Protein AF-A0A150UKP6-F1 (afdb_monomer_lite)

pLDDT: mean 89.82, std 9.48, range [30.77, 98.5]

Radius of gyration: 26.89 Å; chains: 1; bounding box: 64×60×76 Å

Secondary structure (DSSP, 8-state):
-HHHHHHHHHHHHHT--SEETTEESSHHHHHHHHHHHTTT-HHHHHHHHHHH---HHHHHHHT-HHHHHHS-TTHHHHHHHHHHHHHHHHHHHTT-TT-TT--HHHHHHHHHHHHHHHHTTS-HHHHHHHHHHHHHHHH-HHHHHTHHHHHHHHHHHHHHHHHHS-HHHHHHHHHHHHTSPPSSTTT----TTTS--TTTTS-TTPPPPP--SSPPHHHHHHHHHHHHHHTSS-HHHHHHHHHHHHHHHHTT-S-HHHHHHHHHHHS-GGGB-TTSPBPS----GGGGGGS--SSTTHHHHHHHHHHHHHHHSSS-HHHHHHHHHHHHHHHHHTT-PPPPPHHHHHHHHHHHHHHHH----HHHHHHHTTTHHHHHHHHHHHHHHHHHTTS---HHHHHHHHHHHHHHHTSSSS---GGGHHHHHHH-GGGHHHHHHHHHHHHT-S-HHHHHHHHHHHHHHHTTS-TTSPP-HHHHHHHHHHHHHHHTT-HHHHHHHHHHHHHHHHTS-HHHHHHHHHHHHHHHHHHHHHT-TT-----S-HHHHHHHHHHHHHHHHHTT-TT-HHHHHHHHHTTT-SSHHHHTTTTS---

Sequence (591 aa):
MVAAYQMVMLAEATGIPAVASHMKLFDDGLRLSTRTLVATEPWLASQLAVRIGYDDKLTDEVFSRVNIARFPRDLVPMLKDSLMRRISFGLALIGTHENKGRDGTSIVNSSLEILSRVAVRLAQSELIVLFDQASAYYLSSKFRQQSLLLGRSLAHLFERVFESLSRGSLAELLPRLFALPLPHERGSEVDARNWPDPVGLLPEWCEPPALQDPRSPLWEAIISRLLAAAKGPDSVDRGAAVLRLLKLLRWNFLNEQECRQFGEALWAPELCNTMGLPEHTNLRTWVLLVLPEPSEGKAREAVTRVVGTLAKEGAKLHSRLEQIGELLHQANRLNMPIELSAAIKSDLVDLVGRWAEHRPSAKDRFARMMNRDDVLETNALAGVVEILSRVEVEDDIVQRIWDKSVDMDTQDEGPYAFAIYPFLARRWPTKKPDLLDRLRQALVSDKEERVNSAVHGLYSWLAREPIDQPGDEDLEALVREIGIAIAARRHVLLVSGLGLAEWIFREGPSRLRNLIVRDCDHGLVALLDEASYARSDQSFDVPAVRAGCIKLASSMIAAGHADSRGAQSWLEESKTDPLPEVRNARDRRGV

Structure (mmCIF, N/CA/C/O backbone):
data_AF-A0A150UKP6-F1
#
_entry.id   AF-A0A150UKP6-F1
#
loop_
_atom_site.group_PDB
_atom_site.id
_atom_site.type_symbol
_atom_site.label_atom_id
_atom_site.label_alt_id
_atom_site.label_comp_id
_atom_site.label_asym_id
_atom_site.label_entity_id
_atom_site.label_seq_id
_atom_site.pdbx_PDB_ins_code
_atom_site.Cartn_x
_atom_site.Cartn_y
_atom_site.Cartn_z
_atom_site.occupancy
_atom_site.B_iso_or_equiv
_atom_site.auth_seq_id
_atom_site.auth_comp_id
_atom_site.auth_asym_id
_atom_site.auth_atom_id
_atom_site.pdbx_PDB_model_num
ATOM 1 N N . MET A 1 1 ? -5.723 -13.031 -36.322 1.00 81.69 1 MET A N 1
ATOM 2 C CA . MET A 1 1 ? -4.260 -13.238 -36.414 1.00 81.69 1 MET A CA 1
ATOM 3 C C . MET A 1 1 ? -3.697 -12.813 -37.772 1.00 81.69 1 MET A C 1
ATOM 5 O O . MET A 1 1 ? -2.927 -11.868 -37.790 1.00 81.69 1 MET A O 1
ATOM 9 N N . VAL A 1 2 ? -4.116 -13.398 -38.906 1.00 89.00 2 VAL A N 1
ATOM 10 C CA . VAL A 1 2 ? -3.613 -13.022 -40.255 1.00 89.00 2 VAL A CA 1
ATOM 11 C C . VAL A 1 2 ? -3.731 -11.519 -40.552 1.00 89.00 2 VAL A C 1
ATOM 13 O O . VAL A 1 2 ? -2.747 -10.893 -40.931 1.00 89.00 2 VAL A O 1
ATOM 16 N N . ALA A 1 3 ? -4.894 -10.917 -40.284 1.00 90.00 3 ALA A N 1
ATOM 17 C CA . ALA A 1 3 ? -5.109 -9.479 -40.475 1.00 90.00 3 ALA A CA 1
ATOM 18 C C . ALA A 1 3 ? -4.155 -8.597 -39.642 1.00 90.00 3 ALA A C 1
ATOM 20 O O . ALA A 1 3 ? -3.760 -7.526 -40.094 1.00 90.00 3 ALA A O 1
ATOM 21 N N . ALA A 1 4 ? -3.741 -9.058 -38.454 1.00 90.31 4 ALA A N 1
ATOM 22 C CA . ALA A 1 4 ? -2.807 -8.322 -37.604 1.00 90.31 4 ALA A CA 1
ATOM 23 C C . ALA A 1 4 ? -1.406 -8.277 -38.232 1.00 90.31 4 ALA A C 1
ATOM 25 O O . ALA A 1 4 ? -0.813 -7.208 -38.339 1.00 90.31 4 ALA A O 1
ATOM 26 N N . TYR A 1 5 ? -0.903 -9.412 -38.730 1.00 91.38 5 TYR A N 1
ATOM 27 C CA . TYR A 1 5 ? 0.370 -9.437 -39.456 1.00 91.38 5 TYR A CA 1
ATOM 28 C C . TYR A 1 5 ? 0.312 -8.623 -40.748 1.00 91.38 5 TYR A C 1
ATOM 30 O O . TYR A 1 5 ? 1.254 -7.895 -41.039 1.00 91.38 5 TYR A O 1
ATOM 38 N N . GLN A 1 6 ? -0.789 -8.693 -41.501 1.00 92.38 6 GLN A N 1
ATOM 39 C CA . GLN A 1 6 ? -0.958 -7.902 -42.725 1.00 92.38 6 GLN A CA 1
ATOM 40 C C . GLN A 1 6 ? -0.925 -6.397 -42.445 1.00 92.38 6 GLN A C 1
ATOM 42 O O . GLN A 1 6 ? -0.281 -5.658 -43.184 1.00 92.38 6 GLN A O 1
ATOM 47 N N . MET A 1 7 ? -1.565 -5.949 -41.363 1.00 92.19 7 MET A N 1
ATOM 48 C CA . MET A 1 7 ? -1.535 -4.548 -40.948 1.00 92.19 7 MET A CA 1
ATOM 49 C C . MET A 1 7 ? -0.119 -4.097 -40.567 1.00 92.19 7 MET A C 1
ATOM 51 O O . MET A 1 7 ? 0.325 -3.031 -40.989 1.00 92.19 7 MET A O 1
ATOM 55 N N . VAL A 1 8 ? 0.608 -4.918 -39.803 1.00 90.81 8 VAL A N 1
ATOM 56 C CA . VAL A 1 8 ? 2.003 -4.633 -39.437 1.00 90.81 8 VAL A CA 1
ATOM 57 C C . VAL A 1 8 ? 2.885 -4.592 -40.680 1.00 90.81 8 VAL A C 1
ATOM 59 O O . VAL A 1 8 ? 3.619 -3.631 -40.875 1.00 90.81 8 VAL A O 1
ATOM 62 N N . MET A 1 9 ? 2.770 -5.583 -41.566 1.00 91.12 9 MET A N 1
ATOM 63 C CA . MET A 1 9 ? 3.499 -5.606 -42.833 1.00 91.12 9 MET A CA 1
ATOM 64 C C . MET A 1 9 ? 3.200 -4.375 -43.686 1.00 91.12 9 MET A C 1
ATOM 66 O O . MET A 1 9 ? 4.125 -3.802 -44.248 1.00 91.12 9 MET A O 1
ATOM 70 N N . LEU A 1 10 ? 1.938 -3.948 -43.772 1.00 90.44 10 LEU A N 1
ATOM 71 C CA . LEU A 1 10 ? 1.553 -2.746 -44.507 1.00 90.44 10 LEU A CA 1
ATOM 72 C C . LEU A 1 10 ? 2.219 -1.495 -43.919 1.00 90.44 10 LEU A C 1
ATOM 74 O O . LEU A 1 10 ? 2.747 -0.672 -44.668 1.00 90.44 10 LEU A O 1
ATOM 78 N N . ALA A 1 11 ? 2.234 -1.361 -42.592 1.00 88.38 11 ALA A N 1
ATOM 79 C CA . ALA A 1 11 ? 2.881 -0.239 -41.923 1.00 88.38 11 ALA A CA 1
ATOM 80 C C . ALA A 1 11 ? 4.400 -0.234 -42.160 1.00 88.38 11 ALA A C 1
ATOM 82 O O . ALA A 1 11 ? 4.954 0.796 -42.543 1.00 88.38 11 ALA A O 1
ATOM 83 N N . GLU A 1 12 ? 5.068 -1.383 -42.017 1.00 88.75 12 GLU A N 1
ATOM 84 C CA . GLU A 1 12 ? 6.518 -1.479 -42.234 1.00 88.75 12 GLU A CA 1
ATOM 85 C C . GLU A 1 12 ? 6.886 -1.276 -43.714 1.00 88.75 12 GLU A C 1
ATOM 87 O O . GLU A 1 12 ? 7.848 -0.574 -44.014 1.00 88.75 12 GLU A O 1
ATOM 92 N N . ALA A 1 13 ? 6.107 -1.830 -44.652 1.00 91.38 13 ALA A N 1
ATOM 93 C CA . ALA A 1 13 ? 6.367 -1.715 -46.090 1.00 91.38 13 ALA A CA 1
ATOM 94 C C . ALA A 1 13 ? 6.163 -0.292 -46.627 1.00 91.38 13 ALA A C 1
ATOM 96 O O . ALA A 1 13 ? 6.863 0.128 -47.546 1.00 91.38 13 ALA A O 1
ATOM 97 N N . THR A 1 14 ? 5.204 0.450 -46.071 1.00 87.56 14 THR A N 1
ATOM 98 C CA . THR A 1 14 ? 4.933 1.836 -46.481 1.00 87.56 14 THR A CA 1
ATOM 99 C C . THR A 1 14 ? 5.794 2.854 -45.730 1.00 87.56 14 THR A C 1
ATOM 101 O O . THR A 1 14 ? 5.913 3.991 -46.181 1.00 87.56 14 THR A O 1
ATOM 104 N N . GLY A 1 15 ? 6.389 2.479 -44.589 1.00 82.38 15 GLY A N 1
ATOM 105 C CA . GLY A 1 15 ? 7.155 3.384 -43.724 1.00 82.38 15 GLY A CA 1
ATOM 106 C C . GLY A 1 15 ? 6.306 4.476 -43.060 1.00 82.38 15 GLY A C 1
ATOM 107 O O . GLY A 1 15 ? 6.851 5.426 -42.494 1.00 82.38 15 GLY A O 1
ATOM 108 N N . ILE A 1 16 ? 4.976 4.369 -43.132 1.00 79.75 16 ILE A N 1
ATOM 109 C CA . ILE A 1 16 ? 4.050 5.356 -42.577 1.00 79.75 16 ILE A CA 1
ATOM 110 C C . ILE A 1 16 ? 3.931 5.127 -41.060 1.00 79.75 16 ILE A C 1
ATOM 112 O O . ILE A 1 16 ? 3.590 4.022 -40.630 1.00 79.75 16 ILE A O 1
ATOM 116 N N . PRO A 1 17 ? 4.182 6.148 -40.218 1.00 73.62 17 PRO A N 1
ATOM 117 C CA . PRO A 1 17 ? 4.075 6.002 -38.771 1.00 73.62 17 PRO A CA 1
ATOM 118 C C . PRO A 1 17 ? 2.613 5.869 -38.317 1.00 73.62 17 PRO A C 1
ATOM 120 O O . PRO A 1 17 ? 1.695 6.371 -38.965 1.00 73.62 17 PRO A O 1
ATOM 123 N N . ALA A 1 18 ? 2.402 5.262 -37.143 1.00 75.75 18 ALA A N 1
ATOM 124 C CA . ALA A 1 18 ? 1.079 5.168 -36.513 1.00 75.75 18 ALA A CA 1
ATOM 125 C C . ALA A 1 18 ? 0.417 6.551 -36.351 1.00 75.75 18 ALA A C 1
ATOM 127 O O . ALA A 1 18 ? -0.769 6.723 -36.649 1.00 75.75 18 ALA A O 1
ATOM 128 N N . VAL A 1 19 ? 1.223 7.536 -35.936 1.00 69.19 19 VAL A N 1
ATOM 129 C CA . VAL A 1 19 ? 0.830 8.932 -35.731 1.00 69.19 19 VAL A CA 1
ATOM 130 C C . VAL A 1 19 ? 1.865 9.863 -36.369 1.00 69.19 19 VAL A C 1
ATOM 132 O O . VAL A 1 19 ? 3.072 9.694 -36.175 1.00 69.19 19 VAL A O 1
ATOM 135 N N . ALA A 1 20 ? 1.394 10.869 -37.105 1.00 70.75 20 ALA A N 1
ATOM 136 C CA . ALA A 1 20 ? 2.198 11.956 -37.656 1.00 70.75 20 ALA A CA 1
ATOM 137 C C . ALA A 1 20 ? 1.592 13.305 -37.238 1.00 70.75 20 ALA A C 1
ATOM 139 O O . ALA A 1 20 ? 0.579 13.738 -37.785 1.00 70.75 20 ALA A O 1
ATOM 140 N N . SER A 1 21 ? 2.210 13.980 -36.261 1.00 66.94 21 SER A N 1
ATOM 141 C CA . SER A 1 21 ? 1.650 15.186 -35.628 1.00 66.94 21 SER A CA 1
ATOM 142 C C . SER A 1 21 ? 0.241 14.914 -35.071 1.00 66.94 21 SER A C 1
ATOM 144 O O . SER A 1 21 ? 0.108 14.144 -34.127 1.00 66.94 21 SER A O 1
ATOM 146 N N . HIS A 1 22 ? -0.802 15.506 -35.652 1.00 67.06 22 HIS A N 1
ATOM 147 C CA . HIS A 1 22 ? -2.199 15.342 -35.247 1.00 67.06 22 HIS A CA 1
ATOM 148 C C . HIS A 1 22 ? -2.946 14.267 -36.059 1.00 67.06 22 HIS A C 1
ATOM 150 O O . HIS A 1 22 ? -4.105 13.980 -35.769 1.00 67.06 22 HIS A O 1
ATOM 156 N N . MET A 1 23 ? -2.310 13.666 -37.073 1.00 72.62 23 MET A N 1
ATOM 157 C CA . MET A 1 23 ? -2.934 12.654 -37.926 1.00 72.62 23 MET A CA 1
ATOM 158 C C . MET A 1 23 ? -2.669 11.242 -37.401 1.00 72.62 23 MET A C 1
ATOM 160 O O . MET A 1 23 ? -1.518 10.833 -37.238 1.00 72.62 23 MET A O 1
ATOM 164 N N . LYS A 1 24 ? -3.746 10.478 -37.202 1.00 78.19 24 LYS A N 1
ATOM 165 C CA . LYS A 1 24 ? -3.716 9.036 -36.938 1.00 78.19 24 LYS A CA 1
ATOM 166 C C . LYS A 1 24 ? -3.892 8.295 -38.259 1.00 78.19 24 LYS A C 1
ATOM 168 O O . LYS A 1 24 ? -4.985 8.297 -38.812 1.00 78.19 24 LYS A O 1
ATOM 173 N N . LEU A 1 25 ? -2.818 7.712 -38.788 1.00 78.81 25 LEU A N 1
ATOM 174 C CA . LEU A 1 25 ? -2.854 7.034 -40.092 1.00 78.81 25 LEU A CA 1
ATOM 175 C C . LEU A 1 25 ? -3.110 5.537 -39.919 1.00 78.81 25 LEU A C 1
ATOM 177 O O . LEU A 1 25 ? -4.045 4.992 -40.495 1.00 78.81 25 LEU A O 1
ATOM 181 N N . PHE A 1 26 ? -2.311 4.892 -39.068 1.00 85.31 26 PHE A N 1
ATOM 182 C CA . PHE A 1 26 ? -2.393 3.456 -38.784 1.00 85.31 26 PHE A CA 1
ATOM 183 C C . PHE A 1 26 ? -2.609 3.138 -37.299 1.00 85.31 26 PHE A C 1
ATOM 185 O O . PHE A 1 26 ? -2.532 1.973 -36.916 1.00 85.31 26 PHE A O 1
ATOM 192 N N . ASP A 1 27 ? -2.894 4.151 -36.473 1.00 83.56 27 ASP A N 1
ATOM 193 C CA . ASP A 1 27 ? -3.042 4.038 -35.014 1.00 83.56 27 ASP A CA 1
ATOM 194 C C . ASP A 1 27 ? -3.989 2.894 -34.610 1.00 83.56 27 ASP A C 1
ATOM 196 O O . ASP A 1 27 ? -3.555 1.941 -33.966 1.00 83.56 27 ASP A O 1
ATOM 200 N N . ASP A 1 28 ? -5.246 2.913 -35.060 1.00 86.81 28 ASP A N 1
ATOM 201 C CA . ASP A 1 28 ? -6.253 1.923 -34.647 1.00 86.81 28 ASP A CA 1
ATOM 202 C C . ASP A 1 28 ? -5.905 0.498 -35.103 1.00 86.81 28 ASP A C 1
ATOM 204 O O . ASP A 1 28 ? -5.992 -0.459 -34.326 1.00 86.81 28 ASP A O 1
ATOM 208 N N . GLY A 1 29 ? -5.454 0.354 -36.353 1.00 88.75 29 GLY A N 1
ATOM 209 C CA . GLY A 1 29 ? -5.061 -0.937 -36.915 1.00 88.75 29 GLY A CA 1
ATOM 210 C C . GLY A 1 29 ? -3.843 -1.529 -36.205 1.00 88.75 29 GLY A C 1
ATOM 211 O O . GLY A 1 29 ? -3.836 -2.718 -35.879 1.00 88.75 29 GLY A O 1
ATOM 212 N N . LEU A 1 30 ? -2.829 -0.713 -35.905 1.00 90.00 30 LEU A N 1
ATOM 213 C CA . LEU A 1 30 ? -1.638 -1.156 -35.179 1.00 90.00 30 LEU A CA 1
ATOM 214 C C . LEU A 1 30 ? -1.936 -1.434 -33.704 1.00 90.00 30 LEU A C 1
ATOM 216 O O . LEU A 1 30 ? -1.406 -2.408 -33.172 1.00 90.00 30 LEU A O 1
ATOM 220 N N . ARG A 1 31 ? -2.825 -0.673 -33.053 1.00 90.38 31 ARG A N 1
ATOM 221 C CA . ARG A 1 31 ? -3.304 -0.968 -31.689 1.00 90.38 31 ARG A CA 1
ATOM 222 C C . ARG A 1 31 ? -4.002 -2.322 -31.626 1.00 90.38 31 ARG A C 1
ATOM 224 O O . ARG A 1 31 ? -3.644 -3.162 -30.801 1.00 90.38 31 ARG A O 1
ATOM 231 N N . LEU A 1 32 ? -4.955 -2.572 -32.524 1.00 89.94 32 LEU A N 1
ATOM 232 C CA . LEU A 1 32 ? -5.665 -3.852 -32.587 1.00 89.94 32 LEU A CA 1
ATOM 233 C C . LEU A 1 32 ? -4.716 -5.016 -32.907 1.00 89.94 32 LEU A C 1
ATOM 235 O O . LEU A 1 32 ? -4.818 -6.090 -32.308 1.00 89.94 32 LEU A O 1
ATOM 239 N N . SER A 1 33 ? -3.761 -4.793 -33.812 1.00 92.31 33 SER A N 1
ATOM 240 C CA . SER A 1 33 ? -2.743 -5.789 -34.157 1.00 92.31 33 SER A CA 1
ATOM 241 C C . SER A 1 33 ? -1.851 -6.107 -32.962 1.00 92.31 33 SER A C 1
ATOM 243 O O . SER A 1 33 ? -1.648 -7.274 -32.647 1.00 92.31 33 SER A O 1
ATOM 245 N N . THR A 1 34 ? -1.401 -5.080 -32.240 1.00 92.25 34 THR A N 1
ATOM 246 C CA . THR A 1 34 ? -0.585 -5.215 -31.028 1.00 92.25 34 THR A CA 1
ATOM 247 C C . THR A 1 34 ? -1.306 -6.041 -29.960 1.00 92.25 34 THR A C 1
ATOM 249 O O . THR A 1 34 ? -0.737 -7.004 -29.449 1.00 92.25 34 THR A O 1
ATOM 252 N N . ARG A 1 35 ? -2.586 -5.740 -29.689 1.00 90.50 35 ARG A N 1
ATOM 253 C CA . ARG A 1 35 ? -3.434 -6.518 -28.763 1.00 90.50 35 ARG A CA 1
ATOM 254 C C . ARG A 1 35 ? -3.565 -7.978 -29.173 1.00 90.50 35 ARG A C 1
ATOM 256 O O . ARG A 1 35 ? -3.497 -8.868 -28.337 1.00 90.50 35 ARG A O 1
ATOM 263 N N . THR A 1 36 ? -3.751 -8.222 -30.467 1.00 90.62 36 THR A N 1
ATOM 264 C CA . THR A 1 36 ? -3.920 -9.578 -31.004 1.00 90.62 36 THR A CA 1
ATOM 265 C C . THR A 1 36 ? -2.630 -10.390 -30.901 1.00 90.62 36 THR A C 1
ATOM 267 O O . THR A 1 36 ? -2.676 -11.600 -30.699 1.00 90.62 36 THR A O 1
ATOM 270 N N . LEU A 1 37 ? -1.482 -9.732 -31.069 1.00 91.94 37 LEU A N 1
ATOM 271 C CA . LEU A 1 37 ? -0.181 -10.380 -31.174 1.00 91.94 37 LEU A CA 1
ATOM 272 C C . LEU A 1 37 ? 0.508 -10.586 -29.823 1.00 91.94 37 LEU A C 1
ATOM 274 O O . LEU A 1 37 ? 1.388 -11.430 -29.753 1.00 91.94 37 LEU A O 1
ATOM 278 N N . VAL A 1 38 ? 0.134 -9.884 -28.748 1.00 90.06 38 VAL A N 1
ATOM 279 C CA . VAL A 1 38 ? 0.872 -9.949 -27.466 1.00 90.06 38 VAL A CA 1
ATOM 280 C C . VAL A 1 38 ? 1.025 -11.370 -26.909 1.00 90.06 38 VAL A C 1
ATOM 282 O O . VAL A 1 38 ? 2.074 -11.705 -26.364 1.00 90.06 38 VAL A O 1
ATOM 285 N N . ALA A 1 39 ? 0.013 -12.223 -27.088 1.00 84.38 39 ALA A N 1
ATOM 286 C CA . ALA A 1 39 ? 0.019 -13.589 -26.569 1.00 84.38 39 ALA A CA 1
ATOM 287 C C . ALA A 1 39 ? 0.889 -14.558 -27.389 1.00 84.38 39 ALA A C 1
ATOM 289 O O . ALA A 1 39 ? 1.345 -15.561 -26.842 1.00 84.38 39 ALA A O 1
ATOM 290 N N . THR A 1 40 ? 1.099 -14.286 -28.682 1.00 87.81 40 THR A N 1
ATOM 291 C CA . THR A 1 40 ? 1.791 -15.194 -29.616 1.00 87.81 40 THR A CA 1
ATOM 292 C C . THR A 1 40 ? 3.143 -14.662 -30.086 1.00 87.81 40 THR A C 1
ATOM 294 O O . THR A 1 40 ? 4.068 -15.438 -30.276 1.00 87.81 40 THR A O 1
ATOM 297 N N . GLU A 1 41 ? 3.270 -13.344 -30.238 1.00 90.94 41 GLU A N 1
ATOM 298 C CA . GLU A 1 41 ? 4.449 -12.612 -30.717 1.00 90.94 41 GLU A CA 1
ATOM 299 C C . GLU A 1 41 ? 4.787 -11.438 -29.778 1.00 90.94 41 GLU A C 1
ATOM 301 O O . GLU A 1 41 ? 4.711 -10.262 -30.166 1.00 90.94 41 GLU A O 1
ATOM 306 N N . PRO A 1 42 ? 5.165 -11.719 -28.518 1.00 90.19 42 PRO A N 1
ATOM 307 C CA . PRO A 1 42 ? 5.365 -10.689 -27.500 1.00 90.19 42 PRO A CA 1
ATOM 308 C C . PRO A 1 42 ? 6.441 -9.666 -27.885 1.00 90.19 42 PRO A C 1
ATOM 310 O O . PRO A 1 42 ? 6.325 -8.494 -27.529 1.00 90.19 42 PRO A O 1
ATOM 313 N N . TRP A 1 43 ? 7.461 -10.066 -28.654 1.00 89.44 43 TRP A N 1
ATOM 314 C CA . TRP A 1 43 ? 8.480 -9.143 -29.167 1.00 89.44 43 TRP A CA 1
ATOM 315 C C . TRP A 1 43 ? 7.893 -8.107 -30.108 1.00 89.44 43 TRP A C 1
ATOM 317 O O . TRP A 1 43 ? 8.044 -6.906 -29.878 1.00 89.44 43 TRP A O 1
ATOM 327 N N . LEU A 1 44 ? 7.202 -8.569 -31.150 1.00 90.81 44 LEU A N 1
ATOM 328 C CA . LEU A 1 44 ? 6.624 -7.691 -32.153 1.00 90.81 44 LEU A CA 1
ATOM 329 C C . LEU A 1 44 ? 5.595 -6.757 -31.513 1.00 90.81 44 LEU A C 1
ATOM 331 O O . LEU A 1 44 ? 5.659 -5.548 -31.719 1.00 90.81 44 LEU A O 1
ATOM 335 N N . ALA A 1 45 ? 4.713 -7.297 -30.669 1.00 91.88 45 ALA A N 1
ATOM 336 C CA . ALA A 1 45 ? 3.729 -6.506 -29.937 1.00 91.88 45 ALA A CA 1
ATOM 337 C C . ALA A 1 45 ? 4.390 -5.445 -29.038 1.00 91.88 45 ALA A C 1
ATOM 339 O O . ALA A 1 45 ? 3.997 -4.280 -29.077 1.00 91.88 45 ALA A O 1
ATOM 340 N N . SER A 1 46 ? 5.439 -5.802 -28.291 1.00 91.12 46 SER A N 1
ATOM 341 C CA . SER A 1 46 ? 6.159 -4.851 -27.434 1.00 91.12 46 SER A CA 1
ATOM 342 C C . SER A 1 46 ? 6.802 -3.723 -28.243 1.00 91.12 46 SER A C 1
ATOM 344 O O . SER A 1 46 ? 6.707 -2.555 -27.868 1.00 91.12 46 SER A O 1
ATOM 346 N N . GLN A 1 47 ? 7.430 -4.045 -29.378 1.00 88.44 47 GLN A N 1
ATOM 347 C CA . GLN A 1 47 ? 8.041 -3.044 -30.255 1.00 88.44 47 GLN A CA 1
ATOM 348 C C . GLN A 1 47 ? 6.996 -2.106 -30.867 1.00 88.44 47 GLN A C 1
ATOM 350 O O . GLN A 1 47 ? 7.216 -0.895 -30.923 1.00 88.44 47 GLN A O 1
ATOM 355 N N . LEU A 1 48 ? 5.845 -2.640 -31.284 1.00 88.62 48 LEU A N 1
ATOM 356 C CA . LEU A 1 48 ? 4.733 -1.838 -31.792 1.00 88.62 48 LEU A CA 1
ATOM 357 C C . LEU A 1 48 ? 4.173 -0.910 -30.713 1.00 88.62 48 LEU A C 1
ATOM 359 O O . LEU A 1 48 ? 4.035 0.283 -30.970 1.00 88.62 48 LEU A O 1
ATOM 363 N N . ALA A 1 49 ? 3.942 -1.412 -29.498 1.00 89.00 49 ALA A N 1
ATOM 364 C CA . ALA A 1 49 ? 3.471 -0.601 -28.376 1.00 89.00 49 ALA A CA 1
ATOM 365 C C . ALA A 1 49 ? 4.428 0.566 -28.075 1.00 89.00 49 ALA A C 1
ATOM 367 O O . ALA A 1 49 ? 4.005 1.718 -27.983 1.00 89.00 49 ALA A O 1
ATOM 368 N N . VAL A 1 50 ? 5.738 0.297 -28.032 1.00 85.88 50 VAL A N 1
ATOM 369 C CA . VAL A 1 50 ? 6.767 1.333 -27.839 1.00 85.88 50 VAL A CA 1
ATOM 370 C C . VAL A 1 50 ? 6.772 2.361 -28.982 1.00 85.88 50 VAL A C 1
ATOM 372 O O . VAL A 1 50 ? 6.996 3.550 -28.741 1.00 85.88 50 VAL A O 1
ATOM 375 N N . ARG A 1 51 ? 6.534 1.938 -30.233 1.00 80.12 51 ARG A N 1
ATOM 376 C CA . ARG A 1 51 ? 6.496 2.824 -31.414 1.00 80.12 51 ARG A CA 1
ATOM 377 C C . ARG A 1 51 ? 5.245 3.698 -31.464 1.00 80.12 51 ARG A C 1
ATOM 379 O O . ARG A 1 51 ? 5.375 4.875 -31.792 1.00 80.12 51 ARG A O 1
ATOM 386 N N . ILE A 1 52 ? 4.079 3.139 -31.138 1.00 80.69 52 ILE A N 1
ATOM 387 C CA . ILE A 1 52 ? 2.793 3.853 -31.092 1.00 80.69 52 ILE A CA 1
ATOM 388 C C . ILE A 1 52 ? 2.851 5.000 -30.068 1.00 80.69 52 ILE A C 1
ATOM 390 O O . ILE A 1 52 ? 2.278 6.062 -30.304 1.00 80.69 52 ILE A O 1
ATOM 394 N N . GLY A 1 53 ? 3.620 4.829 -28.988 1.00 67.75 53 GLY A N 1
ATOM 395 C CA . GLY A 1 53 ? 3.780 5.827 -27.934 1.00 67.75 53 GLY A CA 1
ATOM 396 C C . GLY A 1 53 ? 2.787 5.625 -26.793 1.00 67.75 53 GLY A C 1
ATOM 397 O O . GLY A 1 53 ? 1.983 4.694 -26.815 1.00 67.75 53 GLY A O 1
ATOM 398 N N . TYR A 1 54 ? 2.884 6.478 -25.770 1.00 65.56 54 TYR A N 1
ATOM 399 C CA . TYR A 1 54 ? 2.103 6.313 -24.547 1.00 65.56 54 TYR A CA 1
ATOM 400 C C . TYR A 1 54 ? 0.602 6.426 -24.807 1.00 65.56 54 TYR A C 1
ATOM 402 O O . TYR A 1 54 ? 0.091 7.486 -25.163 1.00 65.56 54 TYR A O 1
ATOM 410 N N . ASP A 1 55 ? -0.079 5.315 -24.585 1.00 69.75 55 ASP A N 1
ATOM 411 C CA . ASP A 1 55 ? -1.508 5.218 -24.330 1.00 69.75 55 ASP A CA 1
ATOM 412 C C . ASP A 1 55 ? -1.627 4.334 -23.095 1.00 69.75 55 ASP A C 1
ATOM 414 O O . ASP A 1 55 ? -1.171 3.185 -23.144 1.00 69.75 55 ASP A O 1
ATOM 418 N N . ASP A 1 56 ? -2.184 4.876 -22.009 1.00 69.19 56 ASP A N 1
ATOM 419 C CA . ASP A 1 56 ? -2.391 4.163 -20.744 1.00 69.19 56 ASP A CA 1
ATOM 420 C C . ASP A 1 56 ? -2.986 2.776 -21.007 1.00 69.19 56 ASP A C 1
ATOM 422 O O . ASP A 1 56 ? -2.443 1.761 -20.576 1.00 69.19 56 ASP A O 1
ATOM 426 N N . LYS A 1 57 ? -4.025 2.709 -21.849 1.00 83.62 57 LYS A N 1
ATOM 427 C CA . LYS A 1 57 ? -4.769 1.476 -22.089 1.00 83.62 57 LYS A CA 1
ATOM 428 C C . LYS A 1 57 ? -3.941 0.424 -22.822 1.00 83.62 57 LYS A C 1
ATOM 430 O O . LYS A 1 57 ? -3.900 -0.728 -22.403 1.00 83.62 57 LYS A O 1
ATOM 435 N N . LEU A 1 58 ? -3.271 0.802 -23.914 1.00 85.88 58 LEU A N 1
ATOM 436 C CA . LEU A 1 58 ? -2.439 -0.145 -24.666 1.00 85.88 58 LEU A CA 1
ATOM 437 C C . LEU A 1 58 ? -1.220 -0.585 -23.845 1.00 85.88 58 LEU A C 1
ATOM 439 O O . LEU A 1 58 ? -0.827 -1.749 -23.890 1.00 85.88 58 LEU A O 1
ATOM 443 N N . THR A 1 59 ? -0.620 0.345 -23.102 1.00 86.44 59 THR A N 1
ATOM 444 C CA . THR A 1 59 ? 0.542 0.072 -22.250 1.00 86.44 59 THR A CA 1
ATOM 445 C C . THR A 1 59 ? 0.169 -0.920 -21.148 1.00 86.44 59 THR A C 1
ATOM 447 O O . THR A 1 59 ? 0.916 -1.870 -20.908 1.00 86.44 59 THR A O 1
ATOM 450 N N . ASP A 1 60 ? -1.006 -0.758 -20.537 1.00 86.75 60 ASP A N 1
ATOM 451 C CA . ASP A 1 60 ? -1.574 -1.680 -19.548 1.00 86.75 60 ASP A CA 1
ATOM 452 C C . ASP A 1 60 ? -1.893 -3.049 -20.127 1.00 86.75 60 ASP A C 1
ATOM 454 O O . ASP A 1 60 ? -1.541 -4.057 -19.522 1.00 86.75 60 ASP A O 1
ATOM 458 N N . GLU A 1 61 ? -2.478 -3.114 -21.318 1.00 88.62 61 GLU A N 1
ATOM 459 C CA . GLU A 1 61 ? -2.787 -4.387 -21.968 1.00 88.62 61 GLU A CA 1
ATOM 460 C C . GLU A 1 61 ? -1.512 -5.154 -22.355 1.00 88.62 61 GLU A C 1
ATOM 462 O O . GLU A 1 61 ? -1.414 -6.353 -22.101 1.00 88.62 61 GLU A O 1
ATOM 467 N N . VAL A 1 62 ? -0.511 -4.489 -22.941 1.00 91.31 62 VAL A N 1
ATOM 468 C CA . VAL A 1 62 ? 0.703 -5.153 -23.455 1.00 91.31 62 VAL A CA 1
ATOM 469 C C . VAL A 1 62 ? 1.688 -5.489 -22.343 1.00 91.31 62 VAL A C 1
ATOM 471 O O . VAL A 1 62 ? 2.231 -6.591 -22.313 1.00 91.31 62 VAL A O 1
ATOM 474 N N . PHE A 1 63 ? 1.902 -4.556 -21.418 1.00 92.56 63 PHE A N 1
ATOM 475 C CA . PHE A 1 63 ? 2.879 -4.676 -20.337 1.00 92.56 63 PHE A CA 1
ATOM 476 C C . PHE A 1 63 ? 2.202 -4.910 -18.980 1.00 92.56 63 PHE A C 1
ATOM 478 O O . PHE A 1 63 ? 2.714 -4.477 -17.947 1.00 92.56 63 PHE A O 1
ATOM 485 N N . SER A 1 64 ? 1.050 -5.591 -18.971 1.00 91.00 64 SER A N 1
ATOM 486 C CA . SER A 1 64 ? 0.412 -6.070 -17.740 1.00 91.00 64 SER A CA 1
ATOM 487 C C . SER A 1 64 ? 1.346 -7.005 -16.968 1.00 91.00 64 SER A C 1
ATOM 489 O O . SER A 1 64 ? 2.209 -7.665 -17.552 1.00 91.00 64 SER A O 1
ATOM 491 N N . ARG A 1 65 ? 1.139 -7.131 -15.650 1.00 90.94 65 ARG A N 1
ATOM 492 C CA . ARG A 1 65 ? 1.900 -8.069 -14.803 1.00 90.94 65 ARG A CA 1
ATOM 493 C 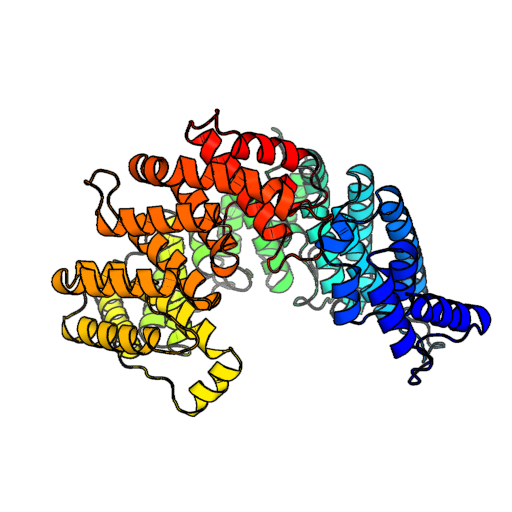C . ARG A 1 65 ? 1.868 -9.499 -15.353 1.00 90.94 65 ARG A C 1
ATOM 495 O O . ARG A 1 65 ? 2.910 -10.144 -15.438 1.00 90.94 65 ARG A O 1
ATOM 502 N N . VAL A 1 66 ? 0.703 -9.953 -15.820 1.00 91.12 66 VAL A N 1
ATOM 503 C CA . VAL A 1 66 ? 0.530 -11.279 -16.436 1.00 91.12 66 VAL A CA 1
ATOM 504 C C . VAL A 1 66 ? 1.339 -11.411 -17.729 1.00 91.12 66 VAL A C 1
ATOM 506 O O . VAL A 1 66 ? 2.038 -12.404 -17.912 1.00 91.12 66 VAL A O 1
ATOM 509 N N . ASN A 1 67 ? 1.310 -10.419 -18.622 1.00 91.44 67 ASN A N 1
ATOM 510 C CA . ASN A 1 67 ? 2.064 -10.509 -19.875 1.00 91.44 67 ASN A CA 1
ATOM 511 C C . ASN A 1 67 ? 3.575 -10.431 -19.647 1.00 91.44 67 ASN A C 1
ATOM 513 O O . ASN A 1 67 ? 4.315 -11.238 -20.208 1.00 91.44 67 ASN A O 1
ATOM 517 N N . ILE A 1 68 ? 4.035 -9.555 -18.750 1.00 93.25 68 ILE A N 1
ATOM 518 C CA . ILE A 1 68 ? 5.440 -9.509 -18.333 1.00 93.25 68 ILE A CA 1
ATOM 519 C C . ILE A 1 68 ? 5.884 -10.868 -17.769 1.00 93.25 68 ILE A C 1
ATOM 521 O O . ILE A 1 68 ? 6.934 -11.385 -18.164 1.00 93.25 68 ILE A O 1
ATOM 525 N N . ALA A 1 69 ? 5.072 -11.497 -16.913 1.00 92.19 69 ALA A N 1
ATOM 526 C CA . ALA A 1 69 ? 5.339 -12.834 -16.382 1.00 92.19 69 ALA A CA 1
ATOM 527 C C . ALA A 1 69 ? 5.507 -13.897 -17.485 1.00 92.19 69 ALA A C 1
ATOM 529 O O . ALA A 1 69 ? 6.351 -14.785 -17.361 1.00 92.19 69 ALA A O 1
ATOM 530 N N . ARG A 1 70 ? 4.764 -13.767 -18.591 1.00 91.00 70 ARG A N 1
ATOM 531 C CA . ARG A 1 70 ? 4.791 -14.683 -19.744 1.00 91.00 70 ARG A CA 1
ATOM 532 C C . ARG A 1 70 ? 5.912 -14.422 -20.743 1.00 91.00 70 ARG A C 1
ATOM 534 O O . ARG A 1 70 ? 6.192 -15.295 -21.562 1.00 91.00 70 ARG A O 1
ATOM 541 N N . PHE A 1 71 ? 6.537 -13.246 -20.726 1.00 91.75 71 PHE A N 1
ATOM 542 C CA . PHE A 1 71 ? 7.571 -12.919 -21.706 1.00 91.75 71 PHE A CA 1
ATOM 543 C C . PHE A 1 71 ? 8.719 -13.949 -21.694 1.00 91.75 71 PHE A C 1
ATOM 545 O O . PHE A 1 71 ? 9.125 -14.416 -20.623 1.00 91.75 71 PHE A O 1
ATOM 552 N N . PRO A 1 72 ? 9.280 -14.314 -22.862 1.00 90.38 72 PRO A N 1
ATOM 553 C CA . PRO A 1 72 ? 10.474 -15.151 -22.910 1.00 90.38 72 PRO A CA 1
ATOM 554 C C . PRO A 1 72 ? 11.620 -14.513 -22.117 1.00 90.38 72 PRO A C 1
ATOM 556 O O . PRO A 1 72 ? 11.768 -13.292 -22.120 1.00 90.38 72 PRO A O 1
ATOM 559 N N . ARG A 1 73 ? 12.452 -15.324 -21.449 1.00 88.00 73 ARG A N 1
ATOM 560 C CA . ARG A 1 73 ? 13.543 -14.808 -20.596 1.00 88.00 73 ARG A CA 1
ATOM 561 C C . ARG A 1 73 ? 14.492 -13.887 -21.366 1.00 88.00 73 ARG A C 1
ATOM 563 O O . ARG A 1 73 ? 14.815 -12.813 -20.873 1.00 88.00 73 ARG A O 1
ATOM 570 N N . ASP A 1 74 ? 14.835 -14.257 -22.595 1.00 90.69 74 ASP A N 1
ATOM 571 C CA . ASP A 1 74 ? 15.774 -13.501 -23.434 1.00 90.69 74 ASP A CA 1
ATOM 572 C C . ASP A 1 74 ? 15.172 -12.192 -23.969 1.00 90.69 74 ASP A C 1
ATOM 574 O O . ASP A 1 74 ? 15.892 -11.263 -24.331 1.00 90.69 74 ASP A O 1
ATOM 578 N N . LEU A 1 75 ? 13.840 -12.081 -23.989 1.00 91.62 75 LEU A N 1
ATOM 579 C CA . LEU A 1 75 ? 13.132 -10.892 -24.455 1.00 91.62 75 LEU A CA 1
ATOM 580 C C . LEU A 1 75 ? 13.289 -9.706 -23.502 1.00 91.62 75 LEU A C 1
ATOM 582 O O . LEU A 1 75 ? 13.382 -8.561 -23.947 1.00 91.62 75 LEU A O 1
ATOM 586 N N . VAL A 1 76 ? 13.304 -9.975 -22.197 1.00 92.81 76 VAL A N 1
ATOM 587 C CA . VAL A 1 76 ? 13.284 -8.942 -21.154 1.00 92.81 76 VAL A CA 1
ATOM 588 C C . VAL A 1 76 ? 14.541 -8.049 -21.231 1.00 92.81 76 VAL A C 1
ATOM 590 O O . VAL A 1 76 ? 14.368 -6.828 -21.333 1.00 92.81 76 VAL A O 1
ATOM 593 N N . PRO A 1 77 ? 15.781 -8.583 -21.305 1.00 92.38 77 PRO A N 1
ATOM 594 C CA . PRO A 1 77 ? 16.979 -7.755 -21.477 1.00 92.38 77 PRO A CA 1
ATOM 595 C C . PRO A 1 77 ? 17.001 -6.982 -22.804 1.00 92.38 77 PRO A C 1
ATOM 597 O O . PRO A 1 77 ? 17.340 -5.798 -22.824 1.00 92.38 77 PRO A O 1
ATOM 600 N N . MET A 1 78 ? 16.569 -7.603 -23.911 1.00 92.62 78 MET A N 1
ATOM 601 C CA . MET A 1 78 ? 16.503 -6.928 -25.217 1.00 92.62 78 MET A CA 1
ATOM 602 C C . MET A 1 78 ? 15.553 -5.726 -25.192 1.00 92.62 78 MET A C 1
ATOM 604 O O . MET A 1 78 ? 15.845 -4.671 -25.766 1.00 92.62 78 MET A O 1
ATOM 608 N N . LEU A 1 79 ? 14.407 -5.876 -24.524 1.00 93.75 79 LEU A N 1
ATOM 609 C CA . LEU A 1 79 ? 13.426 -4.811 -24.378 1.00 93.75 79 LEU A CA 1
ATOM 610 C C . LEU A 1 79 ? 13.971 -3.685 -23.489 1.00 93.75 79 LEU A C 1
ATOM 612 O O . LEU A 1 79 ? 13.860 -2.518 -23.871 1.00 93.75 79 LEU A O 1
ATOM 616 N N . LYS A 1 80 ? 14.637 -4.023 -22.375 1.00 95.25 80 LYS A N 1
ATOM 617 C CA . LYS A 1 80 ? 15.352 -3.064 -21.516 1.00 95.25 80 LYS A CA 1
ATOM 618 C C . LYS A 1 80 ? 16.353 -2.235 -22.327 1.00 95.25 80 LYS A C 1
ATOM 620 O O . LYS A 1 80 ? 16.282 -1.009 -22.303 1.00 95.25 80 LYS A O 1
ATOM 625 N N . ASP A 1 81 ? 17.230 -2.871 -23.105 1.00 94.50 81 ASP A N 1
ATOM 626 C CA . ASP A 1 81 ? 18.232 -2.168 -23.922 1.00 94.50 81 ASP A CA 1
ATOM 627 C C . ASP A 1 81 ? 17.588 -1.269 -24.992 1.00 94.50 81 ASP A C 1
ATOM 629 O O . ASP A 1 81 ? 18.044 -0.152 -25.258 1.00 94.50 81 ASP A O 1
ATOM 633 N N . SER A 1 82 ? 16.496 -1.731 -25.606 1.00 93.69 82 SER A N 1
ATOM 634 C CA . SER A 1 82 ? 15.726 -0.944 -26.573 1.00 93.69 82 SER A CA 1
ATOM 635 C C . SER A 1 82 ? 15.122 0.316 -25.943 1.00 93.69 82 SER A C 1
ATOM 637 O O . SER A 1 82 ? 15.239 1.408 -26.506 1.00 93.69 82 SER A O 1
ATOM 639 N N . LEU A 1 83 ? 14.513 0.183 -24.763 1.00 95.31 83 LEU A N 1
ATOM 640 C CA . LEU A 1 83 ? 13.919 1.293 -24.015 1.00 95.31 83 LEU A CA 1
ATOM 641 C C . LEU A 1 83 ? 14.984 2.281 -23.544 1.00 95.31 83 LEU A C 1
ATOM 643 O O . LEU A 1 83 ? 14.805 3.485 -23.703 1.00 95.31 83 LEU A O 1
ATOM 647 N N . MET A 1 84 ? 16.123 1.786 -23.062 1.00 96.12 84 MET A N 1
ATOM 648 C CA . MET A 1 84 ? 17.260 2.616 -22.663 1.00 96.12 84 MET A CA 1
ATOM 649 C C . MET A 1 84 ? 17.769 3.491 -23.813 1.00 96.12 84 MET A C 1
ATOM 651 O O . MET A 1 84 ? 17.912 4.704 -23.650 1.00 96.12 84 MET A O 1
ATOM 655 N N . ARG A 1 85 ? 17.945 2.922 -25.013 1.00 95.25 85 ARG A N 1
ATOM 656 C CA . ARG A 1 85 ? 18.310 3.702 -26.212 1.00 95.25 85 ARG A CA 1
ATOM 657 C C . ARG A 1 85 ? 17.257 4.750 -26.564 1.00 95.25 85 ARG A C 1
ATOM 659 O O . ARG A 1 85 ? 17.602 5.871 -26.938 1.00 95.25 85 ARG A O 1
ATOM 666 N N . ARG A 1 86 ? 15.974 4.407 -26.427 1.00 92.44 86 ARG A N 1
ATOM 667 C CA . ARG A 1 86 ? 14.863 5.333 -26.678 1.00 92.44 86 ARG A CA 1
ATOM 668 C C . ARG A 1 86 ? 14.818 6.477 -25.660 1.00 92.44 86 ARG A C 1
ATOM 670 O O . ARG A 1 86 ? 14.560 7.609 -26.059 1.00 92.44 86 ARG A O 1
ATOM 677 N N . ILE A 1 87 ? 15.123 6.214 -24.389 1.00 94.56 87 ILE A N 1
ATOM 678 C CA . ILE A 1 87 ? 15.261 7.246 -23.351 1.00 94.56 87 ILE A CA 1
ATOM 679 C C . ILE A 1 87 ? 16.409 8.189 -23.705 1.00 94.56 87 ILE A C 1
ATOM 681 O O . ILE A 1 87 ? 16.203 9.400 -23.734 1.00 94.56 87 ILE A O 1
ATOM 685 N N . SER A 1 88 ? 17.591 7.664 -24.045 1.00 94.69 88 SER A N 1
ATOM 686 C CA . SER A 1 88 ? 18.729 8.490 -24.472 1.00 94.69 88 SER A CA 1
ATOM 687 C C . SER A 1 88 ? 18.378 9.375 -25.671 1.00 94.69 88 SER A C 1
ATOM 689 O O . SER A 1 88 ? 18.697 10.563 -25.672 1.00 94.69 88 SER A O 1
ATOM 691 N N . PHE A 1 89 ? 17.666 8.824 -26.658 1.00 91.88 89 PHE A N 1
ATOM 692 C CA . PHE A 1 89 ? 17.161 9.582 -27.801 1.00 91.88 89 PHE A CA 1
ATOM 693 C C . PHE A 1 89 ? 16.181 10.689 -27.379 1.00 91.88 89 PHE A C 1
ATOM 695 O O . PHE A 1 89 ? 16.351 11.839 -27.775 1.00 91.88 89 PHE A O 1
ATOM 702 N N . GLY A 1 90 ? 15.187 10.376 -26.541 1.00 90.94 90 GLY A N 1
ATOM 703 C CA . GLY A 1 90 ? 14.220 11.359 -26.047 1.00 90.94 90 GLY A CA 1
ATOM 704 C C . GLY A 1 90 ? 14.885 12.487 -25.253 1.00 90.94 90 GLY A C 1
ATOM 705 O O . GLY A 1 90 ? 14.602 13.658 -25.495 1.00 90.94 90 GLY A O 1
ATOM 706 N N . LEU A 1 91 ? 15.850 12.158 -24.388 1.00 91.81 91 LEU A N 1
ATOM 707 C CA . LEU A 1 91 ? 16.630 13.139 -23.629 1.00 91.81 91 LEU A CA 1
ATOM 708 C C . LEU A 1 91 ? 17.430 14.081 -24.534 1.00 91.81 91 LEU A C 1
ATOM 710 O O . LEU A 1 91 ? 17.601 15.250 -24.180 1.00 91.81 91 LEU A O 1
ATOM 714 N N . ALA A 1 92 ? 17.921 13.606 -25.681 1.00 91.31 92 ALA A N 1
ATOM 715 C CA . ALA A 1 92 ? 18.625 14.437 -26.656 1.00 91.31 92 ALA A CA 1
ATOM 716 C C . ALA A 1 92 ? 17.699 15.454 -27.351 1.00 91.31 92 ALA A C 1
ATOM 718 O O . ALA A 1 92 ? 18.170 16.510 -27.762 1.00 91.31 92 ALA A O 1
ATOM 719 N N . LEU A 1 93 ? 16.394 15.173 -27.434 1.00 87.50 93 LEU A N 1
ATOM 720 C CA . LEU A 1 93 ? 15.403 16.071 -28.038 1.00 87.50 93 LEU A CA 1
ATOM 721 C C . LEU A 1 93 ? 14.896 17.162 -27.082 1.00 87.50 93 LEU A C 1
ATOM 723 O O . LEU A 1 93 ? 14.454 18.215 -27.547 1.00 87.50 93 LEU A O 1
ATOM 727 N N . ILE A 1 94 ? 14.962 16.945 -25.762 1.00 86.56 94 ILE A N 1
ATOM 728 C CA . ILE A 1 94 ? 14.524 17.936 -24.764 1.00 86.56 94 ILE A CA 1
ATOM 729 C C . ILE A 1 94 ? 15.364 19.215 -24.899 1.00 86.56 94 ILE A C 1
ATOM 731 O O . ILE A 1 94 ? 16.585 19.180 -24.735 1.00 86.56 94 ILE A O 1
ATOM 735 N N . GLY A 1 95 ? 14.693 20.340 -25.166 1.00 73.62 95 GLY A N 1
ATOM 736 C CA . GLY A 1 95 ? 15.314 21.659 -25.346 1.00 73.62 95 GLY A CA 1
ATOM 737 C C . GLY A 1 95 ? 15.681 22.011 -26.793 1.00 73.62 95 GLY A C 1
ATOM 738 O O . GLY A 1 95 ? 16.216 23.090 -27.030 1.00 73.62 95 GLY A O 1
ATOM 739 N N . THR A 1 96 ? 15.388 21.146 -27.771 1.00 68.94 96 THR A N 1
ATOM 740 C CA . THR A 1 96 ? 15.592 21.460 -29.196 1.00 68.94 96 THR A CA 1
ATOM 741 C C . THR A 1 96 ? 14.359 22.169 -29.775 1.00 68.94 96 THR A C 1
ATOM 743 O O . THR A 1 96 ? 13.257 21.626 -29.783 1.00 68.94 96 THR A O 1
ATOM 746 N N . HIS A 1 97 ? 14.523 23.409 -30.253 1.00 54.28 97 HIS A N 1
ATOM 747 C CA . HIS A 1 97 ? 13.422 24.250 -30.757 1.00 54.28 97 HIS A CA 1
ATOM 748 C C . HIS A 1 97 ? 12.860 23.816 -32.128 1.00 54.28 97 HIS A C 1
ATOM 750 O O . HIS A 1 97 ? 11.815 24.314 -32.548 1.00 54.28 97 HIS A O 1
ATOM 756 N N . GLU A 1 98 ? 13.525 22.896 -32.834 1.00 51.12 98 GLU A N 1
ATOM 757 C CA . GLU A 1 98 ? 13.210 22.565 -34.233 1.00 51.12 98 GLU A CA 1
ATOM 758 C C . GLU A 1 98 ? 12.113 21.502 -34.409 1.00 51.12 98 GLU A C 1
ATOM 760 O O . GLU A 1 98 ? 11.490 21.433 -35.466 1.00 51.12 98 GLU A O 1
ATOM 765 N N . ASN A 1 99 ? 11.790 20.709 -33.381 1.00 49.56 99 ASN A N 1
ATOM 766 C CA . ASN A 1 99 ? 10.867 19.577 -33.517 1.00 49.56 99 ASN A CA 1
ATOM 767 C C . ASN A 1 99 ? 9.498 19.835 -32.876 1.00 49.56 99 ASN A C 1
ATOM 769 O O . ASN A 1 99 ? 9.128 19.213 -31.883 1.00 49.56 99 ASN A O 1
ATOM 773 N N . LYS A 1 100 ? 8.675 20.676 -33.517 1.00 46.44 100 LYS A N 1
ATOM 774 C CA . LYS A 1 100 ? 7.261 20.913 -33.135 1.00 46.44 100 LYS A CA 1
ATOM 775 C C . LYS A 1 100 ? 6.362 19.655 -33.155 1.00 46.44 100 LYS A C 1
ATOM 777 O O . LYS A 1 100 ? 5.196 19.747 -32.790 1.00 46.44 100 LYS A O 1
ATOM 782 N N . GLY A 1 101 ? 6.865 18.495 -33.597 1.00 47.56 101 GLY A N 1
ATOM 783 C CA . GLY A 1 101 ? 6.084 17.264 -33.784 1.00 47.56 101 GLY A CA 1
ATOM 784 C C . GLY A 1 101 ? 6.445 16.064 -32.896 1.00 47.56 101 GLY A C 1
ATOM 785 O O . GLY A 1 101 ? 5.705 15.084 -32.924 1.00 47.56 101 GLY A O 1
ATOM 786 N N . ARG A 1 102 ? 7.550 16.086 -32.132 1.00 57.06 102 ARG A N 1
ATOM 787 C CA . ARG A 1 102 ? 7.928 14.986 -31.219 1.00 57.06 102 ARG A CA 1
ATOM 788 C C . ARG A 1 102 ? 8.450 15.548 -29.905 1.00 57.06 102 ARG A C 1
ATOM 790 O O . ARG A 1 102 ? 9.594 15.981 -29.828 1.00 57.06 102 ARG A O 1
ATOM 797 N N . ASP A 1 103 ? 7.607 15.506 -28.882 1.00 78.94 103 ASP A N 1
ATOM 798 C CA . ASP A 1 103 ? 7.994 15.886 -27.529 1.00 78.94 103 ASP A CA 1
ATOM 799 C C . ASP A 1 103 ? 8.950 14.834 -26.935 1.00 78.94 103 ASP A C 1
ATOM 801 O O . ASP A 1 103 ? 8.563 13.696 -26.648 1.00 78.94 103 ASP A O 1
ATOM 805 N N . GLY A 1 104 ? 10.223 15.213 -26.778 1.00 86.06 104 GLY A N 1
ATOM 806 C CA . GLY A 1 104 ? 11.249 14.376 -26.155 1.00 86.06 104 GLY A CA 1
ATOM 807 C C . GLY A 1 104 ? 10.876 13.953 -24.734 1.00 86.06 104 GLY A C 1
ATOM 808 O O . GLY A 1 104 ? 11.164 12.819 -24.348 1.00 86.06 104 GLY A O 1
ATOM 809 N N . THR A 1 105 ? 10.167 14.809 -23.990 1.00 88.62 105 THR A N 1
ATOM 810 C CA . THR A 1 105 ? 9.708 14.505 -22.631 1.00 88.62 105 THR A CA 1
ATOM 811 C C . THR A 1 105 ? 8.695 13.362 -22.643 1.00 88.62 105 THR A C 1
ATOM 813 O O . THR A 1 105 ? 8.871 12.396 -21.904 1.00 88.62 105 THR A O 1
ATOM 816 N N . SER A 1 106 ? 7.704 13.383 -23.540 1.00 86.19 106 SER A N 1
ATOM 817 C CA . SER A 1 106 ? 6.756 12.272 -23.729 1.00 86.19 106 SER A CA 1
ATOM 818 C C . SER A 1 106 ? 7.440 10.945 -24.105 1.00 86.19 106 SER A C 1
ATOM 820 O O . SER A 1 106 ? 7.110 9.888 -23.554 1.00 86.19 106 SER A O 1
ATOM 822 N N . ILE A 1 107 ? 8.458 10.977 -24.978 1.00 89.00 107 ILE A N 1
ATOM 823 C CA . ILE A 1 107 ? 9.244 9.779 -25.325 1.00 89.00 107 ILE A CA 1
ATOM 824 C C . ILE A 1 107 ? 9.929 9.205 -24.082 1.00 89.00 107 ILE A C 1
ATOM 826 O O . ILE A 1 107 ? 9.827 8.000 -23.841 1.00 89.00 107 ILE A O 1
ATOM 830 N N . VAL A 1 108 ? 10.601 10.046 -23.292 1.00 93.25 108 VAL A N 1
ATOM 831 C CA . VAL A 1 108 ? 11.276 9.619 -22.057 1.00 93.25 108 VAL A CA 1
ATOM 832 C C . VAL A 1 108 ? 10.265 9.072 -21.056 1.00 93.25 108 VAL A C 1
ATOM 834 O O . VAL A 1 108 ? 10.458 7.966 -20.559 1.00 93.25 108 VAL A O 1
ATOM 837 N N . ASN A 1 109 ? 9.169 9.794 -20.823 1.00 91.44 109 ASN A N 1
ATOM 838 C CA . ASN A 1 109 ? 8.129 9.416 -19.872 1.00 91.44 109 ASN A CA 1
ATOM 839 C C . ASN A 1 109 ? 7.552 8.026 -20.181 1.00 91.44 109 ASN A C 1
ATOM 841 O O . ASN A 1 109 ? 7.578 7.130 -19.343 1.00 91.44 109 ASN A O 1
ATOM 845 N N . SER A 1 110 ? 7.121 7.826 -21.430 1.00 89.88 110 SER A N 1
ATOM 846 C CA . SER A 1 110 ? 6.562 6.555 -21.905 1.00 89.88 110 SER A CA 1
ATOM 847 C C . SER A 1 110 ? 7.547 5.393 -21.784 1.00 89.88 110 SER A C 1
ATOM 849 O O . SER A 1 110 ? 7.188 4.293 -21.370 1.00 89.88 110 SER A O 1
ATOM 851 N N . SER A 1 111 ? 8.812 5.646 -22.117 1.00 93.69 111 SER A N 1
ATOM 852 C CA . SER A 1 111 ? 9.847 4.618 -22.102 1.00 93.69 111 SER A CA 1
ATOM 853 C C . SER A 1 111 ? 10.243 4.245 -20.675 1.00 93.69 111 SER A C 1
ATOM 855 O O . SER A 1 111 ? 10.505 3.073 -20.427 1.00 93.69 111 SER A O 1
ATOM 857 N N . LEU A 1 112 ? 10.252 5.203 -19.741 1.00 95.00 112 LEU A N 1
ATOM 858 C CA . LEU A 1 112 ? 10.475 4.948 -18.315 1.00 95.00 112 LEU A CA 1
ATOM 859 C C . LEU A 1 112 ? 9.344 4.131 -17.698 1.00 95.00 112 LEU A C 1
ATOM 861 O O . LEU A 1 112 ? 9.627 3.182 -16.971 1.00 95.00 112 LEU A O 1
ATOM 865 N N . GLU A 1 113 ? 8.086 4.447 -18.017 1.00 93.38 113 GLU A N 1
ATOM 866 C CA . GLU A 1 113 ? 6.950 3.674 -17.511 1.00 93.38 113 GLU A CA 1
ATOM 867 C C . GLU A 1 113 ? 7.042 2.213 -17.965 1.00 93.38 113 GLU A C 1
ATOM 869 O O . GLU A 1 113 ? 6.995 1.303 -17.137 1.00 93.38 113 GLU A O 1
ATOM 874 N N . ILE A 1 114 ? 7.277 1.969 -19.259 1.00 94.50 114 ILE A N 1
ATOM 875 C CA . ILE A 1 114 ? 7.442 0.603 -19.779 1.00 94.50 114 ILE A CA 1
ATOM 876 C C . ILE A 1 114 ? 8.679 -0.065 -19.159 1.00 94.50 114 ILE A C 1
ATOM 878 O O . ILE A 1 114 ? 8.602 -1.215 -18.726 1.00 94.50 114 ILE A O 1
ATOM 882 N N . LEU A 1 115 ? 9.808 0.644 -19.060 1.00 96.38 115 LEU A N 1
ATOM 883 C CA . LEU A 1 115 ? 11.041 0.113 -18.472 1.00 96.38 115 LEU A CA 1
ATOM 884 C C . LEU A 1 115 ? 10.841 -0.305 -17.016 1.00 96.38 115 LEU A C 1
ATOM 886 O O . LEU A 1 115 ? 11.324 -1.363 -16.621 1.00 96.38 115 LEU A O 1
ATOM 890 N N . SER A 1 116 ? 10.087 0.473 -16.240 1.00 95.94 116 SER A N 1
ATOM 891 C CA . SER A 1 116 ? 9.776 0.127 -14.857 1.00 95.94 116 SER A CA 1
ATOM 892 C C . SER A 1 116 ? 9.003 -1.196 -14.767 1.00 95.94 116 SER A C 1
ATOM 894 O O . SER A 1 116 ? 9.326 -2.031 -13.929 1.00 95.94 116 SER A O 1
ATOM 896 N N . ARG A 1 117 ? 8.046 -1.455 -15.670 1.00 94.25 117 ARG A N 1
ATOM 897 C CA . ARG A 1 117 ? 7.288 -2.722 -15.721 1.00 94.25 117 ARG A CA 1
ATOM 898 C C . ARG A 1 117 ? 8.161 -3.902 -16.122 1.00 94.25 117 ARG A C 1
ATOM 900 O O . ARG A 1 117 ? 8.003 -4.987 -15.580 1.00 94.25 117 ARG A O 1
ATOM 907 N N . VAL A 1 118 ? 9.100 -3.689 -17.041 1.00 94.75 118 VAL A N 1
ATOM 908 C CA . VAL A 1 118 ? 10.080 -4.703 -17.462 1.00 94.75 118 VAL A CA 1
ATOM 909 C C . VAL A 1 118 ? 11.072 -5.020 -16.338 1.00 94.75 118 VAL A C 1
ATOM 911 O O . VAL A 1 118 ? 11.495 -6.171 -16.211 1.00 94.75 118 VAL A O 1
ATOM 914 N N . ALA A 1 119 ? 11.401 -4.035 -15.492 1.00 95.69 119 ALA A N 1
ATOM 915 C CA . ALA A 1 119 ? 12.371 -4.180 -14.408 1.00 95.69 119 ALA A CA 1
ATOM 916 C C . ALA A 1 119 ? 12.054 -5.354 -13.474 1.00 95.69 119 ALA A C 1
ATOM 918 O O . ALA A 1 119 ? 12.974 -6.028 -13.019 1.00 95.69 119 ALA A O 1
ATOM 919 N N . VAL A 1 120 ? 10.771 -5.676 -13.276 1.00 93.94 120 VAL A N 1
ATOM 920 C CA . VAL A 1 120 ? 10.327 -6.730 -12.348 1.00 93.94 120 VAL A CA 1
ATOM 921 C C . VAL A 1 120 ? 10.876 -8.129 -12.652 1.00 93.94 120 VAL A C 1
ATOM 923 O O . VAL A 1 120 ? 10.906 -8.995 -11.778 1.00 93.94 120 VAL A O 1
ATOM 926 N N . ARG A 1 121 ? 11.349 -8.345 -13.886 1.00 92.81 121 ARG A N 1
ATOM 927 C CA . ARG A 1 121 ? 11.903 -9.620 -14.364 1.00 92.81 121 ARG A CA 1
ATOM 928 C C . ARG A 1 121 ? 13.399 -9.617 -14.633 1.00 92.81 121 ARG A C 1
ATOM 930 O O . ARG A 1 121 ? 13.930 -10.647 -15.047 1.00 92.81 121 ARG A O 1
ATOM 937 N N . LEU A 1 122 ? 14.070 -8.488 -14.437 1.00 93.81 122 LEU A N 1
ATOM 938 C CA . LEU A 1 122 ? 15.503 -8.385 -14.680 1.00 93.81 122 LEU A CA 1
ATOM 939 C C . LEU A 1 122 ? 16.307 -9.176 -13.641 1.00 93.81 122 LEU A C 1
ATOM 941 O O . LEU A 1 122 ? 15.878 -9.391 -12.503 1.00 93.81 122 LEU A O 1
ATOM 945 N N . ALA A 1 123 ? 17.502 -9.610 -14.042 1.00 92.75 123 ALA A N 1
ATOM 946 C CA . ALA A 1 123 ? 18.462 -10.207 -13.122 1.00 92.75 123 ALA A CA 1
ATOM 947 C C . ALA A 1 123 ? 18.984 -9.164 -12.114 1.00 92.75 123 ALA A C 1
ATOM 949 O O . ALA A 1 123 ? 18.992 -7.965 -12.387 1.00 92.75 123 ALA A O 1
ATOM 950 N N . GLN A 1 124 ? 19.486 -9.622 -10.960 1.00 92.81 124 GLN A N 1
ATOM 951 C CA . GLN A 1 124 ? 19.992 -8.741 -9.892 1.00 92.81 124 GLN A CA 1
ATOM 952 C C . GLN A 1 124 ? 21.080 -7.773 -10.380 1.00 92.81 124 GLN A C 1
ATOM 954 O O . GLN A 1 124 ? 21.044 -6.590 -10.057 1.00 92.81 124 GLN A O 1
ATOM 959 N N . SER A 1 125 ? 22.010 -8.247 -11.213 1.00 95.12 125 SER A N 1
ATOM 960 C CA . SER A 1 125 ? 23.060 -7.406 -11.799 1.00 95.12 125 SER A CA 1
ATOM 961 C C . SER A 1 125 ? 22.497 -6.294 -12.689 1.00 95.12 125 SER A C 1
ATOM 963 O O . SER A 1 125 ? 22.971 -5.164 -12.636 1.00 95.12 125 SER A O 1
ATOM 965 N N . GLU A 1 126 ? 21.458 -6.580 -13.476 1.00 96.25 126 GLU A N 1
ATOM 966 C CA . GLU A 1 126 ? 20.804 -5.585 -14.329 1.00 96.25 126 GLU A CA 1
ATOM 967 C C . GLU A 1 126 ? 19.972 -4.582 -13.524 1.00 96.25 126 GLU A C 1
ATOM 969 O O . GLU A 1 126 ? 19.929 -3.403 -13.874 1.00 96.25 126 GLU A O 1
ATOM 974 N N . LEU A 1 127 ? 19.349 -5.022 -12.427 1.00 96.62 127 LEU A N 1
ATOM 975 C CA . LEU A 1 127 ? 18.627 -4.146 -11.502 1.00 96.62 127 LEU A CA 1
ATOM 976 C C . LEU A 1 127 ? 19.558 -3.140 -10.818 1.00 96.62 127 LEU A C 1
ATOM 978 O O . LEU A 1 127 ? 19.188 -1.978 -10.680 1.00 96.62 127 LEU A O 1
ATOM 982 N N . ILE A 1 128 ? 20.772 -3.553 -10.444 1.00 97.50 128 ILE A N 1
ATOM 983 C CA . ILE A 1 128 ? 21.788 -2.652 -9.876 1.00 97.50 128 ILE A CA 1
ATOM 984 C C . ILE A 1 128 ? 22.202 -1.588 -10.904 1.00 97.50 128 ILE A C 1
ATOM 986 O O . ILE A 1 128 ? 22.249 -0.402 -10.582 1.00 97.50 128 ILE A O 1
ATOM 990 N N . VAL A 1 129 ? 22.415 -1.978 -12.166 1.00 97.00 129 VAL A N 1
ATOM 991 C CA . VAL A 1 129 ? 22.691 -1.018 -13.252 1.00 97.00 129 VAL A CA 1
ATOM 992 C C . VAL A 1 129 ? 21.524 -0.042 -13.432 1.00 97.00 129 VAL A C 1
ATOM 994 O O . VAL A 1 129 ? 21.726 1.158 -13.622 1.00 97.00 129 VAL A O 1
ATOM 997 N N . LEU A 1 130 ? 20.289 -0.537 -13.351 1.00 97.56 130 LEU A N 1
ATOM 998 C CA . LEU A 1 130 ? 19.099 0.294 -13.493 1.00 97.56 130 LEU A CA 1
ATOM 999 C C . LEU A 1 130 ? 18.899 1.243 -12.300 1.00 97.56 130 LEU A C 1
ATOM 1001 O O . LEU A 1 130 ? 18.477 2.381 -12.498 1.00 97.56 130 LEU A O 1
ATOM 1005 N N . PHE A 1 131 ? 19.271 0.825 -11.088 1.00 98.19 131 PHE A N 1
ATOM 1006 C CA . PHE A 1 131 ? 19.335 1.687 -9.906 1.00 98.19 131 PHE A CA 1
ATOM 1007 C C . PHE A 1 131 ? 20.331 2.840 -10.090 1.00 98.19 131 PHE A C 1
ATOM 1009 O O . PHE A 1 131 ? 20.001 3.998 -9.814 1.00 98.19 131 PHE A O 1
ATOM 1016 N N . ASP A 1 132 ? 21.534 2.544 -10.588 1.00 97.69 132 ASP A N 1
ATOM 1017 C CA . ASP A 1 132 ? 22.558 3.557 -10.864 1.00 97.69 132 ASP A CA 1
ATOM 1018 C C . ASP A 1 132 ? 22.053 4.574 -11.886 1.00 97.69 132 ASP A C 1
ATOM 1020 O O . ASP A 1 132 ? 22.218 5.787 -11.730 1.00 97.69 132 ASP A O 1
ATOM 1024 N N . GLN A 1 133 ? 21.365 4.075 -12.908 1.00 97.62 133 GLN A N 1
ATOM 1025 C CA . GLN A 1 133 ? 20.789 4.897 -13.952 1.00 97.62 133 GLN A CA 1
ATOM 1026 C C . GLN A 1 133 ? 19.630 5.771 -13.450 1.00 97.62 133 GLN A C 1
ATOM 1028 O O . GLN A 1 133 ? 19.580 6.956 -13.786 1.00 97.62 133 GLN A O 1
ATOM 1033 N N . ALA A 1 134 ? 18.726 5.223 -12.633 1.00 98.00 134 ALA A N 1
ATOM 1034 C CA . ALA A 1 134 ? 17.646 5.977 -11.996 1.00 98.00 134 ALA A CA 1
ATOM 1035 C C . ALA A 1 134 ? 18.203 7.063 -11.062 1.00 98.00 134 ALA A C 1
ATOM 1037 O O . ALA A 1 134 ? 17.741 8.205 -11.082 1.00 98.00 134 ALA A O 1
ATOM 1038 N N . SER A 1 135 ? 19.268 6.751 -10.318 1.00 97.81 135 SER A N 1
ATOM 1039 C CA . SER A 1 135 ? 20.000 7.718 -9.493 1.00 97.81 135 SER A CA 1
ATOM 1040 C C . SER A 1 135 ? 20.621 8.833 -10.341 1.00 97.81 135 SER A C 1
ATOM 1042 O O . SER A 1 135 ? 20.522 10.009 -9.994 1.00 97.81 135 SER A O 1
ATOM 1044 N N . ALA A 1 136 ? 21.202 8.502 -11.498 1.00 96.94 136 ALA A N 1
ATOM 1045 C CA . ALA A 1 136 ? 21.718 9.499 -12.433 1.00 96.94 136 ALA A CA 1
ATOM 1046 C C . ALA A 1 136 ? 20.604 10.390 -13.016 1.00 96.94 136 ALA A C 1
ATOM 1048 O O . ALA A 1 136 ? 20.799 11.597 -13.169 1.00 96.94 136 ALA A O 1
ATOM 1049 N N . TYR A 1 137 ? 19.421 9.833 -13.298 1.00 96.31 137 TYR A N 1
ATOM 1050 C CA . TYR A 1 137 ? 18.249 10.610 -13.716 1.00 96.31 137 TYR A CA 1
ATOM 1051 C C . TYR A 1 137 ? 17.763 11.549 -12.614 1.00 96.31 137 TYR A C 1
ATOM 1053 O O . TYR A 1 137 ? 17.549 12.727 -12.878 1.00 96.31 137 TYR A O 1
ATOM 1061 N N . TYR A 1 138 ? 17.695 11.080 -11.369 1.00 95.62 138 TYR A N 1
ATOM 1062 C CA . TYR A 1 138 ? 17.354 11.903 -10.206 1.00 95.62 138 TYR A CA 1
ATOM 1063 C C . TYR A 1 138 ? 18.310 13.099 -10.012 1.00 95.62 138 TYR A C 1
ATOM 1065 O O . TYR A 1 138 ? 17.923 14.191 -9.586 1.00 95.62 138 TYR A O 1
ATOM 1073 N N . LEU A 1 139 ? 19.588 12.926 -10.342 1.00 93.69 139 LEU A N 1
ATOM 1074 C CA . LEU A 1 139 ? 20.588 13.994 -10.260 1.00 93.69 139 LEU A CA 1
ATOM 1075 C C . LEU A 1 139 ? 20.599 14.915 -11.492 1.00 93.69 139 LEU A C 1
ATOM 1077 O O . LEU A 1 139 ? 21.215 15.979 -11.456 1.00 93.69 139 LEU A O 1
ATOM 1081 N N . SER A 1 140 ? 19.935 14.532 -12.583 1.00 92.06 140 SER A N 1
ATOM 1082 C CA . SER A 1 140 ? 19.991 15.253 -13.852 1.00 92.06 140 SER A CA 1
ATOM 1083 C C . SER A 1 140 ? 19.194 16.557 -13.815 1.00 92.06 140 SER A C 1
ATOM 1085 O O . SER A 1 140 ? 18.013 16.576 -13.461 1.00 92.06 140 SER A O 1
ATOM 1087 N N . SER A 1 141 ? 19.802 17.642 -14.302 1.00 89.50 141 SER A N 1
ATOM 1088 C CA . SER A 1 141 ? 19.118 18.927 -14.485 1.00 89.50 141 SER A CA 1
ATOM 1089 C C . SER A 1 141 ? 17.905 18.818 -15.412 1.00 89.50 141 SER A C 1
ATOM 1091 O O . SER A 1 141 ? 16.875 19.421 -15.128 1.00 89.50 141 SER A O 1
ATOM 1093 N N . LYS A 1 142 ? 17.979 18.000 -16.474 1.00 89.88 142 LYS A N 1
ATOM 1094 C CA . LYS A 1 142 ? 16.864 17.795 -17.415 1.00 89.88 142 LYS A CA 1
ATOM 1095 C C . LYS A 1 142 ? 15.645 17.180 -16.732 1.00 89.88 142 LYS A C 1
ATOM 1097 O O . LYS A 1 142 ? 14.532 17.643 -16.948 1.00 89.88 142 LYS A O 1
ATOM 1102 N N . PHE A 1 143 ? 15.850 16.164 -15.895 1.00 92.38 143 PHE A N 1
ATOM 1103 C CA . PHE A 1 143 ? 14.752 15.548 -15.149 1.00 92.38 143 PHE A CA 1
ATOM 1104 C C . PHE A 1 143 ? 14.172 16.503 -14.111 1.00 92.38 143 PHE A C 1
ATOM 1106 O O . PHE A 1 143 ? 12.956 16.616 -14.015 1.00 92.38 143 PHE A O 1
ATOM 1113 N N . ARG A 1 144 ? 15.028 17.227 -13.382 1.00 90.75 144 ARG A N 1
ATOM 1114 C CA . ARG A 1 144 ? 14.600 18.207 -12.374 1.00 90.75 144 ARG A CA 1
ATOM 1115 C C . ARG A 1 144 ? 13.765 19.338 -12.988 1.00 90.75 144 ARG A C 1
ATOM 1117 O O . ARG A 1 144 ? 12.685 19.638 -12.485 1.00 90.75 144 ARG A O 1
ATOM 1124 N N . GLN A 1 145 ? 14.194 19.881 -14.131 1.00 88.25 145 GLN A N 1
ATOM 1125 C CA . GLN A 1 145 ? 13.443 20.888 -14.901 1.00 88.25 145 GLN A CA 1
ATOM 1126 C C . GLN A 1 145 ? 12.108 20.360 -15.448 1.00 88.25 145 GLN A C 1
ATOM 1128 O O . GLN A 1 145 ? 11.170 21.129 -15.627 1.00 88.25 145 GLN A O 1
ATOM 1133 N N . GLN A 1 146 ? 12.014 19.057 -15.717 1.00 89.81 146 GLN A N 1
ATOM 1134 C CA . GLN A 1 146 ? 10.806 18.383 -16.207 1.00 89.81 146 GLN A CA 1
ATOM 1135 C C . GLN A 1 146 ? 10.105 17.581 -15.094 1.00 89.81 146 GLN A C 1
ATOM 1137 O O . GLN A 1 146 ? 9.397 16.613 -15.376 1.00 89.81 146 GLN A O 1
ATOM 1142 N N . SER A 1 147 ? 10.305 17.963 -13.828 1.00 90.50 147 SER A N 1
ATOM 1143 C CA . SER A 1 147 ? 9.868 17.199 -12.647 1.00 90.50 147 SER A CA 1
ATOM 1144 C C . SER A 1 147 ? 8.366 16.904 -12.626 1.00 90.50 147 SER A C 1
ATOM 1146 O O . SER A 1 147 ? 7.979 15.799 -12.255 1.00 90.50 147 SER A O 1
ATOM 1148 N N . LEU A 1 148 ? 7.533 17.829 -13.113 1.00 89.50 148 LEU A N 1
ATOM 1149 C CA . LEU A 1 148 ? 6.084 17.639 -13.253 1.00 89.50 148 LEU A CA 1
ATOM 1150 C C . LEU A 1 148 ? 5.713 16.461 -14.175 1.00 89.50 148 LEU A C 1
ATOM 1152 O O . LEU A 1 148 ? 4.728 15.774 -13.927 1.00 89.50 148 LEU A O 1
ATOM 1156 N N . LEU A 1 149 ? 6.484 16.236 -15.243 1.00 89.44 149 LEU A N 1
ATOM 1157 C CA . LEU A 1 149 ? 6.171 15.253 -16.287 1.00 89.44 149 LEU A CA 1
ATOM 1158 C C . LEU A 1 149 ? 6.935 13.938 -16.119 1.00 89.44 149 LEU A C 1
ATOM 1160 O O . LEU A 1 149 ? 6.430 12.892 -16.510 1.00 89.44 149 LEU A O 1
ATOM 1164 N N . LEU A 1 150 ? 8.150 13.982 -15.564 1.00 92.88 150 LEU A N 1
ATOM 1165 C CA . LEU A 1 150 ? 9.035 12.817 -15.453 1.00 92.88 150 LEU A CA 1
ATOM 1166 C C . LEU A 1 150 ? 9.138 12.250 -14.035 1.00 92.88 150 LEU A C 1
ATOM 1168 O O . LEU A 1 150 ? 9.585 11.113 -13.876 1.00 92.88 150 LEU A O 1
ATOM 1172 N N . GLY A 1 151 ? 8.739 13.010 -13.010 1.00 93.56 151 GLY A N 1
ATOM 1173 C CA . GLY A 1 151 ? 8.909 12.618 -11.611 1.00 93.56 151 GLY A CA 1
ATOM 1174 C C . GLY A 1 151 ? 8.174 11.322 -11.257 1.00 93.56 151 GLY A C 1
ATOM 1175 O O . GLY A 1 151 ? 8.779 10.408 -10.699 1.00 93.56 151 GLY A O 1
ATOM 1176 N N . ARG A 1 152 ? 6.913 11.179 -11.686 1.00 93.25 152 ARG A N 1
ATOM 1177 C CA . ARG A 1 152 ? 6.105 9.976 -11.420 1.00 93.25 152 ARG A CA 1
ATOM 1178 C C . ARG A 1 152 ? 6.687 8.709 -12.053 1.00 93.25 152 ARG A C 1
ATOM 1180 O O . ARG A 1 152 ? 6.820 7.696 -11.377 1.00 93.25 152 ARG A O 1
ATOM 1187 N N . SER A 1 153 ? 7.084 8.760 -13.322 1.00 94.00 153 SER A N 1
ATOM 1188 C CA . SER A 1 153 ? 7.666 7.590 -14.001 1.00 94.00 153 SER A CA 1
ATOM 1189 C C . SER A 1 153 ? 9.042 7.223 -13.446 1.00 94.00 153 SER A C 1
ATOM 1191 O O . SER A 1 153 ? 9.408 6.049 -13.420 1.00 94.00 153 SER A O 1
ATOM 1193 N N . LEU A 1 154 ? 9.800 8.209 -12.951 1.00 97.25 154 LEU A N 1
ATOM 1194 C CA . LEU A 1 154 ? 11.024 7.951 -12.197 1.00 97.25 154 LEU A CA 1
ATOM 1195 C C . LEU A 1 154 ? 10.725 7.272 -10.849 1.00 97.25 154 LEU A C 1
ATOM 1197 O O . LEU A 1 154 ? 11.449 6.352 -10.471 1.00 97.25 154 LEU A O 1
ATOM 1201 N N . ALA A 1 155 ? 9.654 7.674 -10.156 1.00 96.75 155 ALA A N 1
ATOM 1202 C CA . ALA A 1 155 ? 9.194 7.018 -8.930 1.00 96.75 155 ALA A CA 1
ATOM 1203 C C . ALA A 1 155 ? 8.854 5.541 -9.183 1.00 96.75 155 ALA A C 1
ATOM 1205 O O . ALA A 1 155 ? 9.414 4.667 -8.527 1.00 96.75 155 ALA A O 1
ATOM 1206 N N . HIS A 1 156 ? 8.041 5.253 -10.205 1.00 96.31 156 HIS A N 1
ATOM 1207 C CA . HIS A 1 156 ? 7.686 3.878 -10.571 1.00 96.31 156 HIS A CA 1
ATOM 1208 C C . HIS A 1 156 ? 8.917 3.026 -10.925 1.00 96.31 156 HIS A C 1
ATOM 1210 O O . HIS A 1 156 ? 8.958 1.833 -10.619 1.00 96.31 156 HIS A O 1
ATOM 1216 N N . LEU A 1 157 ? 9.933 3.618 -11.570 1.00 97.88 157 LEU A N 1
ATOM 1217 C CA . LEU A 1 157 ? 11.193 2.929 -11.850 1.00 97.88 157 LEU A CA 1
ATOM 1218 C C . LEU A 1 157 ? 11.924 2.549 -10.559 1.00 97.88 157 LEU A C 1
ATOM 1220 O O . LEU A 1 157 ? 12.329 1.397 -10.424 1.00 97.88 157 LEU A O 1
ATOM 1224 N N . PHE A 1 158 ? 12.068 3.482 -9.614 1.00 98.12 158 PHE A N 1
ATOM 1225 C CA . PHE A 1 158 ? 12.666 3.192 -8.310 1.00 98.12 158 PHE A CA 1
ATOM 1226 C C . PHE A 1 158 ? 11.886 2.114 -7.554 1.00 98.12 158 PHE A C 1
ATOM 1228 O O . PHE A 1 158 ? 12.486 1.118 -7.160 1.00 98.12 158 PHE A O 1
ATOM 1235 N N . GLU A 1 159 ? 10.566 2.268 -7.413 1.00 96.06 159 GLU A N 1
ATOM 1236 C CA . GLU A 1 159 ? 9.693 1.304 -6.731 1.00 96.06 159 GLU A CA 1
ATOM 1237 C C . GLU A 1 159 ? 9.891 -0.111 -7.278 1.00 96.06 159 GLU A C 1
ATOM 1239 O O . GLU A 1 159 ? 10.246 -1.022 -6.533 1.00 96.06 159 GLU A O 1
ATOM 1244 N N . ARG A 1 160 ? 9.746 -0.298 -8.595 1.00 95.56 160 ARG A N 1
ATOM 1245 C CA . ARG A 1 160 ? 9.831 -1.627 -9.218 1.00 95.56 160 ARG A CA 1
ATOM 1246 C C . ARG A 1 160 ? 11.246 -2.202 -9.184 1.00 95.56 160 ARG A C 1
ATOM 1248 O O . ARG A 1 160 ? 11.397 -3.419 -9.075 1.00 95.56 160 ARG A O 1
ATOM 1255 N N . VAL A 1 161 ? 12.284 -1.362 -9.222 1.00 96.94 161 VAL A N 1
ATOM 1256 C CA . VAL A 1 161 ? 13.664 -1.807 -8.978 1.00 96.94 161 VAL A CA 1
ATOM 1257 C C . VAL A 1 161 ? 13.816 -2.307 -7.541 1.00 96.94 161 VAL A C 1
ATOM 1259 O O . VAL A 1 161 ? 14.310 -3.416 -7.342 1.00 96.94 161 VAL A O 1
ATOM 1262 N N . PHE A 1 162 ? 13.346 -1.555 -6.543 1.00 95.19 162 PHE A N 1
ATOM 1263 C CA . PHE A 1 162 ? 13.440 -1.954 -5.137 1.00 95.19 162 PHE A CA 1
ATOM 1264 C C . PHE A 1 162 ? 12.622 -3.201 -4.818 1.00 95.19 162 PHE A C 1
ATOM 1266 O O . PHE A 1 162 ? 13.107 -4.071 -4.103 1.00 95.19 162 PHE A O 1
ATOM 1273 N N . GLU A 1 163 ? 11.419 -3.328 -5.381 1.00 91.81 163 GLU A N 1
ATOM 1274 C CA . GLU A 1 163 ? 10.589 -4.525 -5.228 1.00 91.81 163 GLU A CA 1
ATOM 1275 C C . GLU A 1 163 ? 11.290 -5.793 -5.734 1.00 91.81 163 GLU A C 1
ATOM 1277 O O . GLU A 1 163 ? 11.023 -6.879 -5.217 1.00 91.81 163 GLU A O 1
ATOM 1282 N N . SER A 1 164 ? 12.172 -5.653 -6.727 1.00 92.38 164 SER A N 1
ATOM 1283 C CA . SER A 1 164 ? 12.789 -6.764 -7.465 1.00 92.38 164 SER A CA 1
ATOM 1284 C C . SER A 1 164 ? 14.190 -7.131 -6.996 1.00 92.38 164 SER A C 1
ATOM 1286 O O . SER A 1 164 ? 14.665 -8.240 -7.269 1.00 92.38 164 SER A O 1
ATOM 1288 N N . LEU A 1 165 ? 14.870 -6.213 -6.315 1.00 92.25 165 LEU A N 1
ATOM 1289 C CA . LEU A 1 165 ? 16.168 -6.475 -5.712 1.00 92.25 165 LEU A CA 1
ATOM 1290 C C . LEU A 1 165 ? 16.035 -7.478 -4.561 1.00 92.25 165 LEU A C 1
ATOM 1292 O O . LEU A 1 165 ? 15.052 -7.500 -3.823 1.00 92.25 165 LEU A O 1
ATOM 1296 N N . SER A 1 166 ? 17.059 -8.310 -4.396 1.00 88.19 166 SER A N 1
ATOM 1297 C CA . SER A 1 166 ? 17.215 -9.133 -3.203 1.00 88.19 166 SER A CA 1
ATOM 1298 C C . SER A 1 166 ? 17.488 -8.247 -1.985 1.00 88.19 166 SER A C 1
ATOM 1300 O O . SER A 1 166 ? 18.023 -7.144 -2.120 1.00 88.19 166 SER A O 1
ATOM 1302 N N . ARG A 1 167 ? 17.188 -8.751 -0.782 1.00 86.94 167 ARG A N 1
ATOM 1303 C CA . ARG A 1 167 ? 17.476 -8.048 0.482 1.00 86.94 167 ARG A CA 1
ATOM 1304 C C . ARG A 1 167 ? 18.936 -7.605 0.575 1.00 86.94 167 ARG A C 1
ATOM 1306 O O . ARG A 1 167 ? 19.197 -6.443 0.866 1.00 86.94 167 ARG A O 1
ATOM 1313 N N . GLY A 1 168 ? 19.866 -8.515 0.275 1.00 87.50 168 GLY A N 1
ATOM 1314 C CA . GLY A 1 168 ? 21.303 -8.236 0.315 1.00 87.50 168 GLY A CA 1
ATOM 1315 C C . GLY A 1 168 ? 21.700 -7.128 -0.658 1.00 87.50 168 GLY A C 1
ATOM 1316 O O . GLY A 1 168 ? 22.309 -6.143 -0.254 1.00 87.50 168 GLY A O 1
ATOM 1317 N N . SER A 1 169 ? 21.266 -7.232 -1.918 1.00 91.50 169 SER A N 1
ATOM 1318 C CA . SER A 1 169 ? 21.568 -6.214 -2.931 1.00 91.50 169 SER A CA 1
ATOM 1319 C C . SER A 1 169 ? 20.961 -4.852 -2.590 1.00 91.50 169 SER A C 1
ATOM 1321 O O . SER A 1 169 ? 21.614 -3.832 -2.772 1.00 91.50 169 SER A O 1
ATOM 1323 N N . LEU A 1 170 ? 19.729 -4.807 -2.072 1.00 92.12 170 LEU A N 1
ATOM 1324 C CA . LEU A 1 170 ? 19.110 -3.549 -1.658 1.00 92.12 170 LEU A CA 1
ATOM 1325 C C . LEU A 1 170 ? 19.844 -2.930 -0.459 1.00 92.12 170 LEU A C 1
ATOM 1327 O O . LEU A 1 170 ? 20.106 -1.728 -0.476 1.00 92.12 170 LEU A O 1
ATOM 1331 N N . ALA A 1 171 ? 20.225 -3.740 0.537 1.00 90.38 171 ALA A N 1
ATOM 1332 C CA . ALA A 1 171 ? 20.965 -3.294 1.718 1.00 90.38 171 ALA A CA 1
ATOM 1333 C C . ALA A 1 171 ? 22.310 -2.638 1.354 1.00 90.38 171 ALA A C 1
ATOM 1335 O O . ALA A 1 171 ? 22.652 -1.587 1.900 1.00 90.38 171 ALA A O 1
ATOM 1336 N N . GLU A 1 172 ? 23.035 -3.200 0.382 1.00 91.31 172 GLU A N 1
ATOM 1337 C CA . GLU A 1 172 ? 24.292 -2.639 -0.138 1.00 91.31 172 GLU A CA 1
ATOM 1338 C C . GLU A 1 172 ? 24.108 -1.267 -0.811 1.00 91.31 172 GLU A C 1
ATOM 1340 O O . GLU A 1 172 ? 25.014 -0.430 -0.798 1.00 91.31 172 GLU A O 1
ATOM 1345 N N . LEU A 1 173 ? 22.928 -1.001 -1.378 1.00 94.62 173 LEU A N 1
ATOM 1346 C CA . LEU A 1 173 ? 22.619 0.251 -2.072 1.00 94.62 173 LEU A CA 1
ATOM 1347 C C . LEU A 1 173 ? 22.098 1.355 -1.140 1.00 94.62 173 LEU A C 1
ATOM 1349 O O . LEU A 1 173 ? 22.103 2.527 -1.531 1.00 94.62 173 LEU A O 1
ATOM 1353 N N . LEU A 1 174 ? 21.696 1.027 0.094 1.00 95.19 174 LEU A N 1
ATOM 1354 C CA . LEU A 1 174 ? 21.112 1.989 1.038 1.00 95.19 174 LEU A CA 1
ATOM 1355 C C . LEU A 1 174 ? 21.988 3.227 1.292 1.00 95.19 174 LEU A C 1
ATOM 1357 O O . LEU A 1 174 ? 21.444 4.330 1.215 1.00 95.19 174 LEU A O 1
ATOM 1361 N N . PRO A 1 175 ? 23.314 3.132 1.526 1.00 94.06 175 PRO A N 1
ATOM 1362 C CA . PRO A 1 175 ? 24.124 4.331 1.752 1.00 94.06 175 PRO A CA 1
ATOM 1363 C C . PRO A 1 175 ? 24.071 5.299 0.563 1.00 94.06 175 PRO A C 1
ATOM 1365 O O . PRO A 1 175 ? 23.973 6.512 0.742 1.00 94.06 175 PRO A O 1
ATOM 1368 N N . ARG A 1 176 ? 24.073 4.766 -0.666 1.00 95.00 176 ARG A N 1
ATOM 1369 C CA . ARG A 1 176 ? 24.010 5.557 -1.906 1.00 95.00 176 ARG A CA 1
ATOM 1370 C C . ARG A 1 176 ? 22.637 6.198 -2.089 1.00 95.00 176 ARG A C 1
ATOM 1372 O O . ARG A 1 176 ? 22.556 7.357 -2.482 1.00 95.00 176 ARG A O 1
ATOM 1379 N N . LEU A 1 177 ? 21.579 5.461 -1.759 1.00 96.19 177 LEU A N 1
ATOM 1380 C CA . LEU A 1 177 ? 20.199 5.935 -1.801 1.00 96.19 177 LEU A CA 1
ATOM 1381 C C . LEU A 1 177 ? 19.963 7.087 -0.811 1.00 96.19 177 LEU A C 1
ATOM 1383 O O . LEU A 1 177 ? 19.464 8.143 -1.192 1.00 96.19 177 LEU A O 1
ATOM 1387 N N . PHE A 1 178 ? 20.373 6.919 0.449 1.00 96.44 178 PHE A N 1
ATOM 1388 C CA . PHE A 1 178 ? 20.222 7.949 1.480 1.00 96.44 178 PHE A CA 1
ATOM 1389 C C . PHE A 1 178 ? 21.104 9.179 1.221 1.00 96.44 178 PHE A C 1
ATOM 1391 O O . PHE A 1 178 ? 20.728 10.294 1.598 1.00 96.44 178 PHE A O 1
ATOM 1398 N N . ALA A 1 179 ? 22.242 8.998 0.543 1.00 95.19 179 ALA A N 1
ATOM 1399 C CA . ALA A 1 179 ? 23.123 10.079 0.112 1.00 95.19 179 ALA A CA 1
ATOM 1400 C C . ALA A 1 179 ? 22.564 10.924 -1.045 1.00 95.19 179 ALA A C 1
ATOM 1402 O O . ALA A 1 179 ? 23.110 11.998 -1.306 1.00 95.19 179 ALA A O 1
ATOM 1403 N N . LEU A 1 180 ? 21.490 10.497 -1.728 1.00 95.75 180 LEU A N 1
ATOM 1404 C CA . LEU A 1 180 ? 20.856 11.333 -2.747 1.00 95.75 180 LEU A CA 1
ATOM 1405 C C . LEU A 1 180 ? 20.412 12.675 -2.134 1.00 95.75 180 LEU A C 1
ATOM 1407 O O . LEU A 1 180 ? 19.924 12.701 -0.996 1.00 95.75 180 LEU A O 1
ATOM 1411 N N . PRO A 1 181 ? 20.561 13.793 -2.865 1.00 94.31 181 PRO A N 1
ATOM 1412 C CA . PRO A 1 181 ? 20.164 15.102 -2.366 1.00 94.31 181 PRO A CA 1
ATOM 1413 C C . PRO A 1 181 ? 18.656 15.156 -2.106 1.00 94.31 181 PRO A C 1
ATOM 1415 O O . PRO A 1 181 ? 17.877 14.438 -2.749 1.00 94.31 181 PRO A O 1
ATOM 1418 N N . LEU A 1 182 ? 18.247 16.007 -1.170 1.00 93.75 182 LEU A N 1
ATOM 1419 C CA . LEU A 1 182 ? 16.837 16.348 -0.983 1.00 93.75 182 LEU A CA 1
ATOM 1420 C C . LEU A 1 182 ? 16.308 17.107 -2.225 1.00 93.75 182 LEU A C 1
ATOM 1422 O O . LEU A 1 182 ? 17.106 17.504 -3.088 1.00 93.75 182 LEU A O 1
ATOM 1426 N N . PRO A 1 183 ? 14.981 17.217 -2.407 1.00 90.88 183 PRO A N 1
ATOM 1427 C CA . PRO A 1 183 ? 14.401 17.774 -3.628 1.00 90.88 183 PRO A CA 1
ATOM 1428 C C . PRO A 1 183 ? 14.919 19.175 -3.991 1.00 90.88 183 PRO A C 1
ATOM 1430 O O . PRO A 1 183 ? 15.339 19.372 -5.138 1.00 90.88 183 PRO A O 1
ATOM 1433 N N . HIS A 1 184 ? 14.946 20.105 -3.031 1.00 89.69 184 HIS A N 1
ATOM 1434 C CA . HIS A 1 184 ? 15.379 21.498 -3.211 1.00 89.69 184 HIS A CA 1
ATOM 1435 C C . HIS A 1 184 ? 16.839 21.742 -2.812 1.00 89.69 184 HIS A C 1
ATOM 1437 O O . HIS A 1 184 ? 17.398 22.811 -3.087 1.00 89.69 184 HIS A O 1
ATOM 1443 N N . GLU A 1 185 ? 17.510 20.714 -2.291 1.00 85.06 185 GLU A N 1
ATOM 1444 C CA . GLU A 1 185 ? 18.930 20.769 -1.970 1.00 85.06 185 GLU A CA 1
ATOM 1445 C C . GLU A 1 185 ? 19.744 21.194 -3.203 1.00 85.06 185 GLU A C 1
ATOM 1447 O O . GLU A 1 185 ? 19.592 20.654 -4.304 1.00 85.06 185 GLU A O 1
ATOM 1452 N N . ARG A 1 186 ? 20.660 22.152 -3.000 1.00 73.38 186 ARG A N 1
ATOM 1453 C CA . ARG A 1 186 ? 21.493 22.784 -4.045 1.00 73.38 186 ARG A CA 1
ATOM 1454 C C . ARG A 1 186 ? 20.748 23.761 -4.969 1.00 73.38 186 ARG A C 1
ATOM 1456 O O . ARG A 1 186 ? 21.221 24.019 -6.073 1.00 73.38 186 ARG A O 1
ATOM 1463 N N . GLY A 1 187 ? 19.630 24.335 -4.517 1.00 70.44 187 GLY A N 1
ATOM 1464 C CA . GLY A 1 187 ? 18.951 25.443 -5.205 1.00 70.44 187 GLY A CA 1
ATOM 1465 C C . GLY A 1 187 ? 18.151 25.018 -6.438 1.00 70.44 187 GLY A C 1
ATOM 1466 O O . GLY A 1 187 ? 17.939 25.816 -7.346 1.00 70.44 187 GLY A O 1
ATOM 1467 N N . SER A 1 188 ? 17.749 23.748 -6.502 1.00 74.19 188 SER A N 1
ATOM 1468 C CA . SER A 1 188 ? 16.957 23.200 -7.602 1.00 74.19 188 SER A CA 1
ATOM 1469 C C . SER A 1 188 ? 15.473 23.270 -7.265 1.00 74.19 188 SER A C 1
ATOM 1471 O O . SER A 1 188 ? 14.997 22.458 -6.484 1.00 74.19 188 SER A O 1
ATOM 1473 N N . GLU A 1 189 ? 14.708 24.136 -7.920 1.00 77.81 189 GLU A N 1
ATOM 1474 C CA . GLU A 1 189 ? 13.247 24.129 -7.788 1.00 77.81 189 GLU A CA 1
ATOM 1475 C C . GLU A 1 189 ? 12.652 22.948 -8.575 1.00 77.81 189 GLU A C 1
ATOM 1477 O O . GLU A 1 189 ? 12.619 22.947 -9.806 1.00 77.81 189 GLU A O 1
ATOM 1482 N N . VAL A 1 190 ? 12.223 21.901 -7.866 1.00 86.69 190 VAL A N 1
ATOM 1483 C CA . VAL A 1 190 ? 11.429 20.797 -8.436 1.00 86.69 190 VAL A CA 1
ATOM 1484 C C . VAL A 1 190 ? 9.982 20.891 -7.964 1.00 86.69 190 VAL A C 1
ATOM 1486 O O . VAL A 1 190 ? 9.720 21.376 -6.860 1.00 86.69 190 VAL A O 1
ATOM 1489 N N . ASP A 1 191 ? 9.038 20.387 -8.764 1.00 85.31 191 ASP A N 1
ATOM 1490 C CA . ASP A 1 191 ? 7.660 20.201 -8.301 1.00 85.31 191 ASP A CA 1
ATOM 1491 C C . ASP A 1 191 ? 7.637 19.097 -7.232 1.00 85.31 191 ASP A C 1
ATOM 1493 O O . ASP A 1 191 ? 7.718 17.905 -7.533 1.00 85.31 191 ASP A O 1
ATOM 1497 N N . ALA A 1 192 ? 7.537 19.508 -5.968 1.00 81.19 192 ALA A N 1
ATOM 1498 C CA . ALA A 1 192 ? 7.615 18.619 -4.811 1.00 81.19 192 ALA A CA 1
ATOM 1499 C C . ALA A 1 192 ? 6.488 17.574 -4.741 1.00 81.19 192 ALA A C 1
ATOM 1501 O O . ALA A 1 192 ? 6.621 16.585 -4.030 1.00 81.19 192 ALA A O 1
ATOM 1502 N N . ARG A 1 193 ? 5.376 17.772 -5.465 1.00 83.12 193 ARG A N 1
ATOM 1503 C CA . ARG A 1 193 ? 4.266 16.806 -5.490 1.00 83.12 193 ARG A CA 1
ATOM 1504 C C . ARG A 1 193 ? 4.556 15.625 -6.408 1.00 83.12 193 ARG A C 1
ATOM 1506 O O . ARG A 1 193 ? 4.038 14.541 -6.168 1.00 83.12 193 ARG A O 1
ATOM 1513 N N . ASN A 1 194 ? 5.338 15.841 -7.465 1.00 85.06 194 ASN A N 1
ATOM 1514 C CA . ASN A 1 194 ? 5.632 14.822 -8.475 1.00 85.06 194 ASN A CA 1
ATOM 1515 C C . ASN A 1 194 ? 7.062 14.290 -8.390 1.00 85.06 194 ASN A C 1
ATOM 1517 O O . ASN A 1 194 ? 7.348 13.222 -8.929 1.00 85.06 194 ASN A O 1
ATOM 1521 N N . TRP A 1 195 ? 7.967 15.021 -7.742 1.00 92.19 195 TRP A N 1
ATOM 1522 C CA . TRP A 1 195 ? 9.342 14.587 -7.565 1.00 92.19 195 TRP A CA 1
ATOM 1523 C C . TRP A 1 195 ? 9.452 13.537 -6.446 1.00 92.19 195 TRP A C 1
ATOM 1525 O O . TRP A 1 195 ? 9.042 13.818 -5.320 1.00 92.19 195 TRP A O 1
ATOM 1535 N N . PRO A 1 196 ? 9.993 12.334 -6.716 1.00 93.06 196 PRO A N 1
ATOM 1536 C CA . PRO A 1 196 ? 10.031 11.273 -5.715 1.00 93.06 196 PRO A CA 1
ATOM 1537 C C . PRO A 1 196 ? 11.038 11.573 -4.603 1.00 93.06 196 PRO A C 1
ATOM 1539 O O . PRO A 1 196 ? 12.113 12.097 -4.878 1.00 93.06 196 PRO A O 1
ATOM 1542 N N . ASP A 1 197 ? 10.755 11.132 -3.374 1.00 92.62 197 ASP A N 1
ATOM 1543 C CA . ASP A 1 197 ? 11.814 10.808 -2.413 1.00 92.62 197 ASP A CA 1
ATOM 1544 C C . ASP A 1 197 ? 12.112 9.303 -2.512 1.00 92.62 197 ASP A C 1
ATOM 1546 O O . ASP A 1 197 ? 11.291 8.496 -2.071 1.00 92.62 197 ASP A O 1
ATOM 1550 N N . PRO A 1 198 ? 13.265 8.891 -3.072 1.00 94.50 198 PRO A N 1
ATOM 1551 C CA . PRO A 1 198 ? 13.553 7.476 -3.295 1.00 94.50 198 PRO A CA 1
ATOM 1552 C C . PRO A 1 198 ? 13.589 6.613 -2.022 1.00 94.50 198 PRO A C 1
ATOM 1554 O O . PRO A 1 198 ? 13.345 5.413 -2.102 1.00 94.50 198 PRO A O 1
ATOM 1557 N N . VAL A 1 199 ? 13.852 7.182 -0.839 1.00 95.06 199 VAL A N 1
ATOM 1558 C CA . VAL A 1 199 ? 13.810 6.430 0.431 1.00 95.06 199 VAL A CA 1
ATOM 1559 C C . VAL A 1 199 ? 12.367 6.137 0.841 1.00 95.06 199 VAL A C 1
ATOM 1561 O O . VAL A 1 199 ? 12.089 5.067 1.386 1.00 95.06 199 VAL A O 1
ATOM 1564 N N . GLY A 1 200 ? 11.441 7.051 0.538 1.00 92.12 200 GLY A N 1
ATOM 1565 C CA . GLY A 1 200 ? 10.003 6.849 0.736 1.00 92.12 200 GLY A CA 1
ATOM 1566 C C . GLY A 1 200 ? 9.419 5.700 -0.092 1.00 92.12 200 GLY A C 1
ATOM 1567 O O . GLY A 1 200 ? 8.385 5.156 0.277 1.00 92.12 200 GLY A O 1
ATOM 1568 N N . LEU A 1 201 ? 10.108 5.302 -1.165 1.00 94.50 201 LEU A N 1
ATOM 1569 C CA . LEU A 1 201 ? 9.709 4.225 -2.078 1.00 94.50 201 LEU A CA 1
ATOM 1570 C C . LEU A 1 201 ? 10.263 2.849 -1.673 1.00 94.50 201 LEU A C 1
ATOM 1572 O O . LEU A 1 201 ? 10.001 1.853 -2.347 1.00 94.50 201 LEU A O 1
ATOM 1576 N N . LEU A 1 202 ? 11.059 2.775 -0.599 1.00 93.62 202 LEU A N 1
ATOM 1577 C CA . LEU A 1 202 ? 11.605 1.505 -0.126 1.00 93.62 202 LEU A CA 1
ATOM 1578 C C . LEU A 1 202 ? 10.477 0.559 0.310 1.00 93.62 202 LEU A C 1
ATOM 1580 O O . LEU A 1 202 ? 9.622 0.963 1.104 1.00 93.62 202 LEU A O 1
ATOM 1584 N N . PRO A 1 203 ? 10.522 -0.720 -0.099 1.00 89.69 203 PRO A N 1
ATOM 1585 C CA . PRO A 1 203 ? 9.503 -1.684 0.272 1.00 89.69 203 PRO A CA 1
ATOM 1586 C C . PRO A 1 203 ? 9.452 -1.886 1.790 1.00 89.69 203 PRO A C 1
ATOM 1588 O O . PRO A 1 203 ? 10.454 -1.750 2.499 1.00 89.69 203 PRO A O 1
ATOM 1591 N N . GLU A 1 204 ? 8.277 -2.254 2.303 1.00 82.31 204 GLU A N 1
ATOM 1592 C CA . GLU A 1 204 ? 8.066 -2.454 3.743 1.00 82.31 204 GLU A CA 1
ATOM 1593 C C . GLU A 1 204 ? 8.942 -3.560 4.335 1.00 82.31 204 GLU A C 1
ATOM 1595 O O . GLU A 1 204 ? 9.354 -3.468 5.489 1.00 82.31 204 GLU A O 1
ATOM 1600 N N . TRP A 1 205 ? 9.259 -4.580 3.534 1.00 82.50 205 TRP A N 1
ATOM 1601 C CA . TRP A 1 205 ? 10.129 -5.688 3.923 1.00 82.50 205 TRP A CA 1
ATOM 1602 C C . TRP A 1 205 ? 11.619 -5.315 3.961 1.00 82.50 205 TRP A C 1
ATOM 1604 O O . TRP A 1 205 ? 12.421 -6.139 4.397 1.00 82.50 205 TRP A O 1
ATOM 1614 N N . CYS A 1 206 ? 12.001 -4.112 3.508 1.00 87.75 206 CYS A N 1
ATOM 1615 C CA . CYS A 1 206 ? 13.389 -3.655 3.503 1.00 87.75 206 CYS A CA 1
ATOM 1616 C C . CYS A 1 206 ? 13.956 -3.590 4.927 1.00 87.75 206 CYS A C 1
ATOM 1618 O O . CYS A 1 206 ? 13.459 -2.856 5.789 1.00 87.75 206 CYS A O 1
ATOM 1620 N N . GLU A 1 207 ? 15.045 -4.320 5.135 1.00 81.69 207 GLU A N 1
ATOM 1621 C CA . GLU A 1 207 ? 15.789 -4.375 6.389 1.00 81.69 207 GLU A CA 1
ATOM 1622 C C . GLU A 1 207 ? 16.830 -3.251 6.498 1.00 81.69 207 GLU A C 1
ATOM 1624 O O . GLU A 1 207 ? 17.228 -2.678 5.476 1.00 81.69 207 GLU A O 1
ATOM 1629 N N . PRO A 1 208 ? 17.260 -2.913 7.727 1.00 82.38 208 PRO A N 1
ATOM 1630 C CA . PRO A 1 208 ? 18.371 -1.997 7.941 1.00 82.38 208 PRO A CA 1
ATOM 1631 C C . PRO A 1 208 ? 19.691 -2.541 7.381 1.00 82.38 208 PRO A C 1
ATOM 1633 O O . PRO A 1 208 ? 19.883 -3.758 7.315 1.00 82.38 208 PRO A O 1
ATOM 1636 N N . PRO A 1 209 ? 20.652 -1.659 7.054 1.00 79.69 209 PRO A N 1
ATOM 1637 C CA . PRO A 1 209 ? 22.022 -2.096 6.832 1.00 79.69 209 PRO A CA 1
ATOM 1638 C C . PRO A 1 209 ? 22.603 -2.666 8.136 1.00 79.69 209 PRO A C 1
ATOM 1640 O O . PRO A 1 209 ? 22.217 -2.252 9.232 1.00 79.69 209 PRO A O 1
ATOM 1643 N N . ALA A 1 210 ? 23.566 -3.585 8.026 1.00 78.38 210 ALA A N 1
ATOM 1644 C CA . ALA A 1 210 ? 24.282 -4.090 9.193 1.00 78.38 210 ALA A CA 1
ATOM 1645 C C . ALA A 1 210 ? 24.932 -2.921 9.954 1.00 78.38 210 ALA A C 1
ATOM 1647 O O . ALA A 1 210 ? 25.700 -2.145 9.376 1.00 78.38 210 ALA A O 1
ATOM 1648 N N . LEU A 1 211 ? 24.607 -2.786 11.242 1.00 76.06 211 LEU A N 1
ATOM 1649 C CA . LEU A 1 211 ? 25.193 -1.757 12.092 1.00 76.06 211 LEU A CA 1
ATOM 1650 C C . LEU A 1 211 ? 26.684 -2.073 12.276 1.00 76.06 211 LEU A C 1
ATOM 1652 O O . LEU A 1 211 ? 27.041 -3.106 12.837 1.00 76.06 211 LEU A O 1
ATOM 1656 N N . GLN A 1 212 ? 27.546 -1.195 11.772 1.00 76.25 212 GLN A N 1
ATOM 1657 C CA . GLN A 1 212 ? 28.981 -1.245 12.039 1.00 76.25 212 GLN A CA 1
ATOM 1658 C C . GLN A 1 212 ? 29.283 -0.390 13.269 1.00 76.25 212 GLN A C 1
ATOM 1660 O O . GLN A 1 212 ? 28.740 0.710 13.390 1.00 76.25 212 GLN A O 1
ATOM 1665 N N . ASP A 1 213 ? 30.148 -0.891 14.150 1.00 76.50 213 ASP A N 1
ATOM 1666 C CA . ASP A 1 213 ? 30.710 -0.137 15.270 1.00 76.50 213 ASP A CA 1
ATOM 1667 C C . ASP A 1 213 ? 32.251 -0.141 15.158 1.00 76.50 213 ASP A C 1
ATOM 1669 O O . ASP A 1 213 ? 32.860 -1.211 15.272 1.00 76.50 213 ASP A O 1
ATOM 1673 N N . PRO A 1 214 ? 32.895 1.004 14.853 1.00 81.31 214 PRO A N 1
ATOM 1674 C CA . PRO A 1 214 ? 32.287 2.317 14.628 1.00 81.31 214 PRO A CA 1
ATOM 1675 C C . PRO A 1 214 ? 31.498 2.395 13.310 1.00 81.31 214 PRO A C 1
ATOM 1677 O O . PRO A 1 214 ? 31.793 1.700 12.333 1.00 81.31 214 PRO A O 1
ATOM 1680 N N . ARG A 1 215 ? 30.496 3.283 13.272 1.00 89.31 215 ARG A N 1
ATOM 1681 C CA . ARG A 1 215 ? 29.700 3.553 12.067 1.00 89.31 215 ARG A CA 1
ATOM 1682 C C . ARG A 1 215 ? 30.580 4.198 10.992 1.00 89.31 215 ARG A C 1
ATOM 1684 O O . ARG A 1 215 ? 31.434 5.024 11.289 1.00 89.31 215 ARG A O 1
ATOM 1691 N N . SER A 1 216 ? 30.361 3.854 9.719 1.00 90.25 216 SER A N 1
ATOM 1692 C CA . SER A 1 216 ? 31.142 4.447 8.625 1.00 90.25 216 SER A CA 1
ATOM 1693 C C . SER A 1 216 ? 30.958 5.980 8.552 1.00 90.25 216 SER A C 1
ATOM 1695 O O . SER A 1 216 ? 29.809 6.432 8.648 1.00 90.25 216 SER A O 1
ATOM 1697 N N . PRO A 1 217 ? 32.004 6.765 8.222 1.00 92.44 217 PRO A N 1
ATOM 1698 C CA . PRO A 1 217 ? 31.911 8.227 8.095 1.00 92.44 217 PRO A CA 1
ATOM 1699 C C . PRO A 1 217 ? 30.853 8.722 7.095 1.00 92.44 217 PRO A C 1
ATOM 1701 O O . PRO A 1 217 ? 30.287 9.802 7.252 1.00 92.44 217 PRO A O 1
ATOM 1704 N N . LEU A 1 218 ? 30.548 7.925 6.062 1.00 92.75 218 LEU A N 1
ATOM 1705 C CA . LEU A 1 218 ? 29.496 8.245 5.092 1.00 92.75 218 LEU A CA 1
ATOM 1706 C C . LEU A 1 218 ? 28.123 8.367 5.769 1.00 92.75 218 LEU A C 1
ATOM 1708 O O . LEU A 1 218 ? 27.382 9.310 5.500 1.00 92.75 218 LEU A O 1
ATOM 1712 N N . TRP A 1 219 ? 27.789 7.430 6.655 1.00 94.38 219 TRP A N 1
ATOM 1713 C CA . TRP A 1 219 ? 26.519 7.448 7.375 1.00 94.38 219 TRP A CA 1
ATOM 1714 C C . TRP A 1 219 ? 26.431 8.607 8.369 1.00 94.38 219 TRP A C 1
ATOM 1716 O O . TRP A 1 219 ? 25.375 9.227 8.470 1.00 94.38 219 TRP A O 1
ATOM 1726 N N . GLU A 1 220 ? 27.529 8.947 9.047 1.00 94.50 220 GLU A N 1
ATOM 1727 C CA . GLU A 1 220 ? 27.590 10.121 9.931 1.00 94.50 220 GLU A CA 1
ATOM 1728 C C . GLU A 1 220 ? 27.315 11.421 9.159 1.00 94.50 220 GLU A C 1
ATOM 1730 O O . GLU A 1 220 ? 26.514 12.257 9.590 1.00 94.50 220 GLU A O 1
ATOM 1735 N N . ALA A 1 221 ? 27.912 11.567 7.970 1.00 96.12 221 ALA A N 1
ATOM 1736 C CA . ALA A 1 221 ? 27.674 12.708 7.090 1.00 96.12 221 ALA A CA 1
ATOM 1737 C C . ALA A 1 221 ? 26.222 12.765 6.579 1.00 96.12 221 ALA A C 1
ATOM 1739 O O . ALA A 1 221 ? 25.620 13.842 6.541 1.00 96.12 221 ALA A O 1
ATOM 1740 N N . ILE A 1 222 ? 25.638 11.616 6.215 1.00 97.19 222 ILE A N 1
ATOM 1741 C CA . ILE A 1 222 ? 24.228 11.517 5.809 1.00 97.19 222 ILE A CA 1
ATOM 1742 C C . ILE A 1 222 ? 23.318 11.995 6.942 1.00 97.19 222 ILE A C 1
ATOM 1744 O O . ILE A 1 222 ? 22.490 12.874 6.714 1.00 97.19 222 ILE A O 1
ATOM 1748 N N . ILE A 1 223 ? 23.474 11.453 8.152 1.00 97.31 223 ILE A N 1
ATOM 1749 C CA . ILE A 1 223 ? 22.595 11.770 9.286 1.00 97.31 223 ILE A CA 1
ATOM 1750 C C . ILE A 1 223 ? 22.731 13.239 9.679 1.00 97.31 223 ILE A C 1
ATOM 1752 O O . ILE A 1 223 ? 21.720 13.920 9.838 1.00 97.31 223 ILE A O 1
ATOM 1756 N N . SER A 1 224 ? 23.957 13.761 9.730 1.00 97.19 224 SER A N 1
ATOM 1757 C CA . SER A 1 224 ? 24.207 15.173 10.041 1.00 97.19 224 SER A CA 1
ATOM 1758 C C . SER A 1 224 ? 23.514 16.113 9.050 1.00 97.19 224 SER A C 1
ATOM 1760 O O . SER A 1 224 ? 22.867 17.080 9.457 1.00 97.19 224 SER A O 1
ATOM 1762 N N . ARG A 1 225 ? 23.586 15.810 7.744 1.00 97.00 225 ARG A N 1
ATOM 1763 C CA . ARG A 1 225 ? 22.898 16.582 6.697 1.00 97.00 225 ARG A CA 1
ATOM 1764 C C . ARG A 1 225 ? 21.377 16.522 6.853 1.00 97.00 225 ARG A C 1
ATOM 1766 O O . ARG A 1 225 ? 20.721 17.554 6.738 1.00 97.00 225 ARG A O 1
ATOM 1773 N N . LEU A 1 226 ? 20.818 15.342 7.125 1.00 97.75 226 LEU A N 1
ATOM 1774 C CA . LEU A 1 226 ? 19.374 15.180 7.314 1.00 97.75 226 LEU A CA 1
ATOM 1775 C C . LEU A 1 226 ? 18.879 15.916 8.567 1.00 97.75 226 LEU A C 1
ATOM 1777 O O . LEU A 1 226 ? 17.850 16.578 8.509 1.00 97.75 226 LEU A O 1
ATOM 1781 N N . LEU A 1 227 ? 19.621 15.867 9.676 1.00 97.75 227 LEU A N 1
ATOM 1782 C CA . LEU A 1 227 ? 19.293 16.614 10.895 1.00 97.75 227 LEU A CA 1
ATOM 1783 C C . LEU A 1 227 ? 19.337 18.130 10.665 1.00 97.75 227 LEU A C 1
ATOM 1785 O O . LEU A 1 227 ? 18.481 18.852 11.173 1.00 97.75 227 LEU A O 1
ATOM 1789 N N . ALA A 1 228 ? 20.303 18.619 9.881 1.00 95.69 228 ALA A N 1
ATOM 1790 C CA . ALA A 1 228 ? 20.374 20.029 9.506 1.00 95.69 228 ALA A CA 1
ATOM 1791 C C . ALA A 1 228 ? 19.171 20.455 8.649 1.00 95.69 228 ALA A C 1
ATOM 1793 O O . ALA A 1 228 ? 18.551 21.475 8.939 1.00 95.69 228 ALA A O 1
ATOM 1794 N N . ALA A 1 229 ? 18.803 19.654 7.644 1.00 95.31 229 ALA A N 1
ATOM 1795 C CA . ALA A 1 229 ? 17.639 19.919 6.801 1.00 95.31 229 ALA A CA 1
ATOM 1796 C C . ALA A 1 229 ? 16.321 19.833 7.580 1.00 95.31 229 ALA A C 1
ATOM 1798 O O . ALA A 1 229 ? 15.439 20.664 7.388 1.00 95.31 229 ALA A O 1
ATOM 1799 N N . ALA A 1 230 ? 16.208 18.892 8.523 1.00 96.00 230 ALA A N 1
ATOM 1800 C CA . ALA A 1 230 ? 15.055 18.806 9.406 1.00 96.00 230 ALA A CA 1
ATOM 1801 C C . ALA A 1 230 ? 14.880 20.098 10.216 1.00 96.00 230 ALA A C 1
ATOM 1803 O O . ALA A 1 230 ? 13.758 20.532 10.386 1.00 96.00 230 ALA A O 1
ATOM 1804 N N . LYS A 1 231 ? 15.944 20.777 10.658 1.00 93.88 231 LYS A N 1
ATOM 1805 C CA . LYS A 1 231 ? 15.831 22.064 11.380 1.00 93.88 231 LYS A CA 1
ATOM 1806 C C . LYS A 1 231 ? 15.440 23.254 10.493 1.00 93.88 231 LYS A C 1
ATOM 1808 O O . LYS A 1 231 ? 15.137 24.321 11.019 1.00 93.88 231 LYS A O 1
ATOM 1813 N N . GLY A 1 232 ? 15.504 23.108 9.171 1.00 88.00 232 GLY A N 1
ATOM 1814 C CA . GLY A 1 232 ? 15.276 24.199 8.229 1.00 88.00 232 GLY A CA 1
ATOM 1815 C C . GLY A 1 232 ? 13.794 24.566 8.055 1.00 88.00 232 GLY A C 1
ATOM 1816 O O . GLY A 1 232 ? 12.920 23.724 8.263 1.00 88.00 232 GLY A O 1
ATOM 1817 N N . PRO A 1 233 ? 13.500 25.808 7.621 1.00 84.06 233 PRO A N 1
ATOM 1818 C CA . PRO A 1 233 ? 12.139 26.250 7.314 1.00 84.06 233 PRO A CA 1
ATOM 1819 C C . PRO A 1 233 ? 11.642 25.791 5.931 1.00 84.06 233 PRO A C 1
ATOM 1821 O O . PRO A 1 233 ? 10.469 25.974 5.614 1.00 84.06 233 PRO A O 1
ATOM 1824 N N . ASP A 1 234 ? 12.514 25.224 5.088 1.00 86.25 234 ASP A N 1
ATOM 1825 C CA . ASP A 1 234 ? 12.122 24.691 3.781 1.00 86.25 234 ASP A CA 1
ATOM 1826 C C . ASP A 1 234 ? 11.216 23.472 3.970 1.00 86.25 234 ASP A C 1
ATOM 1828 O O . ASP A 1 234 ? 11.667 22.394 4.355 1.00 86.25 234 ASP A O 1
ATOM 1832 N N . SER A 1 235 ? 9.921 23.650 3.713 1.00 86.88 235 SER A N 1
ATOM 1833 C CA . SER A 1 235 ? 8.923 22.610 3.967 1.00 86.88 235 SER A CA 1
ATOM 1834 C C . SER A 1 235 ? 9.138 21.317 3.170 1.00 86.88 235 SER A C 1
ATOM 1836 O O . SER A 1 235 ? 8.755 20.243 3.638 1.00 86.88 235 SER A O 1
ATOM 1838 N N . VAL A 1 236 ? 9.746 21.397 1.982 1.00 91.00 236 VAL A N 1
ATOM 1839 C CA . VAL A 1 236 ? 9.928 20.250 1.086 1.00 91.00 236 VAL A CA 1
ATOM 1840 C C . VAL A 1 236 ? 11.121 19.425 1.546 1.00 91.00 236 VAL A C 1
ATOM 1842 O O . VAL A 1 236 ? 10.990 18.218 1.776 1.00 91.00 236 VAL A O 1
ATOM 1845 N N . ASP A 1 237 ? 12.264 20.078 1.741 1.00 93.69 237 ASP A N 1
ATOM 1846 C CA . ASP A 1 237 ? 13.477 19.422 2.216 1.00 93.69 237 ASP A CA 1
ATOM 1847 C C . ASP A 1 237 ? 13.324 18.953 3.667 1.00 93.69 237 ASP A C 1
ATOM 1849 O O . ASP A 1 237 ? 13.755 17.842 3.989 1.00 93.69 237 ASP A O 1
ATOM 1853 N N . ARG A 1 238 ? 12.636 19.718 4.530 1.00 94.69 238 ARG A N 1
ATOM 1854 C CA . ARG A 1 238 ? 12.301 19.282 5.896 1.00 94.69 238 ARG A CA 1
ATOM 1855 C C . ARG A 1 238 ? 11.469 18.007 5.874 1.00 94.69 238 ARG A C 1
ATOM 1857 O O . ARG A 1 238 ? 11.832 17.047 6.553 1.00 94.69 238 ARG A O 1
ATOM 1864 N N . GLY A 1 239 ? 10.394 17.960 5.087 1.00 93.56 239 GLY A N 1
ATOM 1865 C CA . GLY A 1 239 ? 9.530 16.782 5.004 1.00 93.56 239 GLY A CA 1
ATOM 1866 C C . GLY A 1 239 ? 10.276 15.542 4.503 1.00 93.56 239 GLY A C 1
ATOM 1867 O O . GLY A 1 239 ? 10.174 14.468 5.099 1.00 93.56 239 GLY A O 1
ATOM 1868 N N . ALA A 1 240 ? 11.094 15.693 3.458 1.00 93.94 240 ALA A N 1
ATOM 1869 C CA . ALA A 1 240 ? 11.941 14.617 2.942 1.00 93.94 240 ALA A CA 1
ATOM 1870 C C . ALA A 1 240 ? 12.987 14.154 3.975 1.00 93.94 240 ALA A C 1
ATOM 1872 O O . ALA A 1 240 ? 13.173 12.954 4.190 1.00 93.94 240 ALA A O 1
ATOM 1873 N N . ALA A 1 241 ? 13.637 15.086 4.675 1.00 96.62 241 ALA A N 1
ATOM 1874 C CA . ALA A 1 241 ? 14.613 14.767 5.709 1.00 96.62 241 ALA A CA 1
ATOM 1875 C C . ALA A 1 241 ? 13.985 14.031 6.899 1.00 96.62 241 ALA A C 1
ATOM 1877 O O . ALA A 1 241 ? 14.522 13.014 7.343 1.00 96.62 241 ALA A O 1
ATOM 1878 N N . VAL A 1 242 ? 12.826 14.495 7.377 1.00 96.56 242 VAL A N 1
ATOM 1879 C CA . VAL A 1 242 ? 12.064 13.862 8.463 1.00 96.56 242 VAL A CA 1
ATOM 1880 C C . VAL A 1 242 ? 11.642 12.443 8.078 1.00 96.56 242 VAL A C 1
ATOM 1882 O O . VAL A 1 242 ? 11.808 11.527 8.883 1.00 96.56 242 VAL A O 1
ATOM 1885 N N . LEU A 1 243 ? 11.175 12.224 6.845 1.00 94.19 243 LEU A N 1
ATOM 1886 C CA . LEU A 1 243 ? 10.830 10.889 6.345 1.00 94.19 243 LEU A CA 1
ATOM 1887 C C . LEU A 1 243 ? 12.037 9.935 6.372 1.00 94.19 243 LEU A C 1
ATOM 1889 O O . LEU A 1 243 ? 11.929 8.797 6.840 1.00 94.19 243 LEU A O 1
ATOM 1893 N N . ARG A 1 244 ? 13.204 10.398 5.908 1.00 95.88 244 ARG A N 1
ATOM 1894 C CA . ARG A 1 244 ? 14.441 9.600 5.914 1.00 95.88 244 ARG A CA 1
ATOM 1895 C C . ARG A 1 244 ? 14.931 9.313 7.331 1.00 95.88 244 ARG A C 1
ATOM 1897 O O . ARG A 1 244 ? 15.293 8.175 7.622 1.00 95.88 244 ARG A O 1
ATOM 1904 N N . LEU A 1 245 ? 14.899 10.303 8.223 1.00 97.12 245 LEU A N 1
ATOM 1905 C CA . LEU A 1 245 ? 15.256 10.131 9.635 1.00 97.12 245 LEU A CA 1
ATOM 1906 C C . LEU A 1 245 ? 14.303 9.173 10.352 1.00 97.12 245 LEU A C 1
ATOM 1908 O O . LEU A 1 245 ? 14.766 8.322 11.104 1.00 97.12 245 LEU A O 1
ATOM 1912 N N . LEU A 1 246 ? 12.998 9.230 10.068 1.00 94.75 246 LEU A N 1
ATOM 1913 C CA . LEU A 1 246 ? 12.023 8.261 10.572 1.00 94.75 246 LEU A CA 1
ATOM 1914 C C . LEU A 1 246 ? 12.380 6.832 10.138 1.00 94.75 246 LEU A C 1
ATOM 1916 O O . LEU A 1 246 ? 12.295 5.908 10.947 1.00 94.75 246 LEU A O 1
ATOM 1920 N N . LYS A 1 247 ? 12.795 6.627 8.880 1.00 93.62 247 LYS A N 1
ATOM 1921 C CA . LYS A 1 247 ? 13.227 5.302 8.406 1.00 93.62 247 LYS A CA 1
ATOM 1922 C C . LYS A 1 247 ? 14.443 4.803 9.197 1.00 93.62 247 LYS A C 1
ATOM 1924 O O . LYS A 1 247 ? 14.425 3.667 9.660 1.00 93.62 247 LYS A O 1
ATOM 1929 N N . LEU A 1 248 ? 15.446 5.658 9.411 1.00 94.56 248 LEU A N 1
ATOM 1930 C CA . LEU A 1 248 ? 16.643 5.330 10.200 1.00 94.56 248 LEU A CA 1
ATOM 1931 C C . LEU A 1 248 ? 16.324 5.076 11.681 1.00 94.56 248 LEU A C 1
ATOM 1933 O O . LEU A 1 248 ? 16.882 4.157 12.278 1.00 94.56 248 LEU A O 1
ATOM 1937 N N . LEU A 1 249 ? 15.395 5.837 12.261 1.00 94.00 249 LEU A N 1
ATOM 1938 C CA . LEU A 1 249 ? 14.915 5.641 13.628 1.00 94.00 249 LEU A CA 1
ATOM 1939 C C . LEU A 1 249 ? 14.258 4.267 13.793 1.00 94.00 249 LEU A C 1
ATOM 1941 O O . LEU A 1 249 ? 14.620 3.520 14.694 1.00 94.00 249 LEU A O 1
ATOM 1945 N N . ARG A 1 250 ? 13.336 3.898 12.893 1.00 90.88 250 ARG A N 1
ATOM 1946 C CA . ARG A 1 250 ? 12.656 2.586 12.917 1.00 90.88 250 ARG A CA 1
ATOM 1947 C C . ARG A 1 250 ? 13.614 1.405 12.764 1.00 90.88 250 ARG A C 1
ATOM 1949 O O . ARG A 1 250 ? 13.276 0.283 13.125 1.00 90.88 250 ARG A O 1
ATOM 1956 N N . TRP A 1 251 ? 14.782 1.664 12.198 1.00 90.75 251 TRP A N 1
ATOM 1957 C CA . TRP A 1 251 ? 15.872 0.718 12.027 1.00 90.75 251 TRP A CA 1
ATOM 1958 C C . TRP A 1 251 ? 16.845 0.678 13.210 1.00 90.75 251 TRP A C 1
ATOM 1960 O O . TRP A 1 251 ? 17.829 -0.053 13.143 1.00 90.75 251 TRP A O 1
ATOM 1970 N N . ASN A 1 252 ? 16.589 1.445 14.278 1.00 90.94 252 ASN A N 1
ATOM 1971 C CA . ASN A 1 252 ? 17.511 1.648 15.400 1.00 90.94 252 ASN A CA 1
ATOM 1972 C C . ASN A 1 252 ? 18.913 2.074 14.931 1.00 90.94 252 ASN A C 1
ATOM 1974 O O . ASN A 1 252 ? 19.926 1.725 15.532 1.00 90.94 252 ASN A O 1
ATOM 1978 N N . PHE A 1 253 ? 18.971 2.814 13.820 1.00 92.19 253 PHE A N 1
ATOM 1979 C CA . PHE A 1 253 ? 20.220 3.242 13.200 1.00 92.19 253 PHE A CA 1
ATOM 1980 C C . PHE A 1 253 ? 20.684 4.608 13.713 1.00 92.19 253 PHE A C 1
ATOM 1982 O O . PHE A 1 253 ? 21.800 5.014 13.423 1.00 92.19 253 PHE A O 1
ATOM 1989 N N . LEU A 1 254 ? 19.851 5.330 14.467 1.00 93.69 254 LEU A N 1
ATOM 1990 C CA . LEU A 1 254 ? 20.226 6.577 15.136 1.00 93.69 254 LEU A CA 1
ATOM 1991 C C . LEU A 1 254 ? 20.740 6.273 16.550 1.00 93.69 254 LEU A C 1
ATOM 1993 O O . LEU A 1 254 ? 20.156 5.455 17.257 1.00 93.69 254 LEU A O 1
ATOM 1997 N N . ASN A 1 255 ? 21.830 6.920 16.963 1.00 93.19 255 ASN A N 1
ATOM 1998 C CA . ASN A 1 255 ? 22.310 6.854 18.346 1.00 93.19 255 ASN A CA 1
ATOM 1999 C C . ASN A 1 255 ? 21.497 7.791 19.264 1.00 93.19 255 ASN A C 1
ATOM 2001 O O . ASN A 1 255 ? 20.707 8.611 18.797 1.00 93.19 255 ASN A O 1
ATOM 2005 N N . GLU A 1 256 ? 21.701 7.709 20.582 1.00 94.44 256 GLU A N 1
ATOM 2006 C CA . GLU A 1 256 ? 20.947 8.523 21.550 1.00 94.44 256 GLU A CA 1
ATOM 2007 C C . GLU A 1 256 ? 21.062 10.035 21.308 1.00 94.44 256 GLU A C 1
ATOM 2009 O O . GLU A 1 256 ? 20.084 10.770 21.461 1.00 94.44 256 GLU A O 1
ATOM 2014 N N . GLN A 1 257 ? 22.244 10.523 20.924 1.00 95.62 257 GLN A N 1
ATOM 2015 C CA . GLN A 1 257 ? 22.449 11.941 20.642 1.00 95.62 257 GLN A CA 1
ATOM 2016 C C . GLN A 1 257 ? 21.694 12.374 19.380 1.00 95.62 257 GLN A C 1
ATOM 2018 O O . GLN A 1 257 ? 21.051 13.422 19.393 1.00 95.62 257 GLN A O 1
ATOM 2023 N N . GLU A 1 258 ? 21.733 11.570 18.321 1.00 96.75 258 GLU A N 1
ATOM 2024 C CA . GLU A 1 258 ? 21.006 11.806 17.070 1.00 96.75 258 GLU A CA 1
ATOM 2025 C C . GLU A 1 258 ? 19.488 11.757 17.293 1.00 96.75 258 GLU A C 1
ATOM 2027 O O . GLU A 1 258 ? 18.768 12.606 16.773 1.00 96.75 258 GLU A O 1
ATOM 2032 N N . CYS A 1 259 ? 18.997 10.832 18.127 1.00 97.06 259 CYS A N 1
ATOM 2033 C CA . CYS A 1 259 ? 17.592 10.778 18.536 1.00 97.06 259 CYS A CA 1
ATOM 2034 C C . CYS A 1 259 ? 17.160 12.058 19.266 1.00 97.06 259 CYS A C 1
ATOM 2036 O O . CYS A 1 259 ? 16.112 12.617 18.940 1.00 97.06 259 CYS A O 1
ATOM 2038 N N . ARG A 1 260 ? 17.977 12.566 20.202 1.00 96.50 260 ARG A N 1
ATOM 2039 C CA . ARG A 1 260 ? 17.708 13.848 20.880 1.00 96.50 260 ARG A CA 1
ATOM 2040 C C . ARG A 1 260 ? 17.682 15.015 19.896 1.00 96.50 260 ARG A C 1
ATOM 2042 O O . ARG A 1 260 ? 16.722 15.779 19.885 1.00 96.50 260 ARG A O 1
ATOM 2049 N N . GLN A 1 261 ? 18.684 15.113 19.023 1.00 97.12 261 GLN A N 1
ATOM 2050 C CA . GLN A 1 261 ? 18.756 16.167 18.005 1.00 97.12 261 GLN A CA 1
ATOM 2051 C C . GLN A 1 261 ? 17.578 16.116 17.028 1.00 97.12 261 GLN A C 1
ATOM 2053 O O . GLN A 1 261 ? 17.096 17.164 16.595 1.00 97.12 261 GLN A O 1
ATOM 2058 N N . PHE A 1 262 ? 17.107 14.915 16.685 1.00 97.56 262 PHE A N 1
ATOM 2059 C CA . PHE A 1 262 ? 15.928 14.740 15.849 1.00 97.56 262 PHE A CA 1
ATOM 2060 C C . PHE A 1 262 ? 14.662 15.218 16.571 1.00 97.56 262 PHE A C 1
ATOM 2062 O O . PHE A 1 262 ? 13.891 15.976 15.988 1.00 97.56 262 PHE A O 1
ATOM 2069 N N . GLY A 1 263 ? 14.481 14.859 17.846 1.00 96.19 263 GLY A N 1
ATOM 2070 C CA . GLY A 1 263 ? 13.364 15.346 18.659 1.00 96.19 263 GLY A CA 1
ATOM 2071 C C . GLY A 1 263 ? 13.353 16.872 18.798 1.00 96.19 263 GLY A C 1
ATOM 2072 O O . GLY A 1 263 ? 12.323 17.507 18.586 1.00 96.19 263 GLY A O 1
ATOM 2073 N N . GLU A 1 264 ? 14.502 17.490 19.066 1.00 95.44 264 GLU A N 1
ATOM 2074 C CA . GLU A 1 264 ? 14.634 18.954 19.116 1.00 95.44 264 GLU A CA 1
ATOM 2075 C C . GLU A 1 264 ? 14.282 19.618 17.777 1.00 95.44 264 GLU A C 1
ATOM 2077 O O . GLU A 1 264 ? 13.541 20.598 17.751 1.00 95.44 264 GLU A O 1
ATOM 2082 N N . ALA A 1 265 ? 14.775 19.074 16.658 1.00 94.62 265 ALA A N 1
ATOM 2083 C CA . ALA A 1 265 ? 14.490 19.592 15.319 1.00 94.62 265 ALA A CA 1
ATOM 2084 C C . ALA A 1 265 ? 13.011 19.448 14.934 1.00 94.62 265 ALA A C 1
ATOM 2086 O O . ALA A 1 265 ? 12.440 20.302 14.252 1.00 94.62 265 ALA A O 1
ATOM 2087 N N . LEU A 1 266 ? 12.386 18.345 15.340 1.00 94.56 266 LEU A N 1
ATOM 2088 C CA . LEU A 1 266 ? 10.996 18.051 15.035 1.00 94.56 266 LEU A CA 1
ATOM 2089 C C . LEU A 1 266 ? 10.054 18.985 15.803 1.00 94.56 266 LEU A C 1
ATOM 2091 O O . LEU A 1 266 ? 9.146 19.549 15.198 1.00 94.56 266 LEU A O 1
ATOM 2095 N N . TRP A 1 267 ? 10.308 19.177 17.099 1.00 94.50 267 TRP A N 1
ATOM 2096 C CA . TRP A 1 267 ? 9.421 19.862 18.043 1.00 94.50 267 TRP A CA 1
ATOM 2097 C C . TRP A 1 267 ? 9.820 21.313 18.353 1.00 94.50 267 TRP A C 1
ATOM 2099 O O . TRP A 1 267 ? 9.406 21.849 19.393 1.00 94.50 267 TRP A O 1
ATOM 2109 N N . ALA A 1 268 ? 10.620 21.934 17.482 1.00 92.81 268 ALA A N 1
ATOM 2110 C CA . ALA A 1 268 ? 10.970 23.347 17.568 1.00 92.81 268 ALA A CA 1
ATOM 2111 C C . ALA A 1 268 ? 9.685 24.207 17.544 1.00 92.81 268 ALA A C 1
ATOM 2113 O O . ALA A 1 268 ? 8.835 23.977 16.675 1.00 92.81 268 ALA A O 1
ATOM 2114 N N . PRO A 1 269 ? 9.491 25.151 18.488 1.00 91.38 269 PRO A N 1
ATOM 2115 C CA . PRO A 1 269 ? 8.244 25.914 18.608 1.00 91.38 269 PRO A CA 1
ATOM 2116 C C . PRO A 1 269 ? 7.809 26.629 17.324 1.00 91.38 269 PRO A C 1
ATOM 2118 O O . PRO A 1 269 ? 6.627 26.634 16.998 1.00 91.38 269 PRO A O 1
ATOM 2121 N N . GLU A 1 270 ? 8.758 27.186 16.576 1.00 91.94 270 GLU A N 1
ATOM 2122 C CA . GLU A 1 270 ? 8.543 27.896 15.313 1.00 91.94 270 GLU A CA 1
ATOM 2123 C C . GLU A 1 270 ? 8.155 26.984 14.137 1.00 91.94 270 GLU A C 1
ATOM 2125 O O . GLU A 1 270 ? 7.725 27.478 13.098 1.00 91.94 270 GLU A O 1
ATOM 2130 N N . LEU A 1 271 ? 8.282 25.664 14.302 1.00 91.56 271 LEU A N 1
ATOM 2131 C CA . LEU A 1 271 ? 7.921 24.642 13.312 1.00 91.56 271 LEU A CA 1
ATOM 2132 C C . LEU A 1 271 ? 6.723 23.794 13.766 1.00 91.56 271 LEU A C 1
ATOM 2134 O O . LEU A 1 271 ? 6.496 22.709 13.224 1.00 91.56 271 LEU A O 1
ATOM 2138 N N . CYS A 1 272 ? 5.986 24.250 14.782 1.00 92.62 272 CYS A N 1
ATOM 2139 C CA . CYS A 1 272 ? 4.790 23.590 15.291 1.00 92.62 272 CYS A CA 1
ATOM 2140 C C . CYS A 1 272 ? 3.542 24.443 15.037 1.00 92.62 272 CYS A C 1
ATOM 2142 O O . CYS A 1 272 ? 3.562 25.665 15.177 1.00 92.62 272 CYS A O 1
ATOM 2144 N N . ASN A 1 273 ? 2.426 23.782 14.732 1.00 90.88 273 ASN A N 1
ATOM 2145 C CA . ASN A 1 273 ? 1.136 24.438 14.556 1.00 90.88 273 ASN A CA 1
ATOM 2146 C C . ASN A 1 273 ? 0.519 24.878 15.893 1.00 90.88 273 ASN A C 1
ATOM 2148 O O . ASN A 1 273 ? 1.038 24.609 16.978 1.00 90.88 273 ASN A O 1
ATOM 2152 N N . THR A 1 274 ? -0.663 25.492 15.827 1.00 88.31 274 THR A N 1
ATOM 2153 C CA . THR A 1 274 ? -1.410 25.963 17.007 1.00 88.31 274 THR A CA 1
ATOM 2154 C C . THR A 1 274 ? -1.798 24.855 17.992 1.00 88.31 274 THR A C 1
ATOM 2156 O O . THR A 1 274 ? -2.004 25.133 19.170 1.00 88.31 274 THR A O 1
ATOM 2159 N N . MET A 1 275 ? -1.867 23.598 17.543 1.00 87.44 275 MET A N 1
ATOM 2160 C CA . MET A 1 275 ? -2.121 22.426 18.393 1.00 87.44 275 MET A CA 1
ATOM 2161 C C . MET A 1 275 ? -0.839 21.872 19.031 1.00 87.44 275 MET A C 1
ATOM 2163 O O . MET A 1 275 ? -0.897 20.925 19.824 1.00 87.44 275 MET A O 1
ATOM 2167 N N . GLY A 1 276 ? 0.314 22.463 18.712 1.00 89.19 276 GLY A N 1
ATOM 2168 C CA . GLY A 1 276 ? 1.633 22.031 19.147 1.00 89.19 276 GLY A CA 1
ATOM 2169 C C . GLY A 1 276 ? 2.172 20.835 18.367 1.00 89.19 276 GLY A C 1
ATOM 2170 O O . GLY A 1 276 ? 3.070 20.175 18.875 1.00 89.19 276 GLY A O 1
ATOM 2171 N N . LEU A 1 277 ? 1.628 20.523 17.183 1.00 92.50 277 LEU A N 1
ATOM 2172 C CA . LEU A 1 277 ? 2.128 19.443 16.330 1.00 92.50 277 LEU A CA 1
ATOM 2173 C C . LEU A 1 277 ? 3.170 19.955 15.326 1.00 92.50 277 LEU A C 1
ATOM 2175 O O . LEU A 1 277 ? 2.933 20.995 14.713 1.00 92.50 277 LEU A O 1
ATOM 2179 N N . PRO A 1 278 ? 4.255 19.200 15.084 1.00 93.94 278 PRO A N 1
ATOM 2180 C CA . PRO A 1 278 ? 5.222 19.486 14.031 1.00 93.94 278 PRO A CA 1
ATOM 2181 C C . PRO A 1 278 ? 4.578 19.641 12.646 1.00 93.94 278 PRO A C 1
ATOM 2183 O O . PRO A 1 278 ? 3.867 18.749 12.176 1.00 93.94 278 PRO A O 1
ATOM 2186 N N . GLU A 1 279 ? 4.883 20.743 11.966 1.00 91.06 279 GLU A N 1
ATOM 2187 C CA . GLU A 1 279 ? 4.463 21.015 10.591 1.00 91.06 279 GLU A CA 1
ATOM 2188 C C . GLU A 1 279 ? 5.533 20.619 9.569 1.00 91.06 279 GLU A C 1
ATOM 2190 O O . GLU A 1 279 ? 6.712 20.414 9.888 1.00 91.06 279 GLU A O 1
ATOM 2195 N N . HIS A 1 280 ? 5.091 20.508 8.312 1.00 89.81 280 HIS A N 1
ATOM 2196 C CA . HIS A 1 280 ? 5.941 20.234 7.150 1.00 89.81 280 HIS A CA 1
ATOM 2197 C C . HIS A 1 280 ? 6.772 18.947 7.269 1.00 89.81 280 HIS A C 1
ATOM 2199 O O . HIS A 1 280 ? 7.904 18.869 6.807 1.00 89.81 280 HIS A O 1
ATOM 2205 N N . THR A 1 281 ? 6.209 17.921 7.910 1.00 88.75 281 THR A N 1
ATOM 2206 C CA . THR A 1 281 ? 6.871 16.623 8.113 1.00 88.75 281 THR A CA 1
ATOM 2207 C C . THR A 1 281 ? 6.541 15.596 7.030 1.00 88.75 281 THR A C 1
ATOM 2209 O O . THR A 1 281 ? 7.229 14.588 6.934 1.00 88.75 281 THR A O 1
ATOM 2212 N N . ASN A 1 282 ? 5.497 15.825 6.221 1.00 84.88 282 ASN A N 1
ATOM 2213 C CA . ASN A 1 282 ? 4.894 14.840 5.306 1.00 84.88 282 ASN A CA 1
ATOM 2214 C C . ASN A 1 282 ? 4.412 13.545 5.994 1.00 84.88 282 ASN A C 1
ATOM 2216 O O . ASN A 1 282 ? 4.185 12.533 5.330 1.00 84.88 282 ASN A O 1
ATOM 2220 N N . LEU A 1 283 ? 4.238 13.563 7.320 1.00 90.06 283 LEU A N 1
ATOM 2221 C CA . LEU A 1 283 ? 3.815 12.405 8.103 1.00 90.06 283 LEU A CA 1
ATOM 2222 C C . LEU A 1 283 ? 2.343 12.503 8.507 1.00 90.06 283 LEU A C 1
ATOM 2224 O O . LEU A 1 283 ? 1.818 13.589 8.756 1.00 90.06 283 LEU A O 1
ATOM 2228 N N . ARG A 1 284 ? 1.684 11.344 8.633 1.00 90.94 284 ARG A N 1
ATOM 2229 C CA . ARG A 1 284 ? 0.366 11.263 9.276 1.00 90.94 284 ARG A CA 1
ATOM 2230 C C . ARG A 1 284 ? 0.502 11.567 10.766 1.00 90.94 284 ARG A C 1
ATOM 2232 O O . ARG A 1 284 ? 1.498 11.204 11.388 1.00 90.94 284 ARG A O 1
ATOM 2239 N N . THR A 1 285 ? -0.526 12.169 11.358 1.00 91.94 285 THR A N 1
ATOM 2240 C CA . THR A 1 285 ? -0.499 12.630 12.755 1.00 91.94 285 THR A CA 1
ATOM 2241 C C . THR A 1 285 ? -0.151 11.522 13.754 1.00 91.94 285 THR A C 1
ATOM 2243 O O . THR A 1 285 ? 0.605 11.769 14.687 1.00 91.94 285 THR A O 1
ATOM 2246 N N . TRP A 1 286 ? -0.621 10.288 13.544 1.00 91.56 286 TRP A N 1
ATOM 2247 C CA . TRP A 1 286 ? -0.316 9.165 14.440 1.00 91.56 286 TRP A CA 1
ATOM 2248 C C . TRP A 1 286 ? 1.163 8.763 14.415 1.00 91.56 286 TRP A C 1
ATOM 2250 O O . TRP A 1 286 ? 1.662 8.231 15.401 1.00 91.56 286 TRP A O 1
ATOM 2260 N N . VAL A 1 287 ? 1.891 9.036 13.324 1.00 92.69 287 VAL A N 1
ATOM 2261 C CA . VAL A 1 287 ? 3.328 8.729 13.220 1.00 92.69 287 VAL A CA 1
ATOM 2262 C C . VAL A 1 287 ? 4.126 9.569 14.217 1.00 92.69 287 VAL A C 1
ATOM 2264 O O . VAL A 1 287 ? 5.165 9.134 14.696 1.00 92.69 287 VAL A O 1
ATOM 2267 N N . LEU A 1 288 ? 3.623 10.747 14.590 1.00 93.00 288 LEU A N 1
ATOM 2268 C CA . LEU A 1 288 ? 4.277 11.614 15.567 1.00 93.00 288 LEU A CA 1
ATOM 2269 C C . LEU A 1 288 ? 4.351 10.976 16.963 1.00 93.00 288 LEU A C 1
ATOM 2271 O O . LEU A 1 288 ? 5.225 11.350 17.736 1.00 93.00 288 LEU A O 1
ATOM 2275 N N . LEU A 1 289 ? 3.493 9.992 17.266 1.00 91.62 289 LEU A N 1
ATOM 2276 C CA . LEU A 1 289 ? 3.523 9.252 18.532 1.00 91.62 289 LEU A CA 1
ATOM 2277 C C . LEU A 1 289 ? 4.786 8.389 18.680 1.00 91.62 289 LEU A C 1
ATOM 2279 O O . LEU A 1 289 ? 5.230 8.164 19.799 1.00 91.62 289 LEU A O 1
ATOM 2283 N N . VAL A 1 290 ? 5.370 7.915 17.571 1.00 90.94 290 VAL A N 1
ATOM 2284 C CA . VAL A 1 290 ? 6.562 7.041 17.580 1.00 90.94 290 VAL A CA 1
ATOM 2285 C C . VAL A 1 290 ? 7.873 7.804 17.362 1.00 90.94 290 VAL A C 1
ATOM 2287 O O . VAL A 1 290 ? 8.932 7.185 17.263 1.00 90.94 290 VAL A O 1
ATOM 2290 N N . LEU A 1 291 ? 7.814 9.130 17.217 1.00 93.19 291 LEU A N 1
ATOM 2291 C CA . LEU A 1 291 ? 8.991 9.963 16.984 1.00 93.19 291 LEU A CA 1
ATOM 2292 C C . LEU A 1 291 ? 9.612 10.437 18.305 1.00 93.19 291 LEU A C 1
ATOM 2294 O O . LEU A 1 291 ? 8.908 10.534 19.308 1.00 93.19 291 LEU A O 1
ATOM 2298 N N . PRO A 1 292 ? 10.915 10.780 18.320 1.00 94.75 292 PRO A N 1
ATOM 2299 C CA . PRO A 1 292 ? 11.559 11.308 19.509 1.00 94.75 292 PRO A CA 1
ATOM 2300 C C . PRO A 1 292 ? 10.922 12.638 19.907 1.00 94.75 292 PRO A C 1
ATOM 2302 O O . PRO A 1 292 ? 10.620 13.483 19.059 1.00 94.75 292 PRO A O 1
ATOM 2305 N N . GLU A 1 293 ? 10.754 12.838 21.206 1.00 93.12 293 GLU A N 1
ATOM 2306 C CA . GLU A 1 293 ? 10.206 14.057 21.786 1.00 93.12 293 GLU A CA 1
ATOM 2307 C C . GLU A 1 293 ? 11.165 14.634 22.836 1.00 93.12 293 GLU A C 1
ATOM 2309 O O . GLU A 1 293 ? 11.889 13.882 23.490 1.00 93.12 293 GLU A O 1
ATOM 2314 N N . PRO A 1 294 ? 11.212 15.969 22.997 1.00 91.00 294 PRO A N 1
ATOM 2315 C CA . PRO A 1 294 ? 12.098 16.614 23.968 1.00 91.00 294 PRO A CA 1
ATOM 2316 C C . PRO A 1 294 ? 11.679 16.365 25.424 1.00 91.00 294 PRO A C 1
ATOM 2318 O O . PRO A 1 294 ? 12.491 16.504 26.334 1.00 91.00 294 PRO A O 1
ATOM 2321 N N . SER A 1 295 ? 10.411 16.024 25.649 1.00 90.06 295 SER A N 1
ATOM 2322 C CA . SER A 1 295 ? 9.837 15.708 26.954 1.00 90.06 295 SER A CA 1
ATOM 2323 C C . SER A 1 295 ? 8.778 14.630 26.778 1.00 90.06 295 SER A C 1
ATOM 2325 O O . SER A 1 295 ? 7.949 14.746 25.872 1.00 90.06 295 SER A O 1
ATOM 2327 N N . GLU A 1 296 ? 8.795 13.626 27.651 1.00 89.50 296 GLU A N 1
ATOM 2328 C CA . GLU A 1 296 ? 7.843 12.516 27.623 1.00 89.50 296 GLU A CA 1
ATOM 2329 C C . GLU A 1 296 ? 6.389 13.020 27.646 1.00 89.50 296 GLU A C 1
ATOM 2331 O O . GLU A 1 296 ? 6.035 13.892 28.438 1.00 89.50 296 GLU A O 1
ATOM 2336 N N . GLY A 1 297 ? 5.551 12.486 26.758 1.00 89.38 297 GLY A N 1
ATOM 2337 C CA . GLY A 1 297 ? 4.120 12.775 26.672 1.00 89.38 297 GLY A CA 1
ATOM 2338 C C . GLY A 1 297 ? 3.731 13.933 25.748 1.00 89.38 297 GLY A C 1
ATOM 2339 O O . GLY A 1 297 ? 2.546 14.060 25.431 1.00 89.38 297 GLY A O 1
ATOM 2340 N N . LYS A 1 298 ? 4.683 14.728 25.238 1.00 91.75 298 LYS A N 1
ATOM 2341 C CA . LYS A 1 298 ? 4.401 15.895 24.376 1.00 91.75 298 LYS A CA 1
ATOM 2342 C C . LYS A 1 298 ? 3.590 15.517 23.133 1.00 91.75 298 LYS A C 1
ATOM 2344 O O . LYS A 1 298 ? 2.623 16.204 22.789 1.00 91.75 298 LYS A O 1
ATOM 2349 N N . ALA A 1 299 ? 3.946 14.415 22.477 1.00 92.69 299 ALA A N 1
ATOM 2350 C CA . ALA A 1 299 ? 3.236 13.915 21.309 1.00 92.69 299 ALA A CA 1
ATOM 2351 C C . ALA A 1 299 ? 1.815 13.468 21.648 1.00 92.69 299 ALA A C 1
ATOM 2353 O O . ALA A 1 299 ? 0.868 13.833 20.948 1.00 92.69 299 ALA A O 1
ATOM 2354 N N . ARG A 1 300 ? 1.651 12.726 22.750 1.00 91.81 300 ARG A N 1
ATOM 2355 C CA . ARG A 1 300 ? 0.340 12.239 23.197 1.00 91.81 300 ARG A CA 1
ATOM 2356 C C . ARG A 1 300 ? -0.595 13.399 23.506 1.00 91.81 300 ARG A C 1
ATOM 2358 O O . ARG A 1 300 ? -1.710 13.413 23.001 1.00 91.81 300 ARG A O 1
ATOM 2365 N N . GLU A 1 301 ? -0.130 14.404 24.241 1.00 91.50 301 GLU A N 1
ATOM 2366 C CA . GLU A 1 301 ? -0.924 15.596 24.555 1.00 91.50 301 GLU A CA 1
ATOM 2367 C C . GLU A 1 301 ? -1.389 16.340 23.297 1.00 91.50 301 GLU A C 1
ATOM 2369 O O . GLU A 1 301 ? -2.560 16.715 23.184 1.00 91.50 301 GLU A O 1
ATOM 2374 N N . ALA A 1 302 ? -0.487 16.544 22.332 1.00 92.69 302 ALA A N 1
ATOM 2375 C CA . ALA A 1 302 ? -0.813 17.228 21.086 1.00 92.69 302 ALA A CA 1
ATOM 2376 C C . ALA A 1 302 ? -1.820 16.431 20.237 1.00 92.69 302 ALA A C 1
ATOM 2378 O O . ALA A 1 302 ? -2.774 17.006 19.708 1.00 92.69 302 ALA A O 1
ATOM 2379 N N . VAL A 1 303 ? -1.672 15.104 20.162 1.00 93.44 303 VAL A N 1
ATOM 2380 C CA . VAL A 1 303 ? -2.625 14.224 19.468 1.00 93.44 303 VAL A CA 1
ATOM 2381 C C . VAL A 1 303 ? -3.982 14.189 20.181 1.00 93.44 303 VAL A C 1
ATOM 2383 O O . VAL A 1 303 ? -5.012 14.278 19.513 1.00 93.44 303 VAL A O 1
ATOM 2386 N N . THR A 1 304 ? -4.023 14.157 21.517 1.00 93.31 304 THR A N 1
ATOM 2387 C CA . THR A 1 304 ? -5.278 14.245 22.286 1.00 93.31 304 THR A CA 1
ATOM 2388 C C . THR A 1 304 ? -6.030 15.544 21.987 1.00 93.31 304 THR A C 1
ATOM 2390 O O . THR A 1 304 ? -7.249 15.517 21.797 1.00 93.31 304 THR A O 1
ATOM 2393 N N . ARG A 1 305 ? -5.326 16.682 21.868 1.00 92.81 305 ARG A N 1
ATOM 2394 C CA . ARG A 1 305 ? -5.939 17.959 21.451 1.00 92.81 305 ARG A CA 1
ATOM 2395 C C . ARG A 1 305 ? -6.542 17.885 20.049 1.00 92.81 305 ARG A C 1
ATOM 2397 O O . ARG A 1 305 ? -7.634 18.414 19.833 1.00 92.81 305 ARG A O 1
ATOM 2404 N N . VAL A 1 306 ? -5.879 17.204 19.112 1.00 93.38 306 VAL A N 1
ATOM 2405 C CA . VAL A 1 306 ? -6.425 16.980 17.764 1.00 93.38 306 VAL A CA 1
ATOM 2406 C C . VAL A 1 306 ? -7.694 16.140 17.811 1.00 93.38 306 VAL A C 1
ATOM 2408 O O . VAL A 1 306 ? -8.689 16.548 17.216 1.00 93.38 306 VAL A O 1
ATOM 2411 N N . VAL A 1 307 ? -7.704 15.028 18.552 1.00 94.50 307 VAL A N 1
ATOM 2412 C CA . VAL A 1 307 ? -8.911 14.197 18.708 1.00 94.50 307 VAL A CA 1
ATOM 2413 C C . VAL A 1 307 ? -10.059 15.021 19.294 1.00 94.50 307 VAL A C 1
ATOM 2415 O O . VAL A 1 307 ? -11.155 15.002 18.742 1.00 94.50 307 VAL A O 1
ATOM 2418 N N . GLY A 1 308 ? -9.811 15.802 20.350 1.00 93.94 308 GLY A N 1
ATOM 2419 C CA . GLY A 1 308 ? -10.830 16.669 20.949 1.00 93.94 308 GLY A CA 1
ATOM 2420 C C . GLY A 1 308 ? -11.357 17.743 19.991 1.00 93.94 308 GLY A C 1
ATOM 2421 O O . GLY A 1 308 ? -12.562 17.982 19.932 1.00 93.94 308 GLY A O 1
ATOM 2422 N N . THR A 1 309 ? -10.479 18.348 19.188 1.00 93.12 309 THR A N 1
ATOM 2423 C CA . THR A 1 309 ? -10.882 19.333 18.171 1.00 93.12 309 THR A CA 1
ATOM 2424 C C . THR A 1 309 ? -11.753 18.676 17.104 1.00 93.12 309 THR A C 1
ATOM 2426 O O . THR A 1 309 ? -12.864 19.139 16.854 1.00 93.12 309 THR A O 1
ATOM 2429 N N . LEU A 1 310 ? -11.294 17.553 16.537 1.00 93.44 310 LEU A N 1
ATOM 2430 C CA . LEU A 1 310 ? -12.021 16.791 15.520 1.00 93.44 310 LEU A CA 1
ATOM 2431 C C . LEU A 1 310 ? -13.318 16.170 16.052 1.00 93.44 310 LEU A C 1
ATOM 2433 O O . LEU A 1 310 ? -14.210 15.881 15.256 1.00 93.44 310 LEU A O 1
ATOM 2437 N N . ALA A 1 311 ? -13.466 15.953 17.360 1.00 93.75 311 ALA A N 1
ATOM 2438 C CA . ALA A 1 311 ? -14.711 15.475 17.961 1.00 93.75 311 ALA A CA 1
ATOM 2439 C C . ALA A 1 311 ? -15.796 16.571 17.978 1.00 93.75 311 ALA A C 1
ATOM 2441 O O . ALA A 1 311 ? -16.960 16.295 17.682 1.00 93.75 311 ALA A O 1
ATOM 2442 N N . LYS A 1 312 ? -15.408 17.840 18.165 1.00 89.12 312 LYS A N 1
ATOM 2443 C CA . LYS A 1 312 ? -16.327 18.993 18.193 1.00 89.12 312 LYS A CA 1
ATOM 2444 C C . LYS A 1 312 ? -16.576 19.590 16.814 1.00 89.12 312 LYS A C 1
ATOM 2446 O O . LYS A 1 312 ? -17.682 19.511 16.269 1.00 89.12 312 LYS A O 1
ATOM 2451 N N . GLU A 1 313 ? -15.523 20.069 16.175 1.00 80.06 313 GLU A N 1
ATOM 2452 C CA . GLU A 1 313 ? -15.566 20.900 14.972 1.00 80.06 313 GLU A CA 1
ATOM 2453 C C . GLU A 1 313 ? -14.557 20.431 13.908 1.00 80.06 313 GLU A C 1
ATOM 2455 O O . GLU A 1 313 ? -13.857 19.437 14.087 1.00 80.06 313 GLU A O 1
ATOM 2460 N N . GLY A 1 314 ? -14.542 21.075 12.739 1.00 68.62 314 GLY A N 1
ATOM 2461 C CA . GLY A 1 314 ? -13.635 20.732 11.636 1.00 68.62 314 GLY A CA 1
ATOM 2462 C C . GLY A 1 314 ? -14.352 20.328 10.347 1.00 68.62 314 GLY A C 1
ATOM 2463 O O . GLY A 1 314 ? -15.484 20.739 10.107 1.00 68.62 314 GLY A O 1
ATOM 2464 N N . ALA A 1 315 ? -13.661 19.549 9.509 1.00 71.06 315 ALA A N 1
ATOM 2465 C CA . ALA A 1 315 ? -14.068 19.144 8.158 1.00 71.06 315 ALA A CA 1
ATOM 2466 C C . ALA A 1 315 ? -15.415 18.375 8.084 1.00 71.06 315 ALA A C 1
ATOM 2468 O O . ALA A 1 315 ? -16.173 18.272 9.048 1.00 71.06 315 ALA A O 1
ATOM 2469 N N . LYS A 1 316 ? -15.732 17.800 6.915 1.00 88.38 316 LYS A N 1
ATOM 2470 C CA . LYS A 1 316 ? -16.917 16.941 6.726 1.00 88.38 316 LYS A CA 1
ATOM 2471 C C . LYS A 1 316 ? -16.942 15.787 7.744 1.00 88.38 316 LYS A C 1
ATOM 2473 O O . LYS A 1 316 ? -15.894 15.218 8.046 1.00 88.38 316 LYS A O 1
ATOM 2478 N N . LEU A 1 317 ? -18.142 15.419 8.207 1.00 91.56 317 LEU A N 1
ATOM 2479 C CA . LEU A 1 317 ? -18.398 14.378 9.218 1.00 91.56 317 LEU A CA 1
ATOM 2480 C C . LEU A 1 317 ? -17.577 13.094 8.995 1.00 91.56 317 LEU A C 1
ATOM 2482 O O . LEU A 1 317 ? -16.838 12.683 9.885 1.00 91.56 317 LEU A O 1
ATOM 2486 N N . HIS A 1 318 ? -17.649 12.510 7.797 1.00 91.88 318 HIS A N 1
ATOM 2487 C CA . HIS A 1 318 ? -16.937 11.276 7.441 1.00 91.88 318 HIS A CA 1
ATOM 2488 C C . HIS A 1 318 ? -15.424 11.379 7.580 1.00 91.88 318 HIS A C 1
ATOM 2490 O O . HIS A 1 318 ? -14.800 10.507 8.173 1.00 91.88 318 HIS A O 1
ATOM 2496 N N . SER A 1 319 ? -14.842 12.479 7.097 1.00 90.94 319 SER A N 1
ATOM 2497 C CA . SER A 1 319 ? -13.396 12.694 7.172 1.00 90.94 319 SER A CA 1
ATOM 2498 C C . SER A 1 319 ? -12.913 12.821 8.618 1.00 90.94 319 SER A C 1
ATOM 2500 O O . SER A 1 319 ? -11.810 12.386 8.934 1.00 90.94 319 SER A O 1
ATOM 2502 N N . ARG A 1 320 ? -13.735 13.390 9.507 1.00 93.88 320 ARG A N 1
ATOM 2503 C CA . ARG A 1 320 ? -13.414 13.483 10.937 1.00 93.88 320 ARG A CA 1
ATOM 2504 C C . ARG A 1 320 ? -13.413 12.101 11.590 1.00 93.88 320 ARG A C 1
ATOM 2506 O O . ARG A 1 320 ? -12.478 11.788 12.318 1.00 93.88 320 ARG A O 1
ATOM 2513 N N . LEU A 1 321 ? -14.422 11.278 11.300 1.00 95.88 321 LEU A N 1
ATOM 2514 C CA . LEU A 1 321 ? -14.516 9.901 11.801 1.00 95.88 321 LEU A CA 1
ATOM 2515 C C . LEU A 1 321 ? -13.348 9.041 11.323 1.00 95.88 321 LEU A C 1
ATOM 2517 O O . LEU A 1 321 ? -12.726 8.374 12.141 1.00 95.88 321 LEU A O 1
ATOM 2521 N N . GLU A 1 322 ? -13.016 9.109 10.033 1.00 94.25 322 GLU A N 1
ATOM 2522 C CA . GLU A 1 322 ? -11.860 8.421 9.450 1.00 94.25 322 GLU A CA 1
ATOM 2523 C C . GLU A 1 322 ? -10.554 8.819 10.154 1.00 94.25 322 GLU A C 1
ATOM 2525 O O . GLU A 1 322 ? -9.822 7.951 10.622 1.00 94.25 322 GLU A O 1
ATOM 2530 N N . GLN A 1 323 ? -10.279 10.123 10.290 1.00 93.44 323 GLN A N 1
ATOM 2531 C CA . GLN A 1 323 ? -9.040 10.607 10.909 1.00 93.44 323 GLN A CA 1
ATOM 2532 C C . GLN A 1 323 ? -8.930 10.211 12.386 1.00 93.44 323 GLN A C 1
ATOM 2534 O O . GLN A 1 323 ? -7.876 9.748 12.821 1.00 93.44 323 GLN A O 1
ATOM 2539 N N . ILE A 1 324 ? -10.006 10.371 13.166 1.00 95.69 324 ILE A N 1
ATOM 2540 C CA . ILE A 1 324 ? -10.031 9.958 14.577 1.00 95.69 324 ILE A CA 1
ATOM 2541 C C . ILE A 1 324 ? -9.854 8.442 14.679 1.00 95.69 324 ILE A C 1
ATOM 2543 O O . ILE A 1 324 ? -9.046 7.967 15.475 1.00 95.69 324 ILE A O 1
ATOM 2547 N N . GLY A 1 325 ? -10.583 7.693 13.856 1.00 94.50 325 GLY A N 1
ATOM 2548 C CA . GLY A 1 325 ? -10.507 6.244 13.767 1.00 94.50 325 GLY A CA 1
ATOM 2549 C C . GLY A 1 325 ? -9.098 5.741 13.516 1.00 94.50 325 GLY A C 1
ATOM 2550 O O . GLY A 1 325 ? -8.585 4.930 14.283 1.00 94.50 325 GLY A O 1
ATOM 2551 N N . GLU A 1 326 ? -8.448 6.270 12.479 1.00 93.62 326 GLU A N 1
ATOM 2552 C CA . GLU A 1 326 ? -7.071 5.928 12.139 1.00 93.62 326 GLU A CA 1
ATOM 2553 C C . GLU A 1 326 ? -6.117 6.251 13.294 1.00 93.62 326 GLU A C 1
ATOM 2555 O O . GLU A 1 326 ? -5.313 5.400 13.676 1.00 93.62 326 GLU A O 1
ATOM 2560 N N . LEU A 1 327 ? -6.218 7.449 13.880 1.00 94.38 327 LEU A N 1
ATOM 2561 C CA . LEU A 1 327 ? -5.384 7.858 15.013 1.00 94.38 327 LEU A CA 1
ATOM 2562 C C . LEU A 1 327 ? -5.500 6.877 16.181 1.00 94.38 327 LEU A C 1
ATOM 2564 O O . LEU A 1 327 ? -4.489 6.402 16.695 1.00 94.38 327 LEU A O 1
ATOM 2568 N N . LEU 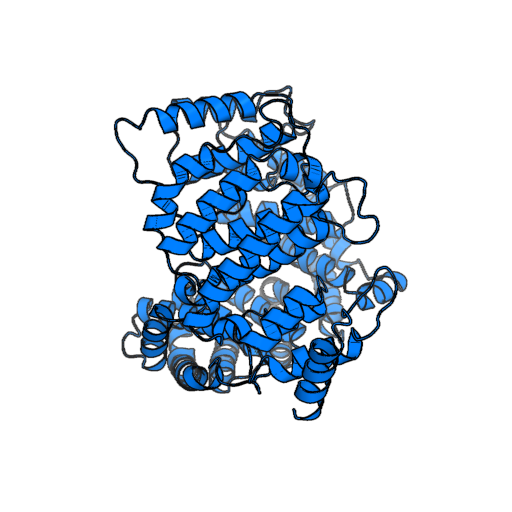A 1 328 ? -6.731 6.563 16.581 1.00 93.69 328 LEU A N 1
ATOM 2569 C CA . LEU A 1 328 ? -7.024 5.672 17.695 1.00 93.69 328 LEU A CA 1
ATOM 2570 C C . LEU A 1 328 ? -6.570 4.236 17.398 1.00 93.69 328 LEU A C 1
ATOM 2572 O O . LEU A 1 328 ? -5.899 3.617 18.230 1.00 93.69 328 LEU A O 1
ATOM 2576 N N . HIS A 1 329 ? -6.886 3.717 16.212 1.00 91.75 329 HIS A N 1
ATOM 2577 C CA . HIS A 1 329 ? -6.479 2.383 15.777 1.00 91.75 329 HIS A CA 1
ATOM 2578 C C . HIS A 1 329 ? -4.956 2.220 15.812 1.00 91.75 329 HIS A C 1
ATOM 2580 O O . HIS A 1 329 ? -4.434 1.295 16.438 1.00 91.75 329 HIS A O 1
ATOM 2586 N N . GLN A 1 330 ? -4.228 3.150 15.184 1.00 92.56 330 GLN A N 1
ATOM 2587 C CA . GLN A 1 330 ? -2.769 3.100 15.112 1.00 92.56 330 GLN A CA 1
ATOM 2588 C C . GLN A 1 330 ? -2.130 3.275 16.491 1.00 92.56 330 GLN A C 1
ATOM 2590 O O . GLN A 1 330 ? -1.209 2.533 16.824 1.00 92.56 330 GLN A O 1
ATOM 2595 N N . ALA A 1 331 ? -2.648 4.186 17.318 1.00 90.81 331 ALA A N 1
ATOM 2596 C CA . ALA A 1 331 ? -2.194 4.374 18.694 1.00 90.81 331 ALA A CA 1
ATOM 2597 C C . ALA A 1 331 ? -2.289 3.078 19.518 1.00 90.81 331 ALA A C 1
ATOM 2599 O O . ALA A 1 331 ? -1.323 2.697 20.179 1.00 90.81 331 ALA A O 1
ATOM 2600 N N . ASN A 1 332 ? -3.408 2.350 19.426 1.00 89.06 332 ASN A N 1
ATOM 2601 C CA . ASN A 1 332 ? -3.549 1.052 20.091 1.00 89.06 332 ASN A CA 1
ATOM 2602 C C . ASN A 1 332 ? -2.590 0.005 19.521 1.00 89.06 332 ASN A C 1
ATOM 2604 O O . ASN A 1 332 ? -1.918 -0.678 20.287 1.00 89.06 332 ASN A O 1
ATOM 2608 N N . ARG A 1 333 ? -2.497 -0.109 18.189 1.00 87.25 333 ARG A N 1
ATOM 2609 C CA . ARG A 1 333 ? -1.609 -1.075 17.521 1.00 87.25 333 ARG A CA 1
ATOM 2610 C C . ARG A 1 333 ? -0.138 -0.876 17.899 1.00 87.25 333 ARG A C 1
ATOM 2612 O O . ARG A 1 333 ? 0.624 -1.836 17.950 1.00 87.25 333 ARG A O 1
ATOM 2619 N N . LEU A 1 334 ? 0.254 0.368 18.160 1.00 86.12 334 LEU A N 1
ATOM 2620 C CA . LEU A 1 334 ? 1.604 0.757 18.559 1.00 86.12 334 LEU A CA 1
ATOM 2621 C C . LEU A 1 334 ? 1.834 0.703 20.079 1.00 86.12 334 LEU A C 1
ATOM 2623 O O . LEU A 1 334 ? 2.914 1.079 20.526 1.00 86.12 334 LEU A O 1
ATOM 2627 N N . ASN A 1 335 ? 0.857 0.246 20.874 1.00 88.06 335 ASN A N 1
ATOM 2628 C CA . ASN A 1 335 ? 0.890 0.267 22.342 1.00 88.06 335 ASN A CA 1
ATOM 2629 C C . ASN A 1 335 ? 1.140 1.671 22.929 1.00 88.06 335 ASN A C 1
ATOM 2631 O O . ASN A 1 335 ? 1.821 1.833 23.940 1.00 88.06 335 ASN A O 1
ATOM 2635 N N . MET A 1 336 ? 0.568 2.698 22.299 1.00 87.31 336 MET A N 1
ATOM 2636 C CA . MET A 1 336 ? 0.628 4.094 22.739 1.00 87.31 336 MET A CA 1
ATOM 2637 C C . MET A 1 336 ? -0.785 4.656 22.909 1.00 87.31 336 MET A C 1
ATOM 2639 O O . MET A 1 336 ? -1.186 5.538 22.147 1.00 87.31 336 MET A O 1
ATOM 2643 N N . PRO A 1 337 ? -1.578 4.132 23.860 1.00 83.81 337 PRO A N 1
ATOM 2644 C CA . PRO A 1 337 ? -2.972 4.523 23.998 1.00 83.81 337 PRO A CA 1
ATOM 2645 C C . PRO A 1 337 ? -3.105 6.026 24.268 1.00 83.81 337 PRO A C 1
ATOM 2647 O O . PRO A 1 337 ? -2.368 6.611 25.062 1.00 83.81 337 PRO A O 1
ATOM 2650 N N . ILE A 1 338 ? -4.072 6.641 23.589 1.00 88.50 338 ILE A N 1
ATOM 2651 C CA . ILE A 1 338 ? -4.437 8.045 23.771 1.00 88.50 338 ILE A CA 1
ATOM 2652 C C . ILE A 1 338 ? -5.470 8.112 24.894 1.00 88.50 338 ILE A C 1
ATOM 2654 O O . ILE A 1 338 ? -6.555 7.536 24.783 1.00 88.50 338 ILE A O 1
ATOM 2658 N N . GLU A 1 339 ? -5.149 8.824 25.971 1.00 89.00 339 GLU A N 1
ATOM 2659 C CA . GLU A 1 339 ? -6.083 9.039 27.073 1.00 89.00 339 GLU A CA 1
ATOM 2660 C C . GLU A 1 339 ? -7.143 10.075 26.686 1.00 89.00 339 GLU A C 1
ATOM 2662 O O . GLU A 1 339 ? -6.842 11.226 26.365 1.00 89.00 339 GLU A O 1
ATOM 2667 N N . LEU A 1 340 ? -8.409 9.652 26.713 1.00 93.62 340 LEU A N 1
ATOM 2668 C CA . LEU A 1 340 ? -9.553 10.487 26.359 1.00 93.62 340 LEU A CA 1
ATOM 2669 C C . LEU A 1 340 ? -10.268 10.960 27.626 1.00 93.62 340 LEU A C 1
ATOM 2671 O O . LEU A 1 340 ? -10.762 10.144 28.410 1.00 93.62 340 LEU A O 1
ATOM 2675 N N . SER A 1 341 ? -10.367 12.279 27.799 1.00 95.19 341 SER A N 1
ATOM 2676 C CA . SER A 1 341 ? -11.137 12.883 28.889 1.00 95.19 341 SER A CA 1
ATOM 2677 C C . SER A 1 341 ? -12.637 12.604 28.736 1.00 95.19 341 SER A C 1
ATOM 2679 O O . SER A 1 341 ? -13.122 12.333 27.636 1.00 95.19 341 SER A O 1
ATOM 2681 N N . ALA A 1 342 ? -13.397 12.714 29.830 1.00 95.69 342 ALA A N 1
ATOM 2682 C CA . ALA A 1 342 ? -14.852 12.536 29.799 1.00 95.69 342 ALA A CA 1
ATOM 2683 C C . ALA A 1 342 ? -15.541 13.480 28.792 1.00 95.69 342 ALA A C 1
ATOM 2685 O O . ALA A 1 342 ? -16.455 13.061 28.089 1.00 95.69 342 ALA A O 1
ATOM 2686 N N . ALA A 1 343 ? -15.046 14.717 28.664 1.00 96.00 343 ALA A N 1
ATOM 2687 C CA . ALA A 1 343 ? -15.547 15.678 27.683 1.00 96.00 343 ALA A CA 1
ATOM 2688 C C . ALA A 1 343 ? -15.334 15.190 26.240 1.00 96.00 343 ALA A C 1
ATOM 2690 O O . ALA A 1 343 ? -16.285 15.155 25.470 1.00 96.00 343 ALA A O 1
ATOM 2691 N N . ILE A 1 344 ? -14.123 14.726 25.901 1.00 96.56 344 ILE A N 1
ATOM 2692 C CA . ILE A 1 344 ? -13.831 14.203 24.556 1.00 96.56 344 ILE A CA 1
ATOM 2693 C C . ILE A 1 344 ? -14.672 12.956 24.270 1.00 96.56 344 ILE A C 1
ATOM 2695 O O . ILE A 1 344 ? -15.197 12.814 23.171 1.00 96.56 344 ILE A O 1
ATOM 2699 N N . LYS A 1 345 ? -14.834 12.056 25.249 1.00 97.12 345 LYS A N 1
ATOM 2700 C CA . LYS A 1 345 ? -15.696 10.876 25.092 1.00 97.12 345 LYS A CA 1
ATOM 2701 C C . LYS A 1 345 ? -17.142 11.272 24.784 1.00 97.12 345 LYS A C 1
ATOM 2703 O O . LYS A 1 345 ? -17.723 10.690 23.878 1.00 97.12 345 LYS A O 1
ATOM 2708 N N . SER A 1 346 ? -17.682 12.281 25.471 1.00 96.81 346 SER A N 1
ATOM 2709 C CA . SER A 1 346 ? -19.016 12.825 25.182 1.00 96.81 346 SER A CA 1
ATOM 2710 C C . SER A 1 346 ? -19.110 13.373 23.754 1.00 96.81 346 SER A C 1
ATOM 2712 O O . SER A 1 346 ? -20.013 12.996 23.014 1.00 96.81 346 SER A O 1
ATOM 2714 N N . ASP A 1 347 ? -18.138 14.184 23.325 1.00 97.06 347 ASP A N 1
ATOM 2715 C CA . ASP A 1 347 ? -18.122 14.748 21.967 1.00 97.06 347 ASP A CA 1
ATOM 2716 C C . ASP A 1 347 ? -18.040 13.649 20.883 1.00 97.06 347 ASP A C 1
ATOM 2718 O O . ASP A 1 347 ? -18.610 13.770 19.796 1.00 97.06 347 ASP A O 1
ATOM 2722 N N . LEU A 1 348 ? -17.324 12.556 21.168 1.00 97.56 348 LEU A N 1
ATOM 2723 C CA . LEU A 1 348 ? -17.223 11.395 20.282 1.00 97.56 348 LEU A CA 1
ATOM 2724 C C . LEU A 1 348 ? -18.541 10.617 20.191 1.00 97.56 348 LEU A C 1
ATOM 2726 O O . LEU A 1 348 ? -18.904 10.184 19.096 1.00 97.56 348 LEU A O 1
ATOM 2730 N N . VAL A 1 349 ? -19.266 10.463 21.303 1.00 97.56 349 VAL A N 1
ATOM 2731 C CA . VAL A 1 349 ? -20.614 9.871 21.315 1.00 97.56 349 VAL A CA 1
ATOM 2732 C C . VAL A 1 349 ? -21.559 10.696 20.439 1.00 97.56 349 VAL A C 1
ATOM 2734 O O . VAL A 1 349 ? -22.221 10.134 19.565 1.00 97.56 349 VAL A O 1
ATOM 2737 N N . ASP A 1 350 ? -21.537 12.025 20.566 1.00 95.94 350 ASP A N 1
ATOM 2738 C CA . ASP A 1 350 ? -22.336 12.930 19.727 1.00 95.94 350 ASP A CA 1
ATOM 2739 C C . ASP A 1 350 ? -21.956 12.837 18.241 1.00 95.94 350 ASP A C 1
ATOM 2741 O O . ASP A 1 350 ? -22.808 12.903 17.348 1.00 95.94 350 ASP A O 1
ATOM 2745 N N . LEU A 1 351 ? -20.664 12.684 17.938 1.00 96.69 351 LEU A N 1
ATOM 2746 C CA . LEU A 1 351 ? -20.178 12.499 16.572 1.00 96.69 351 LEU A CA 1
ATOM 2747 C C . LEU A 1 351 ? -20.692 11.187 15.957 1.00 96.69 351 LEU A C 1
ATOM 2749 O O . LEU A 1 351 ? -21.157 11.193 14.813 1.00 96.69 351 LEU A O 1
ATOM 2753 N N . VAL A 1 352 ? -20.655 10.086 16.714 1.00 97.44 352 VAL A N 1
ATOM 2754 C CA . VAL A 1 352 ? -21.207 8.787 16.295 1.00 97.44 352 VAL A CA 1
ATOM 2755 C C . VAL A 1 352 ? -22.725 8.863 16.134 1.00 97.44 352 VAL A C 1
ATOM 2757 O O . VAL A 1 352 ? -23.246 8.370 15.134 1.00 97.44 352 VAL A O 1
ATOM 2760 N N . GLY A 1 353 ? -23.435 9.535 17.045 1.00 96.50 353 GLY A N 1
ATOM 2761 C CA . GLY A 1 353 ? -24.878 9.763 16.940 1.00 96.50 353 GLY A CA 1
ATOM 2762 C C . GLY A 1 353 ? -25.257 10.496 15.650 1.00 96.50 353 GLY A C 1
ATOM 2763 O O . GLY A 1 353 ? -26.109 10.027 14.896 1.00 96.50 353 GLY A O 1
ATOM 2764 N N . ARG A 1 354 ? -24.546 11.583 15.316 1.00 95.19 354 ARG A N 1
ATOM 2765 C CA . ARG A 1 354 ? -24.741 12.311 14.047 1.00 95.19 354 ARG A CA 1
ATOM 2766 C C . ARG A 1 354 ? -24.481 11.443 12.820 1.00 95.19 354 ARG A C 1
ATOM 2768 O O . ARG A 1 354 ? -25.182 11.570 11.819 1.00 95.19 354 ARG A O 1
ATOM 2775 N N . TRP A 1 355 ? -23.480 10.567 12.872 1.00 95.56 355 TRP A N 1
ATOM 2776 C CA . TRP A 1 355 ? -23.235 9.609 11.795 1.00 95.56 355 TRP A CA 1
ATOM 2777 C C . TRP A 1 355 ? -24.359 8.584 11.669 1.00 95.56 355 TRP A C 1
ATOM 2779 O O . TRP A 1 355 ? -24.790 8.308 10.550 1.00 95.56 355 TRP A O 1
ATOM 2789 N N . ALA A 1 356 ? -24.856 8.060 12.787 1.00 95.38 356 ALA A N 1
ATOM 2790 C CA . ALA A 1 356 ? -25.942 7.090 12.815 1.00 95.38 356 ALA A CA 1
ATOM 2791 C C . ALA A 1 356 ? -27.256 7.670 12.260 1.00 95.38 356 ALA A C 1
ATOM 2793 O O . ALA A 1 356 ? -28.021 6.952 11.621 1.00 95.38 356 ALA A O 1
ATOM 2794 N N . GLU A 1 357 ? -27.498 8.972 12.429 1.00 93.12 357 GLU A N 1
ATOM 2795 C CA . GLU A 1 357 ? -28.635 9.687 11.826 1.00 93.12 357 GLU A CA 1
ATOM 2796 C C . GLU A 1 357 ? -28.418 10.053 10.362 1.00 93.12 357 GLU A C 1
ATOM 2798 O O . GLU A 1 357 ? -29.373 10.118 9.587 1.00 93.12 357 GLU A O 1
ATOM 2803 N N . HIS A 1 358 ? -27.171 10.305 9.968 1.00 89.62 358 HIS A N 1
ATOM 2804 C CA . HIS A 1 358 ? -26.867 10.768 8.626 1.00 89.62 358 HIS A CA 1
ATOM 2805 C C . HIS A 1 358 ? -27.360 9.766 7.576 1.00 89.62 358 HIS A C 1
ATOM 2807 O O . HIS A 1 358 ? -26.968 8.595 7.566 1.00 89.62 358 HIS A O 1
ATOM 2813 N N . ARG A 1 359 ? -28.213 10.252 6.671 1.00 82.19 359 ARG A N 1
ATOM 2814 C CA . ARG A 1 359 ? -28.645 9.542 5.468 1.00 82.19 359 ARG A CA 1
ATOM 2815 C C . ARG A 1 359 ? -28.155 10.305 4.236 1.00 82.19 359 ARG A C 1
ATOM 2817 O O . ARG A 1 359 ? -28.252 11.534 4.219 1.00 82.19 359 ARG A O 1
ATOM 2824 N N . PRO A 1 360 ? -27.652 9.601 3.209 1.00 69.94 360 PRO A N 1
ATOM 2825 C CA . PRO A 1 360 ? -27.202 10.226 1.971 1.00 69.94 360 PRO A CA 1
ATOM 2826 C C . PRO A 1 360 ? -28.346 11.003 1.313 1.00 69.94 360 PRO A C 1
ATOM 2828 O O . PRO A 1 360 ? -29.479 10.523 1.210 1.00 69.94 360 PRO A O 1
ATOM 2831 N N . SER A 1 361 ? -28.052 12.203 0.824 1.00 65.44 361 SER A N 1
ATOM 2832 C CA . SER A 1 361 ? -29.006 12.983 0.043 1.00 65.44 361 SER A CA 1
ATOM 2833 C C . SER A 1 361 ? -29.249 12.353 -1.339 1.00 65.44 361 SER A C 1
ATOM 2835 O O . SER A 1 361 ? -28.517 11.481 -1.806 1.00 65.44 361 SER A O 1
ATOM 2837 N N . ALA A 1 362 ? -30.277 12.815 -2.062 1.00 58.56 362 ALA A N 1
ATOM 2838 C CA . ALA A 1 362 ? -30.500 12.399 -3.453 1.00 58.56 362 ALA A CA 1
ATOM 2839 C C . ALA A 1 362 ? -29.312 12.724 -4.382 1.00 58.56 362 ALA A C 1
ATOM 2841 O O . ALA A 1 362 ? -29.067 11.994 -5.337 1.00 58.56 362 ALA A O 1
ATOM 2842 N N . LYS A 1 363 ? -28.557 13.788 -4.079 1.00 59.09 363 LYS A N 1
ATOM 2843 C CA . LYS A 1 363 ? -27.344 14.171 -4.808 1.00 59.09 363 LYS A CA 1
ATOM 2844 C C . LYS A 1 363 ? -26.175 13.235 -4.491 1.00 59.09 363 LYS A C 1
ATOM 2846 O O . LYS A 1 363 ? -25.438 12.876 -5.404 1.00 59.09 363 LYS A O 1
ATOM 2851 N N . ASP A 1 364 ? -26.067 12.797 -3.240 1.00 60.00 364 ASP A N 1
ATOM 2852 C CA . ASP A 1 364 ? -25.052 11.829 -2.809 1.00 60.00 364 ASP A CA 1
ATOM 2853 C C . ASP A 1 364 ? -25.316 10.467 -3.458 1.00 60.00 364 ASP A C 1
ATOM 2855 O O . ASP A 1 364 ? -24.402 9.837 -3.963 1.00 60.00 364 ASP A O 1
ATOM 2859 N N . ARG A 1 365 ? -26.582 10.057 -3.618 1.00 60.19 365 ARG A N 1
ATOM 2860 C CA . ARG A 1 365 ? -26.931 8.840 -4.381 1.00 60.19 365 ARG A CA 1
ATOM 2861 C C . ARG A 1 365 ? -26.429 8.859 -5.833 1.00 60.19 365 ARG A C 1
ATOM 2863 O O . ARG A 1 365 ? -26.010 7.828 -6.344 1.00 60.19 365 ARG A O 1
ATOM 2870 N N . PHE A 1 366 ? -26.415 10.022 -6.488 1.00 57.06 366 PHE A N 1
ATOM 2871 C CA . PHE A 1 366 ? -25.824 10.164 -7.824 1.00 57.06 366 PHE A CA 1
ATOM 2872 C C . PHE A 1 366 ? -24.283 10.163 -7.790 1.00 57.06 366 PHE A C 1
ATOM 2874 O O . PHE A 1 366 ? -23.646 9.676 -8.718 1.00 57.06 366 PHE A O 1
ATOM 2881 N N . ALA A 1 367 ? -23.667 10.686 -6.727 1.00 56.91 367 ALA A N 1
ATOM 2882 C CA . ALA A 1 367 ? -22.216 10.639 -6.534 1.00 56.91 367 ALA A CA 1
ATOM 2883 C C . ALA A 1 367 ? -21.704 9.244 -6.111 1.00 56.91 367 ALA A C 1
ATOM 2885 O O . ALA A 1 367 ? -20.578 8.889 -6.467 1.00 56.91 367 ALA A O 1
ATOM 2886 N N . ARG A 1 368 ? -22.537 8.432 -5.446 1.00 58.78 368 ARG A N 1
ATOM 2887 C CA . ARG A 1 368 ? -22.323 6.994 -5.201 1.00 58.78 368 ARG A CA 1
ATOM 2888 C C . ARG A 1 368 ? -22.278 6.187 -6.489 1.00 58.78 368 ARG A C 1
ATOM 2890 O O . ARG A 1 368 ? -21.344 5.433 -6.683 1.00 58.78 368 ARG A O 1
ATOM 2897 N N . MET A 1 369 ? -23.151 6.493 -7.454 1.00 56.91 369 MET A N 1
ATOM 2898 C CA . MET A 1 369 ? -23.051 5.943 -8.819 1.00 56.91 369 MET A CA 1
ATOM 2899 C C . MET A 1 369 ? -21.701 6.265 -9.502 1.00 56.91 369 MET A C 1
ATOM 2901 O O . MET A 1 369 ? -21.326 5.633 -10.484 1.00 56.91 369 MET A O 1
ATOM 2905 N N . MET A 1 370 ? -20.963 7.260 -8.993 1.00 55.72 370 MET A N 1
ATOM 2906 C CA . MET A 1 370 ? -19.614 7.638 -9.430 1.00 55.72 370 MET A CA 1
ATOM 2907 C C . MET A 1 370 ? -18.513 7.205 -8.425 1.00 55.72 370 MET A C 1
ATOM 2909 O O . MET A 1 370 ? -17.413 7.762 -8.458 1.00 55.72 370 MET A O 1
ATOM 2913 N N . ASN A 1 371 ? -18.800 6.247 -7.528 1.00 59.06 371 ASN A N 1
ATOM 2914 C CA . ASN A 1 371 ? -17.929 5.591 -6.529 1.00 59.06 371 ASN A CA 1
ATOM 2915 C C . ASN A 1 371 ? -17.188 6.487 -5.515 1.00 59.06 371 ASN A C 1
ATOM 2917 O O . ASN A 1 371 ? -16.268 6.030 -4.836 1.00 59.06 371 ASN A O 1
ATOM 2921 N N . ARG A 1 372 ? -17.530 7.774 -5.378 1.00 58.19 372 ARG A N 1
ATOM 2922 C CA . ARG A 1 372 ? -16.792 8.673 -4.463 1.00 58.19 372 ARG A CA 1
ATOM 2923 C C . ARG A 1 372 ? -17.290 8.656 -3.021 1.00 58.19 372 ARG A C 1
ATOM 2925 O O . ARG A 1 372 ? -16.483 8.852 -2.115 1.00 58.19 372 ARG A O 1
ATOM 2932 N N . ASP A 1 373 ? -18.581 8.436 -2.807 1.00 63.00 373 ASP A N 1
ATOM 2933 C CA . ASP A 1 373 ? -19.186 8.544 -1.475 1.00 63.00 373 ASP A CA 1
ATOM 2934 C C . ASP A 1 373 ? -19.116 7.228 -0.676 1.00 63.00 373 ASP A C 1
ATOM 2936 O O . ASP A 1 373 ? -19.046 7.270 0.553 1.00 63.00 373 ASP A O 1
ATOM 2940 N N . ASP A 1 374 ? -19.034 6.070 -1.338 1.00 74.31 374 ASP A N 1
ATOM 2941 C CA . ASP A 1 374 ? -19.009 4.761 -0.659 1.00 74.31 374 ASP A CA 1
ATOM 2942 C C . ASP A 1 374 ? -17.668 4.491 0.032 1.00 74.31 374 ASP A C 1
ATOM 2944 O O . ASP A 1 374 ? -17.627 3.934 1.132 1.00 74.31 374 ASP A O 1
ATOM 2948 N N . VAL A 1 375 ? -16.568 4.987 -0.547 1.00 81.12 375 VAL A N 1
ATOM 2949 C CA . VAL A 1 375 ? -15.241 4.975 0.091 1.00 81.12 375 VAL A CA 1
ATOM 2950 C C . VAL A 1 375 ? -15.252 5.813 1.373 1.00 81.12 375 VAL A C 1
ATOM 2952 O O . VAL A 1 375 ? -14.734 5.381 2.400 1.00 81.12 375 VAL A O 1
ATOM 2955 N N . LEU A 1 376 ? -15.884 6.992 1.347 1.00 85.44 376 LEU A N 1
ATOM 2956 C CA . LEU A 1 376 ? -15.959 7.879 2.513 1.00 85.44 376 LEU A CA 1
ATOM 2957 C C . LEU A 1 376 ? -16.799 7.274 3.642 1.00 85.44 376 LEU A C 1
ATOM 2959 O O . LEU A 1 376 ? -16.417 7.370 4.807 1.00 85.44 376 LEU A O 1
ATOM 2963 N N . GLU A 1 377 ? -17.933 6.651 3.317 1.00 89.62 377 GLU A N 1
ATOM 2964 C CA . GLU A 1 377 ? -18.767 5.957 4.304 1.00 89.62 377 GLU A CA 1
ATOM 2965 C C . GLU A 1 377 ? -18.060 4.729 4.885 1.00 89.62 377 GLU A C 1
ATOM 2967 O O . GLU A 1 377 ? -18.096 4.535 6.098 1.00 89.62 377 GLU A O 1
ATOM 2972 N N . THR A 1 378 ? -17.358 3.949 4.060 1.00 88.88 378 THR A N 1
ATOM 2973 C CA . THR A 1 378 ? -16.575 2.787 4.513 1.00 88.88 378 THR A CA 1
ATOM 2974 C C . THR A 1 378 ? -15.453 3.205 5.468 1.00 88.88 378 THR A C 1
ATOM 2976 O O . THR A 1 378 ? -15.309 2.631 6.549 1.00 88.88 378 THR A O 1
ATOM 2979 N N . ASN A 1 379 ? -14.702 4.258 5.129 1.00 90.19 379 ASN A N 1
ATOM 2980 C CA . ASN A 1 379 ? -13.637 4.781 5.989 1.00 90.19 379 ASN A CA 1
ATOM 2981 C C . ASN A 1 379 ? -14.194 5.382 7.291 1.00 90.19 379 ASN A C 1
ATOM 2983 O O . ASN A 1 379 ? -13.622 5.191 8.366 1.00 90.19 379 ASN A O 1
ATOM 2987 N N . ALA A 1 380 ? -15.339 6.069 7.220 1.00 93.75 380 ALA A N 1
ATOM 2988 C CA . ALA A 1 380 ? -16.020 6.577 8.405 1.00 9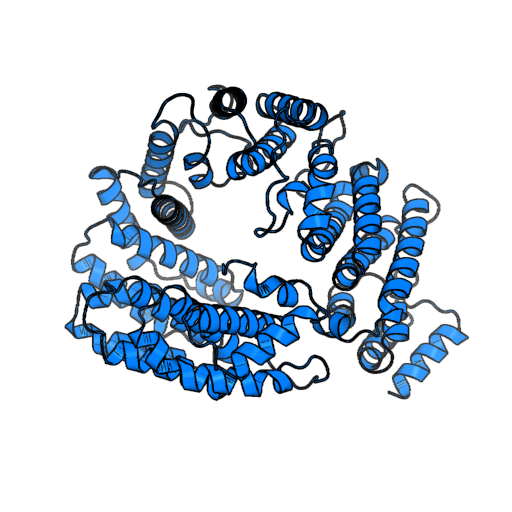3.75 380 ALA A CA 1
ATOM 2989 C C . ALA A 1 380 ? -16.514 5.441 9.312 1.00 93.75 380 ALA A C 1
ATOM 2991 O O . ALA A 1 380 ? -16.331 5.525 10.523 1.00 93.75 380 ALA A O 1
ATOM 2992 N N . LEU A 1 381 ? -17.086 4.371 8.747 1.00 94.69 381 LEU A N 1
ATOM 2993 C CA . LEU A 1 381 ? -17.522 3.187 9.489 1.00 94.69 381 LEU A CA 1
ATOM 2994 C C . LEU A 1 381 ? -16.357 2.543 10.249 1.00 94.69 381 LEU A C 1
ATOM 2996 O O . LEU A 1 381 ? -16.501 2.241 11.434 1.00 94.69 381 LEU A O 1
ATOM 3000 N N . ALA A 1 382 ? -15.198 2.379 9.603 1.00 92.12 382 ALA A N 1
ATOM 3001 C CA . ALA A 1 382 ? -13.995 1.881 10.269 1.00 92.12 382 ALA A CA 1
ATOM 3002 C C . ALA A 1 382 ? -13.621 2.759 11.477 1.00 92.12 382 ALA A C 1
ATOM 3004 O O . ALA A 1 382 ? -13.325 2.245 12.557 1.00 92.12 382 ALA A O 1
ATOM 3005 N N . GLY A 1 383 ? -13.727 4.084 11.334 1.00 95.25 383 GLY A N 1
ATOM 3006 C CA . GLY A 1 383 ? -13.498 5.002 12.445 1.00 95.25 383 GLY A CA 1
ATOM 3007 C C . GLY A 1 383 ? -14.555 4.946 13.546 1.00 95.25 383 GLY A C 1
ATOM 3008 O O . GLY A 1 383 ? -14.207 5.004 14.725 1.00 95.25 383 GLY A O 1
ATOM 3009 N N . VAL A 1 384 ? -15.828 4.749 13.202 1.00 97.00 384 VAL A N 1
ATOM 3010 C CA . VAL A 1 384 ? -16.910 4.543 14.178 1.00 97.00 384 VAL A CA 1
ATOM 3011 C C . VAL A 1 384 ? -16.652 3.299 15.024 1.00 97.00 384 VAL A C 1
ATOM 3013 O O . VAL A 1 384 ? -16.785 3.364 16.244 1.00 97.00 384 VAL A O 1
ATOM 3016 N N . VAL A 1 385 ? -16.237 2.185 14.413 1.00 94.56 385 VAL A N 1
ATOM 3017 C CA . VAL A 1 385 ? -15.917 0.940 15.136 1.00 94.56 385 VAL A CA 1
ATOM 3018 C C . VAL A 1 385 ? -14.816 1.165 16.179 1.00 94.56 385 VAL A C 1
ATOM 3020 O O . VAL A 1 385 ? -14.915 0.667 17.301 1.00 94.56 385 VAL A O 1
ATOM 3023 N N . GLU A 1 386 ? -13.791 1.945 15.838 1.00 94.31 386 GLU A N 1
ATOM 3024 C CA . GLU A 1 386 ? -12.697 2.293 16.752 1.00 94.31 386 GLU A CA 1
ATOM 3025 C C . GLU A 1 386 ? -13.128 3.257 17.863 1.00 94.31 386 GLU A C 1
ATOM 3027 O O . GLU A 1 386 ? -12.690 3.131 19.008 1.00 94.31 386 GLU A O 1
ATOM 3032 N N . ILE A 1 387 ? -14.016 4.205 17.570 1.00 96.25 387 ILE A N 1
ATOM 3033 C CA . ILE A 1 387 ? -14.567 5.103 18.591 1.00 96.25 387 ILE A CA 1
ATOM 3034 C C . ILE A 1 387 ? -15.430 4.311 19.583 1.00 96.25 387 ILE A C 1
ATOM 3036 O O . ILE A 1 387 ? -15.241 4.435 20.793 1.00 96.25 387 ILE A O 1
ATOM 3040 N N . LEU A 1 388 ? -16.319 3.444 19.088 1.00 95.38 388 LEU A N 1
ATOM 3041 C CA . LEU A 1 388 ? -17.224 2.621 19.901 1.00 95.38 388 LEU A CA 1
ATOM 3042 C C . LEU A 1 388 ? -16.497 1.653 20.841 1.00 95.38 388 LEU A C 1
ATOM 3044 O O . LEU A 1 388 ? -17.076 1.208 21.826 1.00 95.38 388 LEU A O 1
ATOM 3048 N N . SER A 1 389 ? -15.228 1.328 20.587 1.00 91.75 389 SER A N 1
ATOM 3049 C CA . SER A 1 389 ? -14.436 0.522 21.520 1.00 91.75 389 SER A CA 1
ATOM 3050 C C . SER A 1 389 ? -13.918 1.313 22.732 1.00 91.75 389 SER A C 1
ATOM 3052 O O . SER A 1 389 ? -13.243 0.733 23.581 1.00 91.75 389 SER A O 1
ATOM 3054 N N . ARG A 1 390 ? -14.157 2.631 22.796 1.00 92.56 390 ARG A N 1
ATOM 3055 C CA . ARG A 1 390 ? -13.596 3.559 23.802 1.00 92.56 390 ARG A CA 1
ATOM 3056 C C . ARG A 1 390 ? -14.638 4.430 24.499 1.00 92.56 390 ARG A C 1
ATOM 3058 O O . ARG A 1 390 ? -14.296 5.143 25.448 1.00 92.56 390 ARG A O 1
ATOM 3065 N N . VAL A 1 391 ? -15.878 4.388 24.026 1.00 94.81 391 VAL A N 1
ATOM 3066 C CA . VAL A 1 391 ? -16.999 5.150 24.572 1.00 94.81 391 VAL A CA 1
ATOM 3067 C C . VAL A 1 391 ? -18.163 4.220 24.875 1.00 94.81 391 VAL A C 1
ATOM 3069 O O . VAL A 1 391 ? -18.340 3.196 24.218 1.00 94.81 391 VAL A O 1
ATOM 3072 N N . GLU A 1 392 ? -18.960 4.592 25.867 1.00 93.62 392 GLU A N 1
ATOM 3073 C CA . GLU A 1 392 ? -20.256 3.970 26.113 1.00 93.62 392 GLU A CA 1
ATOM 3074 C C . GLU A 1 392 ? -21.326 4.780 25.385 1.00 93.62 392 GLU A C 1
ATOM 3076 O O . GLU A 1 392 ? -21.273 6.010 25.367 1.00 93.62 392 GLU A O 1
ATOM 3081 N N . VAL A 1 393 ? -22.271 4.086 24.755 1.00 94.25 393 VAL A N 1
ATOM 3082 C CA . VAL A 1 393 ? -23.380 4.702 24.022 1.00 94.25 393 VAL A CA 1
ATOM 3083 C C . VAL A 1 393 ? -24.712 4.221 24.582 1.00 94.25 393 VAL A C 1
ATOM 3085 O O . VAL A 1 393 ? -24.871 3.048 24.942 1.00 94.25 393 VAL A O 1
ATOM 3088 N N . GLU A 1 394 ? -25.668 5.141 24.641 1.00 94.69 394 GLU A N 1
ATOM 3089 C CA . GLU A 1 394 ? -27.039 4.876 25.069 1.00 94.69 394 GLU A CA 1
ATOM 3090 C C . GLU A 1 394 ? -27.802 4.025 24.036 1.00 94.69 394 GLU A C 1
ATOM 3092 O O . GLU A 1 394 ? -27.435 3.950 22.859 1.00 94.69 394 GLU A O 1
ATOM 3097 N N . ASP A 1 395 ? -28.859 3.337 24.484 1.00 93.94 395 ASP A N 1
ATOM 3098 C CA . ASP A 1 395 ? -29.625 2.401 23.645 1.00 93.94 395 ASP A CA 1
ATOM 3099 C C . ASP A 1 395 ? -30.290 3.078 22.430 1.00 93.94 395 ASP A C 1
ATOM 3101 O O . ASP A 1 395 ? -30.485 2.434 21.399 1.00 93.94 395 ASP A O 1
ATOM 3105 N N . ASP A 1 396 ? -30.588 4.377 22.503 1.00 95.75 396 ASP A N 1
ATOM 3106 C CA . ASP A 1 396 ? -31.140 5.153 21.388 1.00 95.75 396 ASP A CA 1
ATOM 3107 C C . ASP A 1 396 ? -30.123 5.320 20.238 1.00 95.75 396 ASP A C 1
ATOM 3109 O O . ASP A 1 396 ? -30.476 5.194 19.063 1.00 95.75 396 ASP A O 1
ATOM 3113 N N . ILE A 1 397 ? -28.845 5.562 20.555 1.00 96.06 397 ILE A N 1
ATOM 3114 C CA . ILE A 1 397 ? -27.753 5.632 19.578 1.00 96.06 397 ILE A CA 1
ATOM 3115 C C . ILE A 1 397 ? -27.522 4.246 18.985 1.00 96.06 397 ILE A C 1
ATOM 3117 O O . ILE A 1 397 ? -27.381 4.122 17.770 1.00 96.06 397 ILE A O 1
ATOM 3121 N N . VAL A 1 398 ? -27.534 3.194 19.811 1.00 96.31 398 VAL A N 1
ATOM 3122 C CA . VAL A 1 398 ? -27.397 1.806 19.337 1.00 96.31 398 VAL A CA 1
ATOM 3123 C C . VAL A 1 398 ? -28.512 1.460 18.347 1.00 96.31 398 VAL A C 1
ATOM 3125 O O . VAL A 1 398 ? -28.230 0.878 17.299 1.00 96.31 398 VAL A O 1
ATOM 3128 N N . GLN A 1 399 ? -29.751 1.881 18.616 1.00 96.38 399 GLN A N 1
ATOM 3129 C CA . GLN A 1 399 ? -30.869 1.711 17.686 1.00 96.38 399 GLN A CA 1
ATOM 3130 C C . GLN A 1 399 ? -30.673 2.473 16.381 1.00 96.38 399 GLN A C 1
ATOM 3132 O O . GLN A 1 399 ? -30.837 1.882 15.317 1.00 96.38 399 GLN A O 1
ATOM 3137 N N . ARG A 1 400 ? -30.219 3.728 16.425 1.00 96.88 400 ARG A N 1
ATOM 3138 C CA . ARG A 1 400 ? -29.895 4.478 15.202 1.00 96.88 400 ARG A CA 1
ATOM 3139 C C . ARG A 1 400 ? -28.780 3.813 14.386 1.00 96.88 400 ARG A C 1
ATOM 3141 O O . ARG A 1 400 ? -28.856 3.787 13.158 1.00 96.88 400 ARG A O 1
ATOM 3148 N N . ILE A 1 401 ? -27.763 3.255 15.051 1.00 96.69 401 ILE A N 1
ATOM 3149 C CA . ILE A 1 401 ? -26.679 2.499 14.402 1.00 96.69 401 ILE A CA 1
ATOM 3150 C C . ILE A 1 401 ? -27.232 1.232 13.743 1.00 96.69 401 ILE A C 1
ATOM 3152 O O . ILE A 1 401 ? -26.865 0.931 12.609 1.00 96.69 401 ILE A O 1
ATOM 3156 N N . TRP A 1 402 ? -28.114 0.504 14.428 1.00 95.94 402 TRP A N 1
ATOM 3157 C CA . TRP A 1 402 ? -28.780 -0.677 13.882 1.00 95.94 402 TRP A CA 1
ATOM 3158 C C . TRP A 1 402 ? -29.635 -0.346 12.659 1.00 95.94 402 TRP A C 1
ATOM 3160 O O . TRP A 1 402 ? -29.535 -1.009 11.631 1.00 95.94 402 TRP A O 1
ATOM 3170 N N . ASP A 1 403 ? -30.454 0.699 12.735 1.00 94.94 403 ASP A N 1
ATOM 3171 C CA . ASP A 1 403 ? -31.307 1.096 11.615 1.00 94.94 403 ASP A CA 1
ATOM 3172 C C . ASP A 1 403 ? -30.448 1.498 10.410 1.00 94.94 403 ASP A C 1
ATOM 3174 O O . ASP A 1 403 ? -30.719 1.106 9.277 1.00 94.94 403 ASP A O 1
ATOM 3178 N N . LYS A 1 404 ? -29.343 2.213 10.658 1.00 94.75 404 LYS A N 1
ATOM 3179 C CA . LYS A 1 404 ? -28.382 2.549 9.609 1.00 94.75 404 LYS A CA 1
ATOM 3180 C C . LYS A 1 404 ? -27.682 1.313 9.036 1.00 94.75 404 LYS A C 1
ATOM 3182 O O . LYS A 1 404 ? -27.475 1.269 7.826 1.00 94.75 404 LYS A O 1
ATOM 3187 N N . SER A 1 405 ? -27.326 0.317 9.851 1.00 94.38 405 SER A N 1
ATOM 3188 C CA . SER A 1 405 ? -26.687 -0.904 9.345 1.00 94.38 405 SER A CA 1
ATOM 3189 C C . SER A 1 405 ? -27.632 -1.705 8.450 1.00 94.38 405 SER A C 1
ATOM 3191 O O . SER A 1 405 ? -27.227 -2.135 7.374 1.00 94.38 405 SER A O 1
ATOM 3193 N N . VAL A 1 406 ? -28.912 -1.808 8.823 1.00 92.81 406 VAL A N 1
ATOM 3194 C CA . VAL A 1 406 ? -29.962 -2.399 7.976 1.00 92.81 406 VAL A CA 1
ATOM 3195 C C . VAL A 1 406 ? -30.070 -1.652 6.641 1.00 92.81 406 VAL A C 1
ATOM 3197 O O . VAL A 1 406 ? -30.078 -2.283 5.582 1.00 92.81 406 VAL A O 1
ATOM 3200 N N . ASP A 1 407 ? -30.110 -0.318 6.670 1.00 89.75 407 ASP A N 1
ATOM 3201 C CA . ASP A 1 407 ? -30.181 0.501 5.454 1.00 89.75 407 ASP A CA 1
ATOM 3202 C C . ASP A 1 407 ? -28.950 0.301 4.553 1.00 89.75 407 ASP A C 1
ATOM 3204 O O . ASP A 1 407 ? -29.073 0.292 3.330 1.00 89.75 407 ASP A O 1
ATOM 3208 N N . MET A 1 408 ? -27.757 0.151 5.133 1.00 91.25 408 MET A N 1
ATOM 3209 C CA . MET A 1 408 ? -26.511 -0.106 4.398 1.00 91.25 408 MET A CA 1
ATOM 3210 C C . MET A 1 408 ? -26.511 -1.495 3.749 1.00 91.25 408 MET A C 1
ATOM 3212 O O . MET A 1 408 ? -26.224 -1.624 2.565 1.00 91.25 408 MET A O 1
ATOM 3216 N N . ASP A 1 409 ? -26.903 -2.531 4.489 1.00 90.94 409 ASP A N 1
ATOM 3217 C CA . ASP A 1 409 ? -26.802 -3.920 4.027 1.00 90.94 409 ASP A CA 1
ATOM 3218 C C . ASP A 1 409 ? -27.879 -4.325 3.004 1.00 90.94 409 ASP A C 1
ATOM 3220 O O . ASP A 1 409 ? -27.748 -5.355 2.335 1.00 90.94 409 ASP A O 1
ATOM 3224 N N . THR A 1 410 ? -28.952 -3.535 2.893 1.00 84.94 410 THR A N 1
ATOM 3225 C CA . THR A 1 410 ? -30.049 -3.746 1.931 1.00 84.94 410 THR A CA 1
ATOM 3226 C C . THR A 1 410 ? -29.801 -3.102 0.568 1.00 84.94 410 THR A C 1
ATOM 3228 O O . THR A 1 410 ? -30.542 -3.382 -0.374 1.00 84.94 410 THR A O 1
ATOM 3231 N N . GLN A 1 411 ? -28.771 -2.263 0.438 1.00 79.44 411 GLN A N 1
ATOM 3232 C CA . GLN A 1 411 ? -28.411 -1.639 -0.832 1.00 79.44 411 GLN A CA 1
ATOM 3233 C C . GLN A 1 411 ? -27.785 -2.654 -1.799 1.00 79.44 411 GLN A C 1
ATOM 3235 O O . GLN A 1 411 ? -27.176 -3.649 -1.403 1.00 79.44 411 GLN A O 1
ATOM 3240 N N . ASP A 1 412 ? -27.965 -2.402 -3.098 1.00 71.94 412 ASP A N 1
ATOM 3241 C CA . ASP A 1 412 ? -27.418 -3.255 -4.152 1.00 71.94 412 ASP A CA 1
ATOM 3242 C C . ASP A 1 412 ? -25.900 -3.102 -4.315 1.00 71.94 412 ASP A C 1
ATOM 3244 O O . ASP A 1 412 ? -25.228 -4.050 -4.719 1.00 71.94 412 ASP A O 1
ATOM 3248 N N . GLU A 1 413 ? -25.365 -1.929 -4.014 1.00 76.06 413 GLU A N 1
ATOM 3249 C CA . GLU A 1 413 ? -23.944 -1.599 -4.096 1.00 76.06 413 GLU A CA 1
ATOM 3250 C C . GLU A 1 413 ? -23.502 -1.046 -2.737 1.00 76.06 413 GLU A C 1
ATOM 3252 O O . GLU A 1 413 ? -24.353 -0.703 -1.909 1.00 76.06 413 GLU A O 1
ATOM 3257 N N . GLY A 1 414 ? -22.189 -1.047 -2.471 1.00 73.19 414 GLY A N 1
ATOM 3258 C CA . GLY A 1 414 ? -21.639 -0.604 -1.189 1.00 73.19 414 GLY A CA 1
ATOM 3259 C C . GLY A 1 414 ? -22.091 0.812 -0.808 1.00 73.19 414 GLY A C 1
ATOM 3260 O O . GLY A 1 414 ? -22.619 1.549 -1.639 1.00 73.19 414 GLY A O 1
ATOM 3261 N N . PRO A 1 415 ? -21.916 1.218 0.459 1.00 86.38 415 PRO A N 1
ATOM 3262 C CA . PRO A 1 415 ? -21.110 0.609 1.521 1.00 86.38 415 PRO A CA 1
ATOM 3263 C C . PRO A 1 415 ? -21.914 -0.348 2.424 1.00 86.38 415 PRO A C 1
ATOM 3265 O O . PRO A 1 415 ? -23.093 -0.121 2.681 1.00 86.38 415 PRO A O 1
ATOM 3268 N N . TYR A 1 416 ? -21.249 -1.364 2.990 1.00 92.19 416 TYR A N 1
ATOM 3269 C CA . TYR A 1 416 ? -21.865 -2.385 3.859 1.00 92.19 416 TYR A CA 1
ATOM 3270 C C . TYR A 1 416 ? -21.430 -2.255 5.325 1.00 92.19 416 TYR A C 1
ATOM 3272 O O . TYR A 1 416 ? -20.305 -1.849 5.616 1.00 92.19 416 TYR A O 1
ATOM 3280 N N . ALA A 1 417 ? -22.296 -2.636 6.265 1.00 94.94 417 ALA A N 1
ATOM 3281 C CA . ALA A 1 417 ? -22.098 -2.391 7.693 1.00 94.94 417 ALA A CA 1
ATOM 3282 C C . ALA A 1 417 ? -21.411 -3.538 8.457 1.00 94.94 417 ALA A C 1
ATOM 3284 O O . ALA A 1 417 ? -21.243 -3.445 9.672 1.00 94.94 417 ALA A O 1
ATOM 3285 N N . PHE A 1 418 ? -20.973 -4.607 7.786 1.00 95.50 418 PHE A N 1
ATOM 3286 C CA . PHE A 1 418 ? -20.492 -5.842 8.431 1.00 95.50 418 PHE A CA 1
ATOM 3287 C C . PHE A 1 418 ? -19.403 -5.642 9.504 1.00 95.50 418 PHE A C 1
ATOM 3289 O O . PHE A 1 418 ? -19.358 -6.388 10.479 1.00 95.50 418 PHE A O 1
ATOM 3296 N N . ALA A 1 419 ? -18.556 -4.613 9.385 1.00 93.00 419 ALA A N 1
ATOM 3297 C CA . ALA A 1 419 ? -17.512 -4.310 10.371 1.00 93.00 419 ALA A CA 1
ATOM 3298 C C . ALA A 1 419 ? -18.050 -3.934 11.772 1.00 93.00 419 ALA A C 1
ATOM 3300 O O . ALA A 1 419 ? -17.337 -4.104 12.762 1.00 93.00 419 ALA A O 1
ATOM 3301 N N . ILE A 1 420 ? -19.296 -3.449 11.884 1.00 95.00 420 ILE A N 1
ATOM 3302 C CA . ILE A 1 420 ? -19.912 -3.050 13.166 1.00 95.00 420 ILE A CA 1
ATOM 3303 C C . ILE A 1 420 ? -20.713 -4.172 13.835 1.00 95.00 420 ILE A C 1
ATOM 3305 O O . ILE A 1 420 ? -21.111 -4.049 14.995 1.00 95.00 420 ILE A O 1
ATOM 3309 N N . TYR A 1 421 ? -20.924 -5.293 13.143 1.00 95.88 421 TYR A N 1
ATOM 3310 C CA . TYR A 1 421 ? -21.681 -6.432 13.665 1.00 95.88 421 TYR A CA 1
ATOM 3311 C C . TYR A 1 421 ? -21.159 -6.957 15.014 1.00 95.88 421 TYR A C 1
ATOM 3313 O O . TYR A 1 421 ? -21.988 -7.211 15.888 1.00 95.88 421 TYR A O 1
ATOM 3321 N N . PRO A 1 422 ? -19.836 -7.035 15.276 1.00 93.56 422 PRO A N 1
ATOM 3322 C CA . PRO A 1 422 ? -19.332 -7.492 16.574 1.00 93.56 422 PRO A CA 1
ATOM 3323 C C . PRO A 1 422 ? -19.727 -6.564 17.731 1.00 93.56 422 PRO A C 1
ATOM 3325 O O . PRO A 1 422 ? -19.850 -6.994 18.878 1.00 93.56 422 PRO A O 1
ATOM 3328 N N . PHE A 1 423 ? -19.898 -5.267 17.463 1.00 94.44 423 PHE A N 1
ATOM 3329 C CA . PHE A 1 423 ? -20.413 -4.319 18.450 1.00 94.44 423 PHE A CA 1
ATOM 3330 C C . PHE A 1 423 ? -21.912 -4.549 18.691 1.00 94.44 423 PHE A C 1
ATOM 3332 O O . PHE A 1 423 ? -22.324 -4.724 19.839 1.00 94.44 423 PHE A O 1
ATOM 3339 N N . LEU A 1 424 ? -22.708 -4.641 17.620 1.00 95.75 424 LEU A N 1
ATOM 3340 C CA . LEU A 1 424 ? -24.157 -4.849 17.707 1.00 95.75 424 LEU A CA 1
ATOM 3341 C C . LEU A 1 424 ? -24.521 -6.184 18.373 1.00 95.75 424 LEU A C 1
ATOM 3343 O O . LEU A 1 424 ? -25.382 -6.212 19.247 1.00 95.75 424 LEU A O 1
ATOM 3347 N N . ALA A 1 425 ? -23.831 -7.273 18.030 1.00 94.19 425 ALA A N 1
ATOM 3348 C CA . ALA A 1 425 ? -24.064 -8.591 18.614 1.00 94.19 425 ALA A CA 1
ATOM 3349 C C . ALA A 1 425 ? -23.750 -8.637 20.118 1.00 94.19 425 ALA A C 1
ATOM 3351 O O . ALA A 1 425 ? -24.446 -9.317 20.870 1.00 94.19 425 ALA A O 1
ATOM 3352 N N . ARG A 1 426 ? -22.727 -7.895 20.572 1.00 91.88 426 ARG A N 1
ATOM 3353 C CA . ARG A 1 426 ? -22.410 -7.767 22.003 1.00 91.88 426 ARG A CA 1
ATOM 3354 C C . ARG A 1 426 ? -23.458 -6.947 22.747 1.00 91.88 426 ARG A C 1
ATOM 3356 O O . ARG A 1 426 ? -23.811 -7.305 23.866 1.00 91.88 426 ARG A O 1
ATOM 3363 N N . ARG A 1 427 ? -23.959 -5.863 22.143 1.00 93.94 427 ARG A N 1
ATOM 3364 C CA . ARG A 1 427 ? -24.970 -5.004 22.779 1.00 93.94 427 ARG A CA 1
ATOM 3365 C C . ARG A 1 427 ? -26.352 -5.655 22.799 1.00 93.94 427 ARG A C 1
ATOM 3367 O O . ARG A 1 427 ? -27.050 -5.522 23.801 1.00 93.94 427 ARG A O 1
ATOM 3374 N N . TRP A 1 428 ? -26.707 -6.393 21.745 1.00 93.88 428 TRP A N 1
ATOM 3375 C CA . TRP A 1 428 ? -27.974 -7.115 21.600 1.00 93.88 428 TRP A CA 1
ATOM 3376 C C . TRP A 1 428 ? -27.769 -8.574 21.171 1.00 93.88 428 TRP A C 1
ATOM 3378 O O . TRP A 1 428 ? -27.960 -8.920 20.001 1.00 93.88 428 TRP A O 1
ATOM 3388 N N . PRO A 1 429 ? -27.476 -9.473 22.128 1.00 92.81 429 PRO A N 1
ATOM 3389 C CA . PRO A 1 429 ? -27.280 -10.895 21.845 1.00 92.81 429 PRO A CA 1
ATOM 3390 C C . PRO A 1 429 ? -28.467 -11.561 21.133 1.00 92.81 429 PRO A C 1
ATOM 3392 O O . PRO A 1 429 ? -28.278 -12.471 20.334 1.00 92.81 429 PRO A O 1
ATOM 3395 N N . THR A 1 430 ? -29.693 -11.076 21.352 1.00 95.00 430 THR A N 1
ATOM 3396 C CA . THR A 1 430 ? -30.910 -11.581 20.691 1.00 95.00 430 THR A CA 1
ATOM 3397 C C . THR A 1 430 ? -30.953 -11.308 19.185 1.00 95.00 430 THR A C 1
ATOM 3399 O O . THR A 1 430 ? -31.684 -11.984 18.467 1.00 95.00 430 THR A O 1
ATOM 3402 N N . LYS A 1 431 ? -30.178 -10.335 18.692 1.00 94.69 431 LYS A N 1
ATOM 3403 C CA . LYS A 1 431 ? -30.059 -9.989 17.267 1.00 94.69 431 LYS A CA 1
ATOM 3404 C C . LYS A 1 431 ? -28.889 -10.683 16.574 1.00 94.69 431 LYS A C 1
ATOM 3406 O O . LYS A 1 431 ? -28.778 -10.614 15.354 1.00 94.69 431 LYS A O 1
ATOM 3411 N N . LYS A 1 432 ? -28.025 -11.363 17.330 1.00 94.94 432 LYS A N 1
ATOM 3412 C CA . LYS A 1 432 ? -26.842 -12.046 16.802 1.00 94.94 432 LYS A CA 1
ATOM 3413 C C . LYS A 1 432 ? -27.162 -13.046 15.673 1.00 94.94 432 LYS A C 1
ATOM 3415 O O . LYS A 1 432 ? -26.458 -12.972 14.669 1.00 94.94 432 LYS A O 1
ATOM 3420 N N . PRO A 1 433 ? -28.208 -13.898 15.751 1.00 95.69 433 PRO A N 1
ATOM 3421 C CA . PRO A 1 433 ? -28.533 -14.818 14.654 1.00 95.69 433 PRO A CA 1
ATOM 3422 C C . PRO A 1 433 ? -28.843 -14.104 13.329 1.00 95.69 433 PRO A C 1
ATOM 3424 O O . PRO A 1 433 ? -28.336 -14.494 12.286 1.00 95.69 433 PRO A O 1
ATOM 3427 N N . ASP A 1 434 ? -29.590 -12.995 13.377 1.00 95.38 434 ASP A N 1
ATOM 3428 C CA . ASP A 1 434 ? -29.919 -12.175 12.198 1.00 95.38 434 ASP A CA 1
ATOM 3429 C C . ASP A 1 434 ? -28.659 -11.541 11.577 1.00 95.38 434 ASP A C 1
ATOM 3431 O O . ASP A 1 434 ? -28.481 -11.553 10.361 1.00 95.38 434 ASP A O 1
ATOM 3435 N N . LEU A 1 435 ? -27.723 -11.061 12.404 1.00 96.44 435 LEU A N 1
ATOM 3436 C CA . LEU A 1 435 ? -26.430 -10.553 11.923 1.00 96.44 435 LEU A CA 1
ATOM 3437 C C . LEU A 1 435 ? -25.593 -11.651 11.247 1.00 96.44 435 LEU A C 1
ATOM 3439 O O . LEU A 1 435 ? -24.994 -11.414 10.199 1.00 96.44 435 LEU A O 1
ATOM 3443 N N . LEU A 1 436 ? -25.558 -12.854 11.823 1.00 96.12 436 LEU A N 1
ATOM 3444 C CA . LEU A 1 436 ? -24.833 -13.993 11.256 1.00 96.12 436 LEU A CA 1
ATOM 3445 C C . LEU A 1 436 ? -25.440 -14.446 9.924 1.00 96.12 436 LEU A C 1
ATOM 3447 O O . LEU A 1 436 ? -24.699 -14.683 8.971 1.00 96.12 436 LEU A O 1
ATOM 3451 N N . ASP A 1 437 ? -26.768 -14.494 9.820 1.00 95.94 437 ASP A N 1
ATOM 3452 C CA . ASP A 1 437 ? -27.457 -14.861 8.581 1.00 95.94 437 ASP A CA 1
ATOM 3453 C C . ASP A 1 437 ? -27.223 -13.840 7.462 1.00 95.94 437 ASP A C 1
ATOM 3455 O O . ASP A 1 437 ? -26.951 -14.224 6.322 1.00 95.94 437 ASP A O 1
ATOM 3459 N N . ARG A 1 438 ? -27.245 -12.538 7.770 1.00 95.62 438 ARG A N 1
ATOM 3460 C CA . ARG A 1 438 ? -26.894 -11.489 6.795 1.00 95.62 438 ARG A CA 1
ATOM 3461 C C . ARG A 1 438 ? -25.452 -11.605 6.327 1.00 95.62 438 ARG A C 1
ATOM 3463 O O . ARG A 1 438 ? -25.182 -11.469 5.133 1.00 95.62 438 ARG A O 1
ATOM 3470 N N . LEU A 1 439 ? -24.532 -11.875 7.254 1.00 96.12 439 LEU A N 1
ATOM 3471 C CA . LEU A 1 439 ? -23.122 -12.067 6.935 1.00 96.12 439 LEU A CA 1
ATOM 3472 C C . LEU A 1 439 ? -22.928 -13.295 6.035 1.00 96.12 439 LEU A C 1
ATOM 3474 O O . LEU A 1 439 ? -22.252 -13.195 5.015 1.00 96.12 439 LEU A O 1
ATOM 3478 N N . ARG A 1 440 ? -23.595 -14.415 6.345 1.00 97.06 440 ARG A N 1
ATOM 3479 C CA . ARG A 1 440 ? -23.615 -15.633 5.517 1.00 97.06 440 ARG A CA 1
ATOM 3480 C C . ARG A 1 440 ? -24.119 -15.355 4.101 1.00 97.06 440 ARG A C 1
ATOM 3482 O O . ARG A 1 440 ? -23.457 -15.704 3.128 1.00 97.06 440 ARG A O 1
ATOM 3489 N N . GLN A 1 441 ? -25.263 -14.678 3.972 1.00 95.56 441 GLN A N 1
ATOM 3490 C CA . GLN A 1 441 ? -25.830 -14.294 2.672 1.00 95.56 441 GLN A CA 1
ATOM 3491 C C . GLN A 1 441 ? -24.869 -13.416 1.863 1.00 95.56 441 GLN A C 1
ATOM 3493 O O . GLN A 1 441 ? -24.726 -13.590 0.653 1.00 95.56 441 GLN A O 1
ATOM 3498 N N . ALA A 1 442 ? -24.182 -12.488 2.528 1.00 95.38 442 ALA A N 1
ATOM 3499 C CA . ALA A 1 442 ? -23.200 -11.628 1.889 1.00 95.38 442 ALA A CA 1
ATOM 3500 C C . ALA A 1 442 ? -21.948 -12.400 1.447 1.00 95.38 442 ALA A C 1
ATOM 3502 O O . ALA A 1 442 ? -21.447 -12.148 0.353 1.00 95.38 442 ALA A O 1
ATOM 3503 N N . LEU A 1 443 ? -21.483 -13.378 2.233 1.00 96.19 443 LEU A N 1
ATOM 3504 C CA . LEU A 1 443 ? -20.356 -14.240 1.869 1.00 96.19 443 LEU A CA 1
ATOM 3505 C C . LEU A 1 443 ? -20.634 -15.063 0.609 1.00 96.19 443 LEU A C 1
ATOM 3507 O O . LEU A 1 443 ? -19.709 -15.270 -0.168 1.00 96.19 443 LEU A O 1
ATOM 3511 N N . VAL A 1 444 ? -21.881 -15.476 0.355 1.00 94.50 444 VAL A N 1
ATOM 3512 C CA . VAL A 1 444 ? -22.273 -16.242 -0.848 1.00 94.50 444 VAL A CA 1
ATOM 3513 C C . VAL A 1 444 ? -22.772 -15.378 -2.020 1.00 94.50 444 VAL A C 1
ATOM 3515 O O . VAL A 1 444 ? -23.171 -15.917 -3.048 1.00 94.50 444 VAL A O 1
ATOM 3518 N N . SER A 1 445 ? -22.710 -14.048 -1.909 1.00 93.75 445 SER A N 1
ATOM 3519 C CA . SER A 1 445 ? -23.126 -13.090 -2.951 1.00 93.75 445 SER A CA 1
ATOM 3520 C C . SER A 1 445 ? -22.183 -13.065 -4.156 1.00 93.75 445 SER A C 1
ATOM 3522 O O . SER A 1 445 ? -20.971 -13.048 -3.976 1.00 93.75 445 SER A O 1
ATOM 3524 N N . ASP A 1 446 ? -22.690 -12.943 -5.382 1.00 92.25 446 ASP A N 1
ATOM 3525 C CA . ASP A 1 446 ? -21.845 -12.817 -6.588 1.00 92.25 446 ASP A CA 1
ATOM 3526 C C . ASP A 1 446 ? -21.218 -11.420 -6.774 1.00 92.25 446 ASP A C 1
ATOM 3528 O O . ASP A 1 446 ? -20.439 -11.195 -7.698 1.00 92.25 446 ASP A O 1
ATOM 3532 N N . LYS A 1 447 ? -21.531 -10.473 -5.882 1.00 91.06 447 LYS A N 1
ATOM 3533 C CA . LYS A 1 447 ? -20.956 -9.119 -5.869 1.00 91.06 447 LYS A CA 1
ATOM 3534 C C . LYS A 1 447 ? -19.652 -9.090 -5.064 1.00 91.06 447 LYS A C 1
ATOM 3536 O O . LYS A 1 447 ? -19.692 -9.205 -3.839 1.00 91.06 447 LYS A O 1
ATOM 3541 N N . GLU A 1 448 ? -18.523 -8.884 -5.744 1.00 90.00 448 GLU A N 1
ATOM 3542 C CA . GLU A 1 448 ? -17.165 -8.891 -5.162 1.00 90.00 448 GLU A CA 1
ATOM 3543 C C . GLU A 1 448 ? -17.003 -7.931 -3.987 1.00 90.00 448 GLU A C 1
ATOM 3545 O O . GLU A 1 448 ? -16.531 -8.323 -2.923 1.00 90.00 448 GLU A O 1
ATOM 3550 N N . GLU A 1 449 ? -17.465 -6.693 -4.136 1.00 89.06 449 GLU A N 1
ATOM 3551 C CA . GLU A 1 449 ? -17.351 -5.681 -3.087 1.00 89.06 449 GLU A CA 1
ATOM 3552 C C . GLU A 1 449 ? -18.099 -6.097 -1.809 1.00 89.06 449 GLU A C 1
ATOM 3554 O O . GLU A 1 449 ? -17.563 -5.993 -0.706 1.00 89.06 449 GLU A O 1
ATOM 3559 N N . ARG A 1 450 ? -19.295 -6.686 -1.959 1.00 93.00 450 ARG A N 1
ATOM 3560 C CA . ARG A 1 450 ? -20.095 -7.205 -0.840 1.00 93.00 450 ARG A CA 1
ATOM 3561 C C . ARG A 1 450 ? -19.407 -8.364 -0.129 1.00 93.00 450 ARG A C 1
ATOM 3563 O O . ARG A 1 450 ? -19.387 -8.395 1.101 1.00 93.00 450 ARG A O 1
ATOM 3570 N N . VAL A 1 451 ? -18.835 -9.298 -0.890 1.00 94.94 451 VAL A N 1
ATOM 3571 C CA . VAL A 1 451 ? -18.086 -10.435 -0.338 1.00 94.94 451 VAL A CA 1
ATOM 3572 C C . VAL A 1 451 ? -16.843 -9.949 0.398 1.00 94.94 451 VAL A C 1
ATOM 3574 O O . VAL A 1 451 ? -16.614 -10.361 1.531 1.00 94.94 451 VAL A O 1
ATOM 3577 N N . ASN A 1 452 ? -16.074 -9.031 -0.190 1.00 92.31 452 ASN A N 1
ATOM 3578 C CA . ASN A 1 452 ? -14.873 -8.477 0.432 1.00 92.31 452 ASN A CA 1
ATOM 3579 C C . ASN A 1 452 ? -15.197 -7.762 1.751 1.00 92.31 452 ASN A C 1
ATOM 3581 O O . ASN A 1 452 ? -14.528 -8.004 2.759 1.00 92.31 452 ASN A O 1
ATOM 3585 N N . SER A 1 453 ? -16.261 -6.951 1.785 1.00 92.62 453 SER A N 1
ATOM 3586 C CA . SER A 1 453 ? -16.736 -6.339 3.030 1.00 92.62 453 SER A CA 1
ATOM 3587 C C . SER A 1 453 ? -17.196 -7.380 4.055 1.00 92.62 453 SER A C 1
ATOM 3589 O O . SER A 1 453 ? -16.920 -7.219 5.243 1.00 92.62 453 SER A O 1
ATOM 3591 N N . ALA A 1 454 ? -17.870 -8.453 3.630 1.00 96.25 454 ALA A N 1
ATOM 3592 C CA . ALA A 1 454 ? -18.333 -9.516 4.525 1.00 96.25 454 ALA A CA 1
ATOM 3593 C C . ALA A 1 454 ? -17.166 -10.316 5.123 1.00 96.25 454 ALA A C 1
ATOM 3595 O O . ALA A 1 454 ? -17.136 -10.553 6.329 1.00 96.25 454 ALA A O 1
ATOM 3596 N N . VAL A 1 455 ? -16.156 -10.658 4.319 1.00 96.94 455 VAL A N 1
ATOM 3597 C CA . VAL A 1 455 ? -14.929 -11.311 4.798 1.00 96.94 455 VAL A CA 1
ATOM 3598 C C . VAL A 1 455 ? -14.196 -10.415 5.802 1.00 96.94 455 VAL A C 1
ATOM 3600 O O . VAL A 1 455 ? -13.774 -10.894 6.855 1.00 96.94 455 VAL A O 1
ATOM 3603 N N . HIS A 1 456 ? -14.099 -9.108 5.537 1.00 93.69 456 HIS A N 1
ATOM 3604 C CA . HIS A 1 456 ? -13.518 -8.155 6.486 1.00 93.69 456 HIS A CA 1
ATOM 3605 C C . HIS A 1 456 ? -14.346 -8.012 7.778 1.00 93.69 456 HIS A C 1
ATOM 3607 O O . HIS A 1 456 ? -13.784 -7.881 8.870 1.00 93.69 456 HIS A O 1
ATOM 3613 N N . GLY A 1 457 ? -15.677 -8.069 7.681 1.00 94.81 457 GLY A N 1
ATOM 3614 C CA . GLY A 1 457 ? -16.577 -8.105 8.834 1.00 94.81 457 GLY A CA 1
ATOM 3615 C C . GLY A 1 457 ? -16.377 -9.359 9.688 1.00 94.81 457 GLY A C 1
ATOM 3616 O O . GLY A 1 457 ? -16.239 -9.252 10.906 1.00 94.81 457 GLY A O 1
ATOM 3617 N N . LEU A 1 458 ? -16.266 -10.532 9.053 1.00 96.81 458 LEU A N 1
ATOM 3618 C CA . LEU A 1 458 ? -15.971 -11.799 9.726 1.00 96.81 458 LEU A CA 1
ATOM 3619 C C . LEU A 1 458 ? -14.602 -11.760 10.418 1.00 96.81 458 LEU A C 1
ATOM 3621 O O . LEU A 1 458 ? -14.513 -12.080 11.600 1.00 96.81 458 LEU A O 1
ATOM 3625 N N . TYR A 1 459 ? -13.559 -11.294 9.723 1.00 94.75 459 TYR A N 1
ATOM 3626 C CA . TYR A 1 459 ? -12.246 -11.028 10.320 1.00 94.75 459 TYR A CA 1
ATOM 3627 C C . TYR A 1 459 ? -12.365 -10.147 11.571 1.00 94.75 459 TYR A C 1
ATOM 3629 O O . TYR A 1 459 ? -11.885 -10.507 12.644 1.00 94.75 459 TYR A O 1
ATOM 3637 N N . SER A 1 460 ? -13.060 -9.013 11.452 1.00 89.81 460 SER A N 1
ATOM 3638 C CA . SER A 1 460 ? -13.242 -8.054 12.545 1.00 89.81 460 SER A CA 1
ATOM 3639 C C . SER A 1 460 ? -13.980 -8.642 13.749 1.00 89.81 460 SER A C 1
ATOM 3641 O O . SER A 1 460 ? -13.738 -8.191 14.873 1.00 89.81 460 SER A O 1
ATOM 3643 N N . TRP A 1 461 ? -14.869 -9.614 13.525 1.00 92.69 461 TRP A N 1
ATOM 3644 C CA . TRP A 1 461 ? -15.570 -10.347 14.575 1.00 92.69 461 TRP A CA 1
ATOM 3645 C C . TRP A 1 461 ? -14.640 -11.328 15.280 1.00 92.69 461 TRP A C 1
ATOM 3647 O O . TRP A 1 461 ? -14.484 -11.250 16.498 1.00 92.69 461 TRP A O 1
ATOM 3657 N N . LEU A 1 462 ? -13.963 -12.180 14.509 1.00 92.62 462 LEU A N 1
ATOM 3658 C CA . LEU A 1 462 ? -13.059 -13.208 15.024 1.00 92.62 462 LEU A CA 1
ATOM 3659 C C . LEU A 1 462 ? -11.871 -12.603 15.781 1.00 92.62 462 LEU A C 1
ATOM 3661 O O . LEU A 1 462 ? -11.524 -13.077 16.856 1.00 92.62 462 LEU A O 1
ATOM 3665 N N . ALA A 1 463 ? -11.277 -11.522 15.267 1.00 87.94 463 ALA A N 1
ATOM 3666 C CA . ALA A 1 463 ? -10.126 -10.857 15.883 1.00 87.94 463 ALA A CA 1
ATOM 3667 C C . ALA A 1 463 ? -10.436 -10.201 17.244 1.00 87.94 463 ALA A C 1
ATOM 3669 O O . ALA A 1 463 ? -9.521 -9.804 17.962 1.00 87.94 463 ALA A O 1
ATOM 3670 N N . ARG A 1 464 ? -11.720 -10.054 17.596 1.00 84.69 464 ARG A N 1
ATOM 3671 C CA . ARG A 1 464 ? -12.180 -9.493 18.876 1.00 84.69 464 ARG A CA 1
ATOM 3672 C C . ARG A 1 464 ? -12.696 -10.560 19.843 1.00 84.69 464 ARG A C 1
ATOM 3674 O O . ARG A 1 464 ? -13.045 -10.210 20.971 1.00 84.69 464 ARG A O 1
ATOM 3681 N N . GLU A 1 465 ? -12.758 -11.826 19.429 1.00 81.81 465 GLU A N 1
ATOM 3682 C CA . GLU A 1 465 ? -13.110 -12.918 20.332 1.00 81.81 465 GLU A CA 1
ATOM 3683 C C . GLU A 1 465 ? -11.930 -13.280 21.245 1.00 81.81 465 GLU A C 1
ATOM 3685 O O . GLU A 1 465 ? -10.785 -13.346 20.787 1.00 81.81 465 GLU A O 1
ATOM 3690 N N . PRO A 1 466 ? -12.176 -13.551 22.537 1.00 76.69 466 PRO A N 1
ATOM 3691 C CA . PRO A 1 466 ? -11.143 -14.074 23.420 1.00 76.69 466 PRO A CA 1
ATOM 3692 C C . PRO A 1 466 ? -10.637 -15.435 22.927 1.00 76.69 466 PRO A C 1
ATOM 3694 O O . PRO A 1 466 ? -11.424 -16.354 22.704 1.00 76.69 466 PRO A O 1
ATOM 3697 N N . ILE A 1 467 ? -9.314 -15.583 22.813 1.00 74.25 467 ILE A N 1
ATOM 3698 C CA . ILE A 1 467 ? -8.660 -16.820 22.343 1.00 74.25 467 ILE A CA 1
ATOM 3699 C C . ILE A 1 467 ? -8.998 -18.020 23.248 1.00 74.25 467 ILE A C 1
ATOM 3701 O O . ILE A 1 467 ? -9.155 -19.134 22.751 1.00 74.25 467 ILE A O 1
ATOM 3705 N N . ASP A 1 468 ? -9.152 -17.779 24.554 1.00 71.44 468 ASP A N 1
ATOM 3706 C CA . ASP A 1 468 ? -9.316 -18.817 25.582 1.00 71.44 468 ASP A CA 1
ATOM 3707 C C . ASP A 1 468 ? -10.775 -19.246 25.827 1.00 71.44 468 ASP A C 1
ATOM 3709 O O . ASP A 1 468 ? -11.037 -20.095 26.681 1.00 71.44 468 ASP A O 1
ATOM 3713 N N . GLN A 1 469 ? -11.745 -18.662 25.117 1.00 71.69 469 GLN A N 1
ATOM 3714 C CA . GLN A 1 469 ? -13.155 -19.036 25.251 1.00 71.69 469 GLN A CA 1
ATOM 3715 C C . GLN A 1 469 ? -13.543 -20.144 24.259 1.00 71.69 469 GLN A C 1
ATOM 3717 O O . GLN A 1 469 ? -12.961 -20.233 23.170 1.00 71.69 469 GLN A O 1
ATOM 3722 N N . PRO A 1 470 ? -14.521 -21.007 24.613 1.00 74.62 470 PRO A N 1
ATOM 3723 C CA . PRO A 1 470 ? -15.087 -21.948 23.655 1.00 74.62 470 PRO A CA 1
ATOM 3724 C C . PRO A 1 470 ? -15.599 -21.178 22.435 1.00 74.62 470 PRO A C 1
ATOM 3726 O O . PRO A 1 470 ? -16.199 -20.113 22.577 1.00 74.62 470 PRO A O 1
ATOM 3729 N N . GLY A 1 471 ? -15.302 -21.703 21.247 1.00 76.69 471 GLY A N 1
ATOM 3730 C CA . GLY A 1 471 ? -15.671 -21.059 19.994 1.00 76.69 471 GLY A CA 1
ATOM 3731 C C . GLY A 1 471 ? -17.182 -20.951 19.831 1.00 76.69 471 GLY A C 1
ATOM 3732 O O . GLY A 1 471 ? -17.935 -21.814 20.279 1.00 76.69 471 GLY A O 1
ATOM 3733 N N . ASP A 1 472 ? -17.612 -19.884 19.172 1.00 88.31 472 ASP A N 1
ATOM 3734 C CA . ASP A 1 472 ? -18.987 -19.717 18.727 1.00 88.31 472 ASP A CA 1
ATOM 3735 C C . ASP A 1 472 ? -19.260 -20.600 17.502 1.00 88.31 472 ASP A C 1
ATOM 3737 O O . ASP A 1 472 ? -18.705 -20.358 16.427 1.00 88.31 472 ASP A O 1
ATOM 3741 N N . GLU A 1 473 ? -20.106 -21.623 17.662 1.00 90.88 473 GLU A N 1
ATOM 3742 C CA . GLU A 1 473 ? -20.414 -22.607 16.613 1.00 90.88 473 GLU A CA 1
ATOM 3743 C C . GLU A 1 473 ? -20.895 -21.953 15.309 1.00 90.88 473 GLU A C 1
ATOM 3745 O O . GLU A 1 473 ? -20.523 -22.403 14.221 1.00 90.88 473 GLU A O 1
ATOM 3750 N N . ASP A 1 474 ? -21.660 -20.860 15.395 1.00 92.00 474 ASP A N 1
ATOM 3751 C CA . ASP A 1 474 ? -22.173 -20.177 14.209 1.00 92.00 474 ASP A CA 1
ATOM 3752 C C . ASP A 1 474 ? -21.066 -19.432 13.447 1.00 92.00 474 ASP A C 1
ATOM 3754 O O . ASP A 1 474 ? -21.028 -19.459 12.213 1.00 92.00 474 ASP A O 1
ATOM 3758 N N . LEU A 1 475 ? -20.128 -18.798 14.159 1.00 93.19 475 LEU A N 1
ATOM 3759 C CA . LEU A 1 475 ? -18.956 -18.167 13.541 1.00 93.19 475 LEU A CA 1
ATOM 3760 C C . LEU A 1 475 ? -17.998 -19.214 12.971 1.00 93.19 475 LEU A C 1
ATOM 3762 O O . LEU A 1 475 ? -17.450 -19.027 11.883 1.00 93.19 475 LEU A O 1
ATOM 3766 N N . GLU A 1 476 ? -17.816 -20.336 13.668 1.00 94.94 476 GLU A N 1
ATOM 3767 C CA . GLU A 1 476 ? -17.031 -21.464 13.166 1.00 94.94 476 GLU A CA 1
ATOM 3768 C C . GLU A 1 476 ? -17.623 -22.044 11.876 1.00 94.94 476 GLU A C 1
ATOM 3770 O O . GLU A 1 476 ? -16.870 -22.410 10.969 1.00 94.94 476 GLU A O 1
ATOM 3775 N N . ALA A 1 477 ? -18.953 -22.077 11.746 1.00 96.12 477 ALA A N 1
ATOM 3776 C CA . ALA A 1 477 ? -19.614 -22.463 10.504 1.00 96.12 477 ALA A CA 1
ATOM 3777 C C . ALA A 1 477 ? -19.257 -21.513 9.348 1.00 96.12 477 ALA A C 1
ATOM 3779 O O . ALA A 1 477 ? -18.874 -21.989 8.279 1.00 96.12 477 ALA A O 1
ATOM 3780 N N . LEU A 1 478 ? -19.271 -20.191 9.565 1.00 97.44 478 LEU A N 1
ATOM 3781 C CA . LEU A 1 478 ? -18.841 -19.224 8.543 1.00 97.44 478 LEU A CA 1
ATOM 3782 C C . LEU A 1 478 ? -17.364 -19.401 8.169 1.00 97.44 478 LEU A C 1
ATOM 3784 O O . LEU A 1 478 ? -17.005 -19.316 6.997 1.00 97.44 478 LEU A O 1
ATOM 3788 N N . VAL A 1 479 ? -16.495 -19.709 9.136 1.00 97.56 479 VAL A N 1
ATOM 3789 C CA . VAL A 1 479 ? -15.080 -20.006 8.861 1.00 97.56 479 VAL A CA 1
ATOM 3790 C C . VAL A 1 479 ? -14.928 -21.259 7.990 1.00 97.56 479 VAL A C 1
ATOM 3792 O O . VAL A 1 479 ? -14.137 -21.250 7.046 1.00 97.56 479 VAL A O 1
ATOM 3795 N N . ARG A 1 480 ? -15.710 -22.319 8.234 1.00 97.69 480 ARG A N 1
ATOM 3796 C CA . ARG A 1 480 ? -15.736 -23.500 7.348 1.00 97.69 480 ARG A CA 1
ATOM 3797 C C . ARG A 1 480 ? -16.175 -23.135 5.932 1.00 97.69 480 ARG A C 1
ATOM 3799 O O . ARG A 1 480 ? -15.569 -23.612 4.977 1.00 97.69 480 ARG A O 1
ATOM 3806 N N . GLU A 1 481 ? -17.177 -22.271 5.787 1.00 97.38 481 GLU A N 1
ATOM 3807 C CA . GLU A 1 481 ? -17.635 -21.794 4.476 1.00 97.38 481 GLU A CA 1
ATOM 3808 C C . GLU A 1 481 ? -16.522 -21.066 3.700 1.00 97.38 481 GLU A C 1
ATOM 3810 O O . GLU A 1 481 ? -16.406 -21.264 2.491 1.00 97.38 481 GLU A O 1
ATOM 3815 N N . ILE A 1 482 ? -15.643 -20.310 4.376 1.00 98.19 482 ILE A N 1
ATOM 3816 C CA . ILE A 1 482 ? -14.445 -19.715 3.750 1.00 98.19 482 ILE A CA 1
ATOM 3817 C C . ILE A 1 482 ? -13.508 -20.802 3.212 1.00 98.19 482 ILE A C 1
ATOM 3819 O O . ILE A 1 482 ? -13.090 -20.731 2.055 1.00 98.19 482 ILE A O 1
ATOM 3823 N N . GLY A 1 483 ? -13.203 -21.824 4.020 1.00 98.06 483 GLY A N 1
ATOM 3824 C CA . GLY A 1 483 ? -12.375 -22.958 3.594 1.00 98.06 483 GLY A CA 1
ATOM 3825 C C . GLY A 1 483 ? -12.953 -23.660 2.361 1.00 98.06 483 GLY A C 1
ATOM 3826 O O . GLY A 1 483 ? -12.252 -23.850 1.366 1.00 98.06 483 GLY A O 1
ATOM 3827 N N . ILE A 1 484 ? -14.255 -23.956 2.387 1.00 98.06 484 ILE A N 1
ATOM 3828 C CA . ILE A 1 484 ? -14.984 -24.572 1.270 1.00 98.06 484 ILE A CA 1
ATOM 3829 C C . ILE A 1 484 ? -14.944 -23.681 0.024 1.00 98.06 484 ILE A C 1
ATOM 3831 O O . ILE A 1 484 ? -14.726 -24.177 -1.079 1.00 98.06 484 ILE A O 1
ATOM 3835 N N . ALA A 1 485 ? -15.125 -22.370 0.171 1.00 97.25 485 ALA A N 1
ATOM 3836 C CA . ALA A 1 485 ? -15.097 -21.441 -0.952 1.00 97.25 485 ALA A CA 1
ATOM 3837 C C . ALA A 1 485 ? -13.700 -21.334 -1.597 1.00 97.25 485 ALA A C 1
ATOM 3839 O O . ALA A 1 485 ? -13.610 -21.224 -2.823 1.00 97.25 485 ALA A O 1
ATOM 3840 N N . ILE A 1 486 ? -12.620 -21.439 -0.809 1.00 97.94 486 ILE A N 1
ATOM 3841 C CA . ILE A 1 486 ? -11.242 -21.556 -1.319 1.00 97.94 486 ILE A CA 1
ATOM 3842 C C . ILE A 1 486 ? -11.064 -22.880 -2.070 1.00 97.94 486 ILE A C 1
ATOM 3844 O O . ILE A 1 486 ? -10.593 -22.871 -3.207 1.00 97.94 486 ILE A O 1
ATOM 3848 N N . ALA A 1 487 ? -11.492 -24.005 -1.488 1.00 97.88 487 ALA A N 1
ATOM 3849 C CA . ALA A 1 487 ? -11.436 -25.320 -2.135 1.00 97.88 487 ALA A CA 1
ATOM 3850 C C . ALA A 1 487 ? -12.214 -25.357 -3.461 1.00 97.88 487 ALA A C 1
ATOM 3852 O O . ALA A 1 487 ? -11.752 -25.922 -4.450 1.00 97.88 487 ALA A O 1
ATOM 3853 N N . ALA A 1 488 ? -13.381 -24.710 -3.497 1.00 96.44 488 ALA A N 1
ATOM 3854 C CA . ALA A 1 488 ? -14.217 -24.581 -4.684 1.00 96.44 488 ALA A CA 1
ATOM 3855 C C . ALA A 1 488 ? -13.675 -23.564 -5.705 1.00 96.44 488 ALA A C 1
ATOM 3857 O O . ALA A 1 488 ? -14.159 -23.533 -6.836 1.00 96.44 488 ALA A O 1
ATOM 3858 N N . ARG A 1 489 ? -12.660 -22.770 -5.334 1.00 94.31 489 ARG A N 1
ATOM 3859 C CA . ARG A 1 489 ? -12.056 -21.686 -6.131 1.00 94.31 489 ARG A CA 1
ATOM 3860 C C . ARG A 1 489 ? -13.092 -20.640 -6.530 1.00 94.31 489 ARG A C 1
ATOM 3862 O O . ARG A 1 489 ? -13.173 -20.211 -7.673 1.00 94.31 489 ARG A O 1
ATOM 3869 N N . ARG A 1 490 ? -13.927 -20.224 -5.576 1.00 94.50 490 ARG A N 1
ATOM 3870 C CA . ARG A 1 490 ? -14.965 -19.219 -5.817 1.00 94.50 490 ARG A CA 1
ATOM 3871 C C . ARG A 1 490 ? -14.331 -17.849 -6.068 1.00 94.50 490 ARG A C 1
ATOM 3873 O O . ARG A 1 490 ? -13.960 -17.161 -5.121 1.00 94.50 490 ARG A O 1
ATOM 3880 N N . HIS A 1 491 ? -14.240 -17.448 -7.337 1.00 91.50 491 HIS A N 1
ATOM 3881 C CA . HIS A 1 491 ? -13.445 -16.294 -7.784 1.00 91.50 491 HIS A CA 1
ATOM 3882 C C . HIS A 1 491 ? -13.738 -14.999 -7.011 1.00 91.50 491 HIS A C 1
ATOM 3884 O O . HIS A 1 491 ? -12.806 -14.341 -6.564 1.00 91.50 491 HIS A O 1
ATOM 3890 N N . VAL A 1 492 ? -15.021 -14.697 -6.782 1.00 92.94 492 VAL A N 1
ATOM 3891 C CA . VAL A 1 492 ? -15.502 -13.491 -6.080 1.00 92.94 492 VAL A CA 1
ATOM 3892 C C . VAL A 1 492 ? -14.984 -13.393 -4.634 1.00 92.94 492 VAL A C 1
ATOM 3894 O O . VAL A 1 492 ? -14.821 -12.299 -4.108 1.00 92.94 492 VAL A O 1
ATOM 3897 N N . LEU A 1 493 ? -14.717 -14.531 -3.986 1.00 94.94 493 LEU A N 1
ATOM 3898 C CA . LEU A 1 493 ? -14.230 -14.605 -2.604 1.00 94.94 493 LEU A CA 1
ATOM 3899 C C . LEU A 1 493 ? -12.725 -14.861 -2.526 1.00 94.94 493 LEU A C 1
ATOM 3901 O O . LEU A 1 493 ? -12.122 -14.662 -1.481 1.00 94.94 493 LEU A O 1
ATOM 3905 N N . LEU A 1 494 ? -12.106 -15.344 -3.600 1.00 94.75 494 LEU A N 1
ATOM 3906 C CA . LEU A 1 494 ? -10.848 -16.074 -3.511 1.00 94.75 494 LEU A CA 1
ATOM 3907 C C . LEU A 1 494 ? -9.720 -15.262 -2.861 1.00 94.75 494 LEU A C 1
ATOM 3909 O O . LEU A 1 494 ? -9.062 -15.758 -1.951 1.00 94.75 494 LEU A O 1
ATOM 3913 N N . VAL A 1 495 ? -9.518 -14.011 -3.279 1.00 94.12 495 VAL A N 1
ATOM 3914 C CA . VAL A 1 495 ? -8.439 -13.163 -2.744 1.00 94.12 495 VAL A CA 1
ATOM 3915 C C . VAL A 1 495 ? -8.671 -12.827 -1.268 1.00 94.12 495 VAL A C 1
ATOM 3917 O O . VAL A 1 495 ? -7.770 -13.008 -0.447 1.00 94.12 495 VAL A O 1
ATOM 3920 N N . SER A 1 496 ? -9.875 -12.375 -0.908 1.00 95.31 496 SER A N 1
ATOM 3921 C CA . SER A 1 496 ? -10.205 -12.012 0.475 1.00 95.31 496 SER A CA 1
ATOM 3922 C C . SER A 1 496 ? -10.255 -13.235 1.393 1.00 95.31 496 SER A C 1
ATOM 3924 O O . SER A 1 496 ? -9.734 -13.187 2.507 1.00 95.31 496 SER A O 1
ATOM 3926 N N . GLY A 1 497 ? -10.783 -14.361 0.914 1.00 97.38 497 GLY A N 1
ATOM 3927 C CA . GLY A 1 497 ? -10.796 -15.640 1.620 1.00 97.38 497 GLY A CA 1
ATOM 3928 C C . GLY A 1 497 ? -9.398 -16.182 1.897 1.00 97.38 497 GLY A C 1
ATOM 3929 O O . GLY A 1 497 ? -9.124 -16.574 3.029 1.00 97.38 497 GLY A O 1
ATOM 3930 N N . LEU A 1 498 ? -8.490 -16.144 0.911 1.00 97.94 498 LEU A N 1
ATOM 3931 C CA . LEU A 1 498 ? -7.078 -16.492 1.117 1.00 97.94 498 LEU A CA 1
ATOM 3932 C C . LEU A 1 498 ? -6.435 -15.597 2.188 1.00 97.94 498 LEU A C 1
ATOM 3934 O O . LEU A 1 498 ? -5.697 -16.100 3.031 1.00 97.94 498 LEU A O 1
ATOM 3938 N N . GLY A 1 499 ? -6.746 -14.295 2.190 1.00 96.38 499 GLY A N 1
ATOM 3939 C CA . GLY A 1 499 ? -6.280 -13.354 3.214 1.00 96.38 499 GLY A CA 1
ATOM 3940 C C . GLY A 1 499 ? -6.802 -13.671 4.620 1.00 96.38 499 GLY A C 1
ATOM 3941 O O . GLY A 1 499 ? -6.028 -13.688 5.575 1.00 96.38 499 GLY A O 1
ATOM 3942 N N . LEU A 1 500 ? -8.093 -13.985 4.764 1.00 97.44 500 LEU A N 1
ATOM 3943 C CA . LEU A 1 500 ? -8.661 -14.387 6.054 1.00 97.44 500 LEU A CA 1
ATOM 3944 C C . LEU A 1 500 ? -8.079 -15.725 6.536 1.00 97.44 500 LEU A C 1
ATOM 3946 O O . LEU A 1 500 ? -7.711 -15.847 7.702 1.00 97.44 500 LEU A O 1
ATOM 3950 N N . ALA A 1 501 ? -7.953 -16.716 5.651 1.00 98.19 501 ALA A N 1
ATOM 3951 C CA . ALA A 1 501 ? -7.333 -17.994 5.989 1.00 98.19 501 ALA A CA 1
ATOM 3952 C C . ALA A 1 501 ? -5.875 -17.804 6.441 1.00 98.19 501 ALA A C 1
ATOM 3954 O O . ALA A 1 501 ? -5.469 -18.369 7.455 1.00 98.19 501 ALA A O 1
ATOM 3955 N N . GLU A 1 502 ? -5.103 -16.964 5.747 1.00 97.50 502 GLU A N 1
ATOM 3956 C CA . GLU A 1 502 ? -3.729 -16.616 6.124 1.00 97.50 502 GLU A CA 1
ATOM 3957 C C . GLU A 1 502 ? -3.652 -16.065 7.548 1.00 97.50 502 GLU A C 1
ATOM 3959 O O . GLU A 1 502 ? -2.854 -16.562 8.348 1.00 97.50 502 GLU A O 1
ATOM 3964 N N . TRP A 1 503 ? -4.523 -15.112 7.890 1.00 95.38 503 TRP A N 1
ATOM 3965 C CA . TRP A 1 503 ? -4.615 -14.583 9.247 1.00 95.38 503 TRP A CA 1
ATOM 3966 C C . TRP A 1 503 ? -4.991 -15.666 10.273 1.00 95.38 503 TRP A C 1
ATOM 3968 O O . TRP A 1 503 ? -4.360 -15.750 11.328 1.00 95.38 503 TRP A O 1
ATOM 3978 N N . ILE A 1 504 ? -5.956 -16.544 9.967 1.00 96.12 504 ILE A N 1
ATOM 3979 C CA . ILE A 1 504 ? -6.361 -17.647 10.862 1.00 96.12 504 ILE A CA 1
ATOM 3980 C C . ILE A 1 504 ? -5.172 -18.569 11.179 1.00 96.12 504 ILE A C 1
ATOM 3982 O O . ILE A 1 504 ? -4.986 -18.965 12.333 1.00 96.12 504 ILE A O 1
ATOM 3986 N N . PHE A 1 505 ? -4.350 -18.907 10.182 1.00 96.62 505 PHE A N 1
ATOM 3987 C CA . PHE A 1 505 ? -3.159 -19.733 10.399 1.00 96.62 505 PHE A CA 1
ATOM 3988 C C . PHE A 1 505 ? -2.048 -18.993 11.146 1.00 96.62 505 PHE A C 1
ATOM 3990 O O . PHE A 1 505 ? -1.356 -19.611 11.955 1.00 96.62 505 PHE A O 1
ATOM 3997 N N . ARG A 1 506 ? -1.886 -17.688 10.913 1.00 93.81 506 ARG A N 1
ATOM 3998 C CA . ARG A 1 506 ? -0.829 -16.885 11.539 1.00 93.81 506 ARG A CA 1
ATOM 3999 C C . ARG A 1 506 ? -1.130 -16.546 12.999 1.00 93.81 506 ARG A C 1
ATOM 4001 O O . ARG A 1 506 ? -0.281 -16.735 13.865 1.00 93.81 506 ARG A O 1
ATOM 4008 N N . GLU A 1 507 ? -2.330 -16.046 13.265 1.00 91.50 507 GLU A N 1
ATOM 4009 C CA . GLU A 1 507 ? -2.712 -15.420 14.539 1.00 91.50 507 GLU A CA 1
ATOM 4010 C C . GLU A 1 507 ? -3.950 -16.059 15.173 1.00 91.50 507 GLU A C 1
ATOM 4012 O O . GLU A 1 507 ? -4.093 -16.039 16.393 1.00 91.50 507 GLU A O 1
ATOM 4017 N N . GLY A 1 508 ? -4.833 -16.657 14.368 1.00 90.38 508 GLY A N 1
ATOM 4018 C CA . GLY A 1 508 ? -6.071 -17.260 14.861 1.00 90.38 508 GLY A CA 1
ATOM 4019 C C . GLY A 1 508 ? -5.845 -18.481 15.767 1.00 90.38 508 GLY A C 1
ATOM 4020 O O . GLY A 1 508 ? -4.800 -19.135 15.688 1.00 90.38 508 GLY A O 1
ATOM 4021 N N . PRO A 1 509 ? -6.823 -18.838 16.618 1.00 90.75 509 PRO A N 1
ATOM 4022 C CA . PRO A 1 509 ? -6.726 -19.991 17.510 1.00 90.75 509 PRO A CA 1
ATOM 4023 C C . PRO A 1 509 ? -6.678 -21.317 16.735 1.00 90.75 509 PRO A C 1
ATOM 4025 O O . PRO A 1 509 ? -7.324 -21.474 15.695 1.00 90.75 509 PRO A O 1
ATOM 4028 N N . SER A 1 510 ? -5.976 -22.320 17.280 1.00 91.44 510 SER A N 1
ATOM 4029 C CA . SER A 1 510 ? -5.780 -23.634 16.638 1.00 91.44 510 SER A CA 1
ATOM 4030 C C . SER A 1 510 ? -7.085 -24.332 16.247 1.00 91.44 510 SER A C 1
ATOM 4032 O O . SER A 1 510 ? -7.119 -25.048 15.247 1.00 91.44 510 SER A O 1
ATOM 4034 N N . ARG A 1 511 ? -8.177 -24.091 16.990 1.00 92.19 511 ARG A N 1
ATOM 4035 C CA . ARG A 1 511 ? -9.511 -24.611 16.656 1.00 92.19 511 ARG A CA 1
ATOM 4036 C C . ARG A 1 511 ? -9.941 -24.204 15.245 1.00 92.19 511 ARG A C 1
ATOM 4038 O O . ARG A 1 511 ? -10.301 -25.082 14.474 1.00 92.19 511 ARG A O 1
ATOM 4045 N N . LEU A 1 512 ? -9.797 -22.924 14.878 1.00 94.69 512 LEU A N 1
ATOM 4046 C CA . LEU A 1 512 ? -10.199 -22.399 13.569 1.00 94.69 512 LEU A CA 1
ATOM 4047 C C . LEU A 1 512 ? -9.326 -22.958 12.445 1.00 94.69 512 LEU A C 1
ATOM 4049 O O . LEU A 1 512 ? -9.841 -23.309 11.387 1.00 94.69 512 LEU A O 1
ATOM 4053 N N . ARG A 1 513 ? -8.021 -23.117 12.694 1.00 95.56 513 ARG A N 1
ATOM 4054 C CA . ARG A 1 513 ? -7.074 -23.727 11.742 1.00 95.56 513 ARG A CA 1
ATOM 4055 C C . ARG A 1 513 ? -7.510 -25.142 11.367 1.00 95.56 513 ARG A C 1
ATOM 4057 O O . ARG A 1 513 ? -7.584 -25.481 10.187 1.00 95.56 513 ARG A O 1
ATOM 4064 N N . ASN A 1 514 ? -7.892 -25.936 12.368 1.00 95.00 514 ASN A N 1
ATOM 4065 C CA . ASN A 1 514 ? -8.365 -27.306 12.174 1.00 95.00 514 ASN A CA 1
ATOM 4066 C C . ASN A 1 514 ? -9.671 -27.384 11.364 1.00 95.00 514 ASN A C 1
ATOM 4068 O O . ASN A 1 514 ? -9.908 -28.401 10.714 1.00 95.00 514 ASN A O 1
ATOM 4072 N N . LEU A 1 515 ? -10.504 -26.334 11.369 1.00 96.75 515 LEU A N 1
ATOM 4073 C CA . LEU A 1 515 ? -11.744 -26.304 10.583 1.00 96.75 515 LEU A CA 1
ATOM 4074 C C . LEU A 1 515 ? -11.482 -26.230 9.077 1.00 96.75 515 LEU A C 1
ATOM 4076 O O . LEU A 1 515 ? -12.268 -26.787 8.317 1.00 96.75 515 LEU A O 1
ATOM 4080 N N . ILE A 1 516 ? -10.417 -25.534 8.662 1.00 98.06 516 ILE A N 1
ATOM 4081 C CA . ILE A 1 516 ? -10.200 -25.141 7.260 1.00 98.06 516 ILE A CA 1
ATOM 4082 C C . ILE A 1 516 ? -8.956 -25.755 6.619 1.00 98.06 516 ILE A C 1
ATOM 4084 O O . ILE A 1 516 ? -8.813 -25.666 5.403 1.00 98.06 516 ILE A O 1
ATOM 4088 N N . VAL A 1 517 ? -8.059 -26.386 7.388 1.00 98.19 517 VAL A N 1
ATOM 4089 C CA . VAL A 1 517 ? -6.766 -26.894 6.885 1.00 98.19 517 VAL A CA 1
ATOM 4090 C C . VAL A 1 517 ? -6.898 -27.812 5.674 1.00 98.19 517 VAL A C 1
ATOM 4092 O O . VAL A 1 517 ? -6.169 -27.635 4.700 1.00 98.19 517 VAL A O 1
ATOM 4095 N N . ARG A 1 518 ? -7.859 -28.743 5.691 1.00 98.00 518 ARG A N 1
ATOM 4096 C CA . ARG A 1 518 ? -8.053 -29.694 4.589 1.00 98.00 518 ARG A CA 1
ATOM 4097 C C . ARG A 1 518 ? -8.522 -28.997 3.314 1.00 98.00 518 ARG A C 1
ATOM 4099 O O . ARG A 1 518 ? -8.023 -29.296 2.234 1.00 98.00 518 ARG A O 1
ATOM 4106 N N . ASP A 1 519 ? -9.476 -28.084 3.447 1.00 98.50 519 ASP A N 1
ATOM 4107 C CA . ASP A 1 519 ? -10.088 -27.399 2.309 1.00 98.50 519 ASP A CA 1
ATOM 4108 C C . ASP A 1 519 ? -9.135 -26.342 1.730 1.00 98.50 519 ASP A C 1
ATOM 4110 O O . ASP A 1 519 ? -8.998 -26.228 0.512 1.00 98.50 519 ASP A O 1
ATOM 4114 N N . CYS A 1 520 ? -8.376 -25.654 2.589 1.00 98.44 520 CYS A N 1
ATOM 4115 C CA . CYS A 1 520 ? -7.299 -24.761 2.170 1.00 98.44 520 CYS A CA 1
ATOM 4116 C C . CYS A 1 520 ? -6.204 -25.516 1.411 1.00 98.44 520 CYS A C 1
ATOM 4118 O O . CYS A 1 520 ? -5.848 -25.094 0.314 1.00 98.44 520 CYS A O 1
ATOM 4120 N N . ASP A 1 521 ? -5.697 -26.642 1.934 1.00 98.44 521 ASP A N 1
ATOM 4121 C CA . ASP A 1 521 ? -4.666 -27.421 1.231 1.00 98.44 521 ASP A CA 1
ATOM 4122 C C . ASP A 1 521 ? -5.177 -27.943 -0.119 1.00 98.44 521 ASP A C 1
ATOM 4124 O O . ASP A 1 521 ? -4.479 -27.855 -1.130 1.00 98.44 521 ASP A O 1
ATOM 4128 N N . HIS A 1 522 ? -6.431 -28.406 -0.172 1.00 98.12 522 HIS A N 1
ATOM 4129 C CA . HIS A 1 522 ? -7.062 -28.825 -1.422 1.00 98.12 522 HIS A CA 1
ATOM 4130 C C . HIS A 1 522 ? -7.158 -27.681 -2.444 1.00 98.12 522 HIS A C 1
ATOM 4132 O O . HIS A 1 522 ? -6.770 -27.855 -3.602 1.00 98.12 522 HIS A O 1
ATOM 4138 N N . GLY A 1 523 ? -7.628 -26.504 -2.017 1.00 98.06 523 GLY A N 1
ATOM 4139 C CA . GLY A 1 523 ? -7.693 -25.314 -2.864 1.00 98.06 523 GLY A CA 1
ATOM 4140 C C . GLY A 1 523 ? -6.312 -24.886 -3.361 1.00 98.06 523 GLY A C 1
ATOM 4141 O O . GLY A 1 523 ? -6.144 -24.631 -4.551 1.00 98.06 523 GLY A O 1
ATOM 4142 N N . LEU A 1 524 ? -5.298 -24.900 -2.489 1.00 98.31 524 LEU A N 1
ATOM 4143 C CA . LEU A 1 524 ? -3.912 -24.610 -2.858 1.00 98.31 524 LEU A CA 1
ATOM 4144 C C . LEU A 1 524 ? -3.393 -25.566 -3.939 1.00 98.31 524 LEU A C 1
ATOM 4146 O O . LEU A 1 524 ? -2.775 -25.101 -4.895 1.00 98.31 524 LEU A O 1
ATOM 4150 N N . VAL A 1 525 ? -3.663 -26.873 -3.833 1.00 97.88 525 VAL A N 1
ATOM 4151 C CA . VAL A 1 525 ? -3.271 -27.850 -4.866 1.00 97.88 525 VAL A CA 1
ATOM 4152 C C . VAL A 1 525 ? -3.910 -27.519 -6.216 1.00 97.88 525 VAL A C 1
ATOM 4154 O O . VAL A 1 525 ? -3.217 -27.528 -7.230 1.00 97.88 525 VAL A O 1
ATOM 4157 N N . ALA A 1 526 ? -5.209 -27.214 -6.244 1.00 96.62 526 ALA A N 1
ATOM 4158 C CA . ALA A 1 526 ? -5.909 -26.899 -7.489 1.00 96.62 526 ALA A CA 1
ATOM 4159 C C . ALA A 1 526 ? -5.426 -25.578 -8.116 1.00 96.62 526 ALA A C 1
ATOM 4161 O O . ALA A 1 526 ? -5.235 -25.489 -9.330 1.00 96.62 526 ALA A O 1
ATOM 4162 N N . LEU A 1 527 ? -5.170 -24.562 -7.288 1.00 96.88 527 LEU A N 1
ATOM 4163 C CA . LEU A 1 527 ? -4.753 -23.240 -7.750 1.00 96.88 527 LEU A CA 1
ATOM 4164 C C . LEU A 1 527 ? -3.361 -23.227 -8.390 1.00 96.88 527 LEU A C 1
ATOM 4166 O O . LEU A 1 527 ? -3.077 -22.298 -9.142 1.00 96.88 527 LEU A O 1
ATOM 4170 N N . LEU A 1 528 ? -2.500 -24.222 -8.144 1.00 94.44 528 LEU A N 1
ATOM 4171 C CA . LEU A 1 528 ? -1.188 -24.306 -8.808 1.00 94.44 528 LEU A CA 1
ATOM 4172 C C . LEU A 1 528 ? -1.318 -24.341 -10.334 1.00 94.44 528 LEU A C 1
ATOM 4174 O O . LEU A 1 528 ? -0.546 -23.685 -11.032 1.00 94.44 528 LEU A O 1
ATOM 4178 N N . ASP A 1 529 ? -2.302 -25.084 -10.843 1.00 92.75 529 ASP A N 1
ATOM 4179 C CA . ASP A 1 529 ? -2.583 -25.161 -12.278 1.00 92.75 529 ASP A CA 1
ATOM 4180 C C . ASP A 1 529 ? -3.444 -23.979 -12.747 1.00 92.75 529 ASP A C 1
ATOM 4182 O O . ASP A 1 529 ? -3.143 -23.320 -13.745 1.00 92.75 529 ASP A O 1
ATOM 4186 N N . GLU A 1 530 ? -4.502 -23.655 -12.003 1.00 93.62 530 GLU A N 1
ATOM 4187 C CA . GLU A 1 530 ? -5.476 -22.643 -12.425 1.00 93.62 530 GLU A CA 1
ATOM 4188 C C . GLU A 1 530 ? -4.913 -21.219 -12.411 1.00 93.62 530 GLU A C 1
ATOM 4190 O O . GLU A 1 530 ? -5.193 -20.425 -13.312 1.00 93.62 530 GLU A O 1
ATOM 4195 N N . ALA A 1 531 ? -4.048 -20.903 -11.447 1.00 93.56 531 ALA A N 1
ATOM 4196 C CA . ALA A 1 531 ? -3.338 -19.632 -11.380 1.00 93.56 531 ALA A CA 1
ATOM 4197 C C . ALA A 1 531 ? -2.005 -19.663 -12.156 1.00 93.56 531 ALA A C 1
ATOM 4199 O O . ALA A 1 531 ? -1.083 -18.903 -11.849 1.00 93.56 531 ALA A O 1
ATOM 4200 N N . SER A 1 532 ? -1.866 -20.535 -13.159 1.00 92.19 532 SER A N 1
ATOM 4201 C CA . SER A 1 532 ? -0.722 -20.529 -14.075 1.00 92.19 532 SER A CA 1
ATOM 4202 C C . SER A 1 532 ? -0.781 -19.342 -15.038 1.00 92.19 532 SER A C 1
ATOM 4204 O O . SER A 1 532 ? -1.783 -19.125 -15.720 1.00 92.19 532 SER A O 1
ATOM 4206 N N . TYR A 1 533 ? 0.330 -18.615 -15.192 1.00 91.44 533 TYR A N 1
ATOM 4207 C CA . TYR A 1 533 ? 0.436 -17.544 -16.192 1.00 91.44 533 TYR A CA 1
ATOM 4208 C C . TYR A 1 533 ? 0.320 -18.046 -17.641 1.00 91.44 533 TYR A C 1
ATOM 4210 O O . TYR A 1 533 ? 0.147 -17.240 -18.550 1.00 91.44 533 TYR A O 1
ATOM 4218 N N . ALA A 1 534 ? 0.446 -19.356 -17.888 1.00 86.50 534 ALA A N 1
ATOM 4219 C CA . ALA A 1 534 ? 0.279 -19.924 -19.226 1.00 86.50 534 ALA A CA 1
ATOM 4220 C C . ALA A 1 534 ? -1.183 -19.896 -19.698 1.00 86.50 534 ALA A C 1
ATOM 4222 O O . ALA A 1 534 ? -1.449 -19.885 -20.902 1.00 86.50 534 ALA A O 1
ATOM 4223 N N . ARG A 1 535 ? -2.122 -19.877 -18.751 1.00 86.50 535 ARG A N 1
ATOM 4224 C CA . ARG A 1 535 ? -3.552 -19.771 -19.014 1.00 86.50 535 ARG A CA 1
ATOM 4225 C C . ARG A 1 535 ? -3.942 -18.311 -19.276 1.00 86.50 535 ARG A C 1
ATOM 4227 O O . ARG A 1 535 ? -3.213 -17.379 -18.939 1.00 86.50 535 ARG A O 1
ATOM 4234 N N . SER A 1 536 ? -5.065 -18.129 -19.963 1.00 74.81 536 SER A N 1
ATOM 4235 C CA . SER A 1 536 ? -5.591 -16.800 -20.328 1.00 74.81 536 SER A CA 1
ATOM 4236 C C . SER A 1 536 ? -7.108 -16.680 -20.173 1.00 74.81 536 SER A C 1
ATOM 4238 O O . SER A 1 536 ? -7.685 -15.660 -20.531 1.00 74.81 536 SER A O 1
ATOM 4240 N N . ASP A 1 537 ? -7.744 -17.738 -19.674 1.00 77.69 537 ASP A N 1
ATOM 4241 C CA . ASP A 1 537 ? -9.182 -17.885 -19.463 1.00 77.69 537 ASP A CA 1
ATOM 4242 C C . ASP A 1 537 ? -9.609 -17.536 -18.028 1.00 77.69 537 ASP A C 1
ATOM 4244 O O . ASP A 1 537 ? -10.784 -17.660 -17.687 1.00 77.69 537 ASP A O 1
ATOM 4248 N N . GLN A 1 538 ? -8.674 -17.111 -17.174 1.00 85.25 538 GLN A N 1
ATOM 4249 C CA . GLN A 1 538 ? -8.972 -16.814 -15.777 1.00 85.25 538 GLN A CA 1
ATOM 4250 C C . GLN A 1 538 ? -9.758 -15.514 -15.625 1.00 85.25 538 GLN A C 1
ATOM 425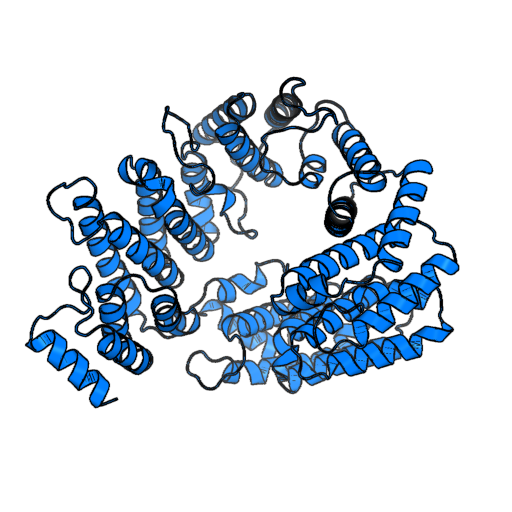2 O O . GLN A 1 538 ? -9.433 -14.495 -16.231 1.00 85.25 538 GLN A O 1
ATOM 4257 N N . SER A 1 539 ? -10.757 -15.537 -14.743 1.00 82.69 539 SER A N 1
ATOM 4258 C CA . SER A 1 539 ? -11.572 -14.364 -14.412 1.00 82.69 539 SER A CA 1
ATOM 4259 C C . SER A 1 539 ? -11.153 -13.687 -13.100 1.00 82.69 539 SER A C 1
ATOM 4261 O O . SER A 1 539 ? -11.942 -12.943 -12.526 1.00 82.69 539 SER A O 1
ATOM 4263 N N . PHE A 1 540 ? -9.961 -13.994 -12.585 1.00 86.62 540 PHE A N 1
ATOM 4264 C CA . PHE A 1 540 ? -9.417 -13.439 -11.345 1.00 86.62 540 PHE A CA 1
ATOM 4265 C C . PHE A 1 540 ? -8.011 -12.870 -11.564 1.00 86.62 540 PHE A C 1
ATOM 4267 O O . PHE A 1 540 ? -7.321 -13.228 -12.522 1.00 86.62 540 PHE A O 1
ATOM 4274 N N . ASP A 1 541 ? -7.570 -12.001 -10.653 1.00 89.75 541 ASP A N 1
ATOM 4275 C CA . ASP A 1 541 ? -6.211 -11.453 -10.647 1.00 89.75 541 ASP A CA 1
ATOM 4276 C C . ASP A 1 541 ? -5.196 -12.551 -10.281 1.00 89.75 541 ASP A C 1
ATOM 4278 O O . ASP A 1 541 ? -5.013 -12.909 -9.115 1.00 89.75 541 ASP A O 1
ATOM 4282 N N . VAL A 1 542 ? -4.554 -13.118 -11.307 1.00 93.88 542 VAL A N 1
ATOM 4283 C CA . VAL A 1 542 ? -3.594 -14.221 -11.164 1.00 93.88 542 VAL A CA 1
ATOM 4284 C C . VAL A 1 542 ? -2.433 -13.852 -10.221 1.00 93.88 542 VAL A C 1
ATOM 4286 O O . VAL A 1 542 ? -2.221 -14.602 -9.266 1.00 93.88 542 VAL A O 1
ATOM 4289 N N . PRO A 1 543 ? -1.698 -12.732 -10.400 1.00 93.75 543 PRO A N 1
ATOM 4290 C CA . PRO A 1 543 ? -0.683 -12.299 -9.436 1.00 93.75 543 PRO A CA 1
ATOM 4291 C C . PRO A 1 543 ? -1.182 -12.219 -7.987 1.00 93.75 543 PRO A C 1
ATOM 4293 O O . PRO A 1 543 ? -0.505 -12.722 -7.085 1.00 93.75 543 PRO A O 1
ATOM 4296 N N . ALA A 1 544 ? -2.361 -11.631 -7.749 1.00 92.81 544 ALA A N 1
ATOM 4297 C CA . ALA A 1 544 ? -2.908 -11.491 -6.399 1.00 92.81 544 ALA A CA 1
ATOM 4298 C C . ALA A 1 544 ? -3.241 -12.850 -5.766 1.00 92.81 544 ALA A C 1
ATOM 4300 O O . ALA A 1 544 ? -2.879 -13.099 -4.614 1.00 92.81 544 ALA A O 1
ATOM 4301 N N . VAL A 1 545 ? -3.860 -13.760 -6.527 1.00 95.62 545 VAL A N 1
ATOM 4302 C CA . VAL A 1 545 ? -4.172 -15.122 -6.067 1.00 95.62 545 VAL A CA 1
ATOM 4303 C C . VAL A 1 545 ? -2.897 -15.904 -5.761 1.00 95.62 545 VAL A C 1
ATOM 4305 O O . VAL A 1 545 ? -2.808 -16.513 -4.696 1.00 95.62 545 VAL A O 1
ATOM 4308 N N . ARG A 1 546 ? -1.879 -15.851 -6.631 1.00 96.56 546 ARG A N 1
ATOM 4309 C CA . ARG A 1 546 ? -0.585 -16.521 -6.398 1.00 96.56 546 ARG A CA 1
ATOM 4310 C C . ARG A 1 546 ? 0.103 -15.998 -5.137 1.00 96.56 546 ARG A C 1
ATOM 4312 O O . ARG A 1 546 ? 0.562 -16.788 -4.313 1.00 96.56 546 ARG A O 1
ATOM 4319 N N . ALA A 1 547 ? 0.129 -14.677 -4.946 1.00 94.69 547 ALA A N 1
ATOM 4320 C CA . ALA A 1 547 ? 0.672 -14.071 -3.733 1.00 94.69 547 ALA A CA 1
ATOM 4321 C C . ALA A 1 547 ? -0.112 -14.505 -2.479 1.00 94.69 547 ALA A C 1
ATOM 4323 O O . ALA A 1 547 ? 0.501 -14.869 -1.475 1.00 94.69 547 ALA A O 1
ATOM 4324 N N . GLY A 1 548 ? -1.448 -14.528 -2.545 1.00 95.75 548 GLY A N 1
ATOM 4325 C CA . GLY A 1 548 ? -2.312 -15.023 -1.469 1.00 95.75 548 GLY A CA 1
ATOM 4326 C C . GLY A 1 548 ? -2.053 -16.492 -1.126 1.00 95.75 548 GLY A C 1
ATOM 4327 O O . GLY A 1 548 ? -1.914 -16.830 0.049 1.00 95.75 548 GLY A O 1
ATOM 4328 N N . CYS A 1 549 ? -1.887 -17.349 -2.138 1.00 97.56 549 CYS A N 1
ATOM 4329 C CA . CYS A 1 549 ? -1.563 -18.764 -1.959 1.00 97.56 549 CYS A CA 1
ATOM 4330 C C . CYS A 1 549 ? -0.224 -18.960 -1.241 1.00 97.56 549 CYS A C 1
ATOM 4332 O O . CYS A 1 549 ? -0.135 -19.777 -0.331 1.00 97.56 549 CYS A O 1
ATOM 4334 N N . ILE A 1 550 ? 0.807 -18.187 -1.596 1.00 96.62 550 ILE A N 1
ATOM 4335 C CA . ILE A 1 550 ? 2.127 -18.271 -0.952 1.00 96.62 550 ILE A CA 1
ATOM 4336 C C . ILE A 1 550 ? 2.075 -17.797 0.500 1.00 96.62 550 ILE A C 1
ATOM 4338 O O . ILE A 1 550 ? 2.695 -18.423 1.362 1.00 96.62 550 ILE A O 1
ATOM 4342 N N . LYS A 1 551 ? 1.342 -16.714 0.790 1.00 95.69 551 LYS A N 1
ATOM 4343 C CA . LYS A 1 551 ? 1.176 -16.239 2.169 1.00 95.69 551 LYS A CA 1
ATOM 4344 C C . LYS A 1 551 ? 0.445 -17.277 3.022 1.00 95.69 551 LYS A C 1
ATOM 4346 O O . LYS A 1 551 ? 0.959 -17.659 4.069 1.00 95.69 551 LYS A O 1
ATOM 4351 N N . LEU A 1 552 ? -0.682 -17.803 2.534 1.00 97.50 552 LEU A N 1
ATOM 4352 C CA . LEU A 1 552 ? -1.427 -18.868 3.208 1.00 97.50 552 LEU A CA 1
ATOM 4353 C C . LEU A 1 552 ? -0.562 -20.118 3.413 1.00 97.50 552 LEU A C 1
ATOM 4355 O O . LEU A 1 552 ? -0.470 -20.616 4.531 1.00 97.50 552 LEU A O 1
ATOM 4359 N N . ALA A 1 553 ? 0.125 -20.585 2.368 1.00 97.56 553 ALA A N 1
ATOM 4360 C CA . ALA A 1 553 ? 1.030 -21.727 2.443 1.00 97.56 553 ALA A CA 1
ATOM 4361 C C . ALA A 1 553 ? 2.114 -21.525 3.511 1.00 97.56 553 ALA A C 1
ATOM 4363 O O . ALA A 1 553 ? 2.360 -22.414 4.323 1.00 97.56 553 ALA A O 1
ATOM 4364 N N . SER A 1 554 ? 2.735 -20.343 3.554 1.00 95.81 554 SER A N 1
ATOM 4365 C CA . SER A 1 554 ? 3.763 -20.021 4.545 1.00 95.81 554 SER A CA 1
ATOM 4366 C C . SER A 1 554 ? 3.203 -20.056 5.968 1.00 95.81 554 SER A C 1
ATOM 4368 O O . SER A 1 554 ? 3.820 -20.655 6.850 1.00 95.81 554 SER A O 1
ATOM 4370 N N . SER A 1 555 ? 2.022 -19.471 6.187 1.00 96.38 555 SER A N 1
ATOM 4371 C CA . SER A 1 555 ? 1.350 -19.466 7.491 1.00 96.38 555 SER A CA 1
ATOM 4372 C C . SER A 1 555 ? 0.896 -20.868 7.918 1.00 96.38 555 SER A C 1
ATOM 4374 O O . SER A 1 555 ? 1.037 -21.216 9.087 1.00 96.38 555 SER A O 1
ATOM 4376 N N . MET A 1 556 ? 0.442 -21.722 6.991 1.00 97.38 556 MET A N 1
ATOM 4377 C CA . MET A 1 556 ? 0.102 -23.126 7.273 1.00 97.38 556 MET A CA 1
ATOM 4378 C C . MET A 1 556 ? 1.314 -23.934 7.751 1.00 97.38 556 MET A C 1
ATOM 4380 O O . MET A 1 556 ? 1.225 -24.644 8.756 1.00 97.38 556 MET A O 1
ATOM 4384 N N . ILE A 1 557 ? 2.457 -23.815 7.065 1.00 95.94 557 ILE A N 1
ATOM 4385 C CA . ILE A 1 557 ? 3.692 -24.512 7.455 1.00 95.94 557 ILE A CA 1
ATOM 4386 C C . ILE A 1 557 ? 4.189 -24.000 8.814 1.00 95.94 557 ILE A C 1
ATOM 4388 O O . ILE A 1 557 ? 4.514 -24.806 9.685 1.00 95.94 557 ILE A O 1
AT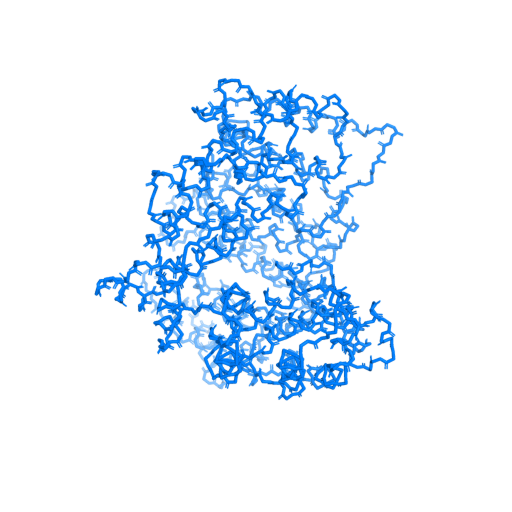OM 4392 N N . ALA A 1 558 ? 4.187 -22.679 9.029 1.00 94.88 558 ALA A N 1
ATOM 4393 C CA . ALA A 1 558 ? 4.569 -22.073 10.307 1.00 94.88 558 ALA A CA 1
ATOM 4394 C C . ALA A 1 558 ? 3.648 -22.497 11.469 1.00 94.88 558 ALA A C 1
ATOM 4396 O O . ALA A 1 558 ? 4.107 -22.634 12.600 1.00 94.88 558 ALA A O 1
ATOM 4397 N N . ALA A 1 559 ? 2.370 -22.765 11.187 1.00 94.94 559 ALA A N 1
ATOM 4398 C CA . ALA A 1 559 ? 1.395 -23.271 12.149 1.00 94.94 559 ALA A CA 1
ATOM 4399 C C . ALA A 1 559 ? 1.513 -24.783 12.439 1.00 94.94 559 ALA A C 1
ATOM 4401 O O . ALA A 1 559 ? 0.690 -25.319 13.178 1.00 94.94 559 ALA A O 1
ATOM 4402 N N . GLY A 1 560 ? 2.520 -25.471 11.887 1.00 95.12 560 GLY A N 1
ATOM 4403 C CA . GLY A 1 560 ? 2.788 -26.889 12.148 1.00 95.12 560 GLY A CA 1
ATOM 4404 C C . GLY A 1 560 ? 2.164 -27.860 11.145 1.00 95.12 560 GLY A C 1
ATOM 4405 O O . GLY A 1 560 ? 2.254 -29.069 11.340 1.00 95.12 560 GLY A O 1
ATOM 4406 N N . HIS A 1 561 ? 1.576 -27.378 10.046 1.00 94.25 561 HIS A N 1
ATOM 4407 C CA . HIS A 1 561 ? 0.978 -28.230 9.011 1.00 94.25 561 HIS A CA 1
ATOM 4408 C C . HIS A 1 561 ? 1.966 -28.545 7.880 1.00 94.25 561 HIS A C 1
ATOM 4410 O O . HIS A 1 561 ? 1.630 -28.426 6.699 1.00 94.25 561 HIS A O 1
ATOM 4416 N N . ALA A 1 562 ? 3.188 -28.944 8.250 1.00 90.50 562 ALA A N 1
ATOM 4417 C CA . ALA A 1 562 ? 4.308 -29.152 7.333 1.00 90.50 562 ALA A CA 1
ATOM 4418 C C . ALA A 1 562 ? 4.018 -30.169 6.216 1.00 90.50 562 ALA A C 1
ATOM 4420 O O . ALA A 1 562 ? 4.542 -30.009 5.120 1.00 90.50 562 ALA A O 1
ATOM 4421 N N . ASP A 1 563 ? 3.155 -31.158 6.465 1.00 92.25 563 ASP A N 1
ATOM 4422 C CA . ASP A 1 563 ? 2.811 -32.237 5.524 1.00 92.25 563 ASP A CA 1
ATOM 4423 C C . ASP A 1 563 ? 1.776 -31.837 4.450 1.00 92.25 563 ASP A C 1
ATOM 4425 O O . ASP A 1 563 ? 1.412 -32.647 3.596 1.00 92.25 563 ASP A O 1
ATOM 4429 N N . SER A 1 564 ? 1.291 -30.591 4.474 1.00 95.12 564 SER A N 1
ATOM 4430 C CA . SER A 1 564 ? 0.296 -30.076 3.522 1.00 95.12 564 SER A CA 1
ATOM 4431 C C . SER A 1 564 ? 0.908 -29.936 2.125 1.00 95.12 564 SER A C 1
ATOM 4433 O O . SER A 1 564 ? 1.789 -29.100 1.892 1.00 95.12 564 SER A O 1
ATOM 4435 N N . ARG A 1 565 ? 0.457 -30.763 1.176 1.00 96.44 565 ARG A N 1
ATOM 4436 C CA . ARG A 1 565 ? 1.073 -30.885 -0.157 1.00 96.44 565 ARG A CA 1
ATOM 4437 C C . ARG A 1 565 ? 0.941 -29.599 -0.971 1.00 96.44 565 ARG A C 1
ATOM 4439 O O . ARG A 1 565 ? 1.886 -29.211 -1.666 1.00 96.44 565 ARG A O 1
ATOM 4446 N N . GLY A 1 566 ? -0.226 -28.961 -0.922 1.00 96.44 566 GLY A N 1
ATOM 4447 C CA . GLY A 1 566 ? -0.492 -27.701 -1.608 1.00 96.44 566 GLY A CA 1
ATOM 4448 C C . GLY A 1 566 ? 0.397 -26.594 -1.063 1.00 96.44 566 GLY A C 1
ATOM 4449 O O . GLY A 1 566 ? 1.048 -25.894 -1.839 1.00 96.44 566 GLY A O 1
ATOM 4450 N N . ALA A 1 567 ? 0.508 -26.505 0.265 1.00 96.06 567 ALA A N 1
ATOM 4451 C CA . ALA A 1 567 ? 1.383 -25.532 0.911 1.00 96.06 567 ALA A CA 1
ATOM 4452 C C . ALA A 1 567 ? 2.851 -25.701 0.478 1.00 96.06 567 ALA A C 1
ATOM 4454 O O . ALA A 1 567 ? 3.457 -24.747 -0.006 1.00 96.06 567 ALA A O 1
ATOM 4455 N N . GLN A 1 568 ? 3.409 -26.915 0.560 1.00 96.75 568 GLN A N 1
ATOM 4456 C CA . GLN A 1 568 ? 4.787 -27.184 0.123 1.00 96.75 568 GLN A CA 1
ATOM 4457 C C . GLN A 1 568 ? 5.026 -26.782 -1.340 1.00 96.75 568 GLN A C 1
ATOM 4459 O O . GLN A 1 568 ? 6.026 -26.140 -1.657 1.00 96.75 568 GLN A O 1
ATOM 4464 N N . SER A 1 569 ? 4.085 -27.111 -2.225 1.00 96.50 569 SER A N 1
ATOM 4465 C CA . SER A 1 569 ? 4.211 -26.844 -3.661 1.00 96.50 569 SER A CA 1
ATOM 4466 C C . SER A 1 569 ? 4.256 -25.343 -3.971 1.00 96.50 569 SER A C 1
ATOM 4468 O O . SER A 1 569 ? 5.100 -24.904 -4.750 1.00 96.50 569 SER A O 1
ATOM 4470 N N . TRP A 1 570 ? 3.420 -24.531 -3.314 1.00 96.69 570 TRP A N 1
ATOM 4471 C CA . TRP A 1 570 ? 3.468 -23.070 -3.459 1.00 96.69 570 TRP A CA 1
ATOM 4472 C C . TRP A 1 570 ? 4.747 -22.453 -2.893 1.00 96.69 570 TRP A C 1
ATOM 4474 O O . TRP A 1 570 ? 5.242 -21.458 -3.427 1.00 96.69 570 TRP A O 1
ATOM 4484 N N . LEU A 1 571 ? 5.308 -23.038 -1.831 1.00 93.69 571 LEU A N 1
ATOM 4485 C CA . LEU A 1 571 ? 6.587 -22.585 -1.294 1.00 93.69 571 LEU A CA 1
ATOM 4486 C C . LEU A 1 571 ? 7.767 -22.889 -2.232 1.00 93.69 571 LEU A C 1
ATOM 4488 O O . LEU A 1 571 ? 8.740 -22.133 -2.253 1.00 93.69 571 LEU A O 1
ATOM 4492 N N . GLU A 1 572 ? 7.704 -23.962 -3.011 1.00 93.94 572 GLU A N 1
ATOM 4493 C CA . GLU A 1 572 ? 8.697 -24.218 -4.056 1.00 93.94 572 GLU A CA 1
ATOM 4494 C C . GLU A 1 572 ? 8.505 -23.277 -5.250 1.00 93.94 572 GLU A C 1
ATOM 4496 O O . GLU A 1 572 ? 9.465 -22.640 -5.687 1.00 93.94 572 GLU A O 1
ATOM 4501 N N . GLU A 1 573 ? 7.261 -23.093 -5.700 1.00 92.44 573 GLU A N 1
ATOM 4502 C CA . GLU A 1 573 ? 6.912 -22.194 -6.808 1.00 92.44 573 GLU A CA 1
ATOM 4503 C C . GLU A 1 573 ? 7.368 -20.746 -6.549 1.00 92.44 573 GLU A C 1
ATOM 4505 O O . GLU A 1 573 ? 7.891 -20.071 -7.443 1.00 92.44 573 GLU A O 1
ATOM 4510 N N . SER A 1 574 ? 7.265 -20.273 -5.298 1.00 91.25 574 SER A N 1
ATOM 4511 C CA . SER A 1 574 ? 7.665 -18.911 -4.925 1.00 91.25 574 SER A CA 1
ATOM 4512 C C . SER A 1 574 ? 9.144 -18.610 -5.181 1.00 91.25 574 SER A C 1
ATOM 4514 O O . SER A 1 574 ? 9.518 -17.446 -5.265 1.00 91.25 574 SER A O 1
ATOM 4516 N N . LYS A 1 575 ? 10.018 -19.619 -5.289 1.00 88.75 575 LYS A N 1
ATOM 4517 C CA . LYS A 1 575 ? 11.459 -19.403 -5.517 1.00 88.75 575 LYS A CA 1
ATOM 4518 C C . LYS A 1 575 ? 11.754 -18.924 -6.937 1.00 88.75 575 LYS A C 1
ATOM 4520 O O . LYS A 1 575 ? 12.751 -18.239 -7.164 1.00 88.75 575 LYS A O 1
ATOM 4525 N N . THR A 1 576 ? 10.902 -19.293 -7.890 1.00 89.38 576 THR A N 1
ATOM 4526 C CA . THR A 1 576 ? 11.132 -19.074 -9.323 1.00 89.38 576 THR A CA 1
ATOM 4527 C C . THR A 1 576 ? 10.034 -18.276 -10.008 1.00 89.38 576 THR A C 1
ATOM 4529 O O . THR A 1 576 ? 10.120 -18.083 -11.223 1.00 89.38 576 THR A O 1
ATOM 4532 N N . ASP A 1 577 ? 9.030 -17.800 -9.263 1.00 92.75 577 ASP A N 1
ATOM 4533 C CA . ASP A 1 577 ? 7.961 -16.988 -9.837 1.00 92.75 577 ASP A CA 1
ATOM 4534 C C . ASP A 1 577 ? 8.545 -15.777 -10.591 1.00 92.75 577 ASP A C 1
ATOM 4536 O O . ASP A 1 577 ? 9.463 -15.114 -10.097 1.00 92.75 577 ASP A O 1
ATOM 4540 N N . PRO A 1 578 ? 8.073 -15.476 -11.809 1.00 91.75 578 PRO A N 1
ATOM 4541 C CA . PRO A 1 578 ? 8.585 -14.348 -12.573 1.00 91.75 578 PRO A CA 1
ATOM 4542 C C . PRO A 1 578 ? 8.351 -12.992 -11.896 1.00 91.75 578 PRO A C 1
ATOM 4544 O O . PRO A 1 578 ? 9.073 -12.054 -12.224 1.00 91.75 578 PRO A O 1
ATOM 4547 N N . LEU A 1 579 ? 7.378 -12.862 -10.988 1.00 92.69 579 LEU A N 1
ATOM 4548 C CA . LEU A 1 579 ? 6.994 -11.586 -10.396 1.00 92.69 579 LEU A CA 1
ATOM 4549 C C . LEU A 1 579 ? 7.507 -11.427 -8.950 1.00 92.69 579 LEU A C 1
ATOM 4551 O O . LEU A 1 579 ? 7.345 -12.325 -8.119 1.00 92.69 579 LEU A O 1
ATOM 4555 N N . PRO A 1 580 ? 8.133 -10.288 -8.602 1.00 88.69 580 PRO A N 1
ATOM 4556 C CA . PRO A 1 580 ? 8.728 -10.064 -7.287 1.00 88.69 580 PRO A CA 1
ATOM 4557 C C . PRO A 1 580 ? 7.699 -10.018 -6.158 1.00 88.69 580 PRO A C 1
ATOM 4559 O O . PRO A 1 580 ? 7.980 -10.475 -5.058 1.00 88.69 580 PRO A O 1
ATOM 4562 N N . GLU A 1 581 ? 6.496 -9.509 -6.399 1.00 86.19 581 GLU A N 1
ATOM 4563 C CA . GLU A 1 581 ? 5.415 -9.496 -5.415 1.00 86.19 581 GLU A CA 1
ATOM 4564 C C . GLU A 1 581 ? 4.947 -10.887 -4.999 1.00 86.19 581 GLU A C 1
ATOM 4566 O O . GLU A 1 581 ? 4.490 -11.053 -3.870 1.00 86.19 581 GLU A O 1
ATOM 4571 N N . VAL A 1 582 ? 5.098 -11.866 -5.893 1.00 90.25 582 VAL A N 1
ATOM 4572 C CA . VAL A 1 582 ? 4.767 -13.267 -5.651 1.00 90.25 582 VAL A CA 1
ATOM 4573 C C . VAL A 1 582 ? 5.964 -13.961 -4.999 1.00 90.25 582 VAL A C 1
ATOM 4575 O O . VAL A 1 582 ? 5.811 -14.571 -3.942 1.00 90.25 582 VAL A O 1
ATOM 4578 N N . ARG A 1 583 ? 7.183 -13.780 -5.536 1.00 88.19 583 ARG A N 1
ATOM 4579 C CA . ARG A 1 583 ? 8.418 -14.318 -4.927 1.00 88.19 583 ARG A CA 1
ATOM 4580 C C . ARG A 1 583 ? 8.615 -13.866 -3.483 1.00 88.19 583 ARG A C 1
ATOM 4582 O O . ARG A 1 583 ? 8.920 -14.674 -2.611 1.00 88.19 583 ARG A O 1
ATOM 4589 N N . ASN A 1 584 ? 8.384 -12.580 -3.235 1.00 83.31 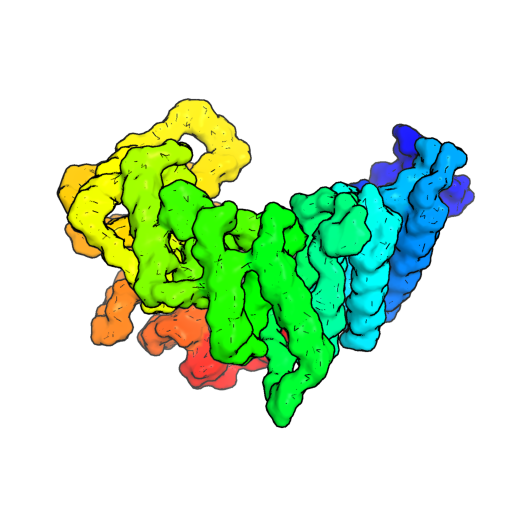584 ASN A N 1
ATOM 4590 C CA . ASN A 1 584 ? 8.563 -11.936 -1.937 1.00 83.31 584 ASN A CA 1
ATOM 4591 C C . ASN A 1 584 ? 7.251 -11.906 -1.129 1.00 83.31 584 ASN A C 1
ATOM 4593 O O . ASN A 1 584 ? 7.154 -11.175 -0.145 1.00 83.31 584 ASN A O 1
ATOM 4597 N N . ALA A 1 585 ? 6.217 -12.662 -1.526 1.00 85.88 585 ALA A N 1
ATOM 4598 C CA . ALA A 1 585 ? 4.897 -12.592 -0.898 1.00 85.88 585 ALA A CA 1
ATOM 4599 C C . ALA A 1 585 ? 4.928 -12.933 0.599 1.00 85.88 585 ALA A C 1
ATOM 4601 O O . ALA A 1 585 ? 4.248 -12.266 1.372 1.00 85.88 585 ALA A O 1
ATOM 4602 N N . ARG A 1 586 ? 5.747 -13.911 1.013 1.00 81.31 586 ARG A N 1
ATOM 4603 C CA . ARG A 1 586 ? 5.910 -14.306 2.430 1.00 81.31 586 ARG A CA 1
ATOM 4604 C C . ARG A 1 586 ? 6.402 -13.165 3.313 1.00 81.31 586 ARG A C 1
ATOM 4606 O O . ARG A 1 586 ? 6.067 -13.080 4.486 1.00 81.31 586 ARG A O 1
ATOM 4613 N N . ASP A 1 587 ? 7.201 -12.300 2.710 1.00 70.88 587 ASP A N 1
ATOM 4614 C CA . ASP A 1 587 ? 7.928 -11.238 3.384 1.00 70.88 587 ASP A CA 1
ATOM 4615 C C . ASP A 1 587 ? 7.138 -9.927 3.404 1.00 70.88 587 ASP A C 1
ATOM 4617 O O . ASP A 1 587 ? 7.388 -9.043 4.227 1.00 70.88 587 ASP A O 1
ATOM 4621 N N . ARG A 1 588 ? 6.159 -9.800 2.502 1.00 66.88 588 ARG A N 1
ATOM 4622 C CA . ARG A 1 588 ? 5.183 -8.714 2.495 1.00 66.88 588 ARG A CA 1
ATOM 4623 C C . ARG A 1 588 ? 4.174 -8.971 3.607 1.00 66.88 588 ARG A C 1
ATOM 4625 O O . ARG A 1 588 ? 3.280 -9.807 3.449 1.00 66.88 588 ARG A O 1
ATOM 4632 N N . ARG A 1 589 ? 4.268 -8.208 4.700 1.00 52.03 589 ARG A N 1
ATOM 4633 C CA . ARG A 1 589 ? 3.181 -8.142 5.687 1.00 52.03 589 ARG A CA 1
ATOM 4634 C C . ARG A 1 589 ? 1.879 -7.813 4.939 1.00 52.03 589 ARG A C 1
ATOM 4636 O O . ARG A 1 589 ? 1.881 -7.028 3.992 1.00 52.03 589 ARG A O 1
ATOM 4643 N N . GLY A 1 590 ? 0.806 -8.544 5.245 1.00 43.84 590 GLY A N 1
ATOM 4644 C CA . GLY A 1 590 ? -0.530 -8.193 4.757 1.00 43.84 590 GLY A CA 1
ATOM 4645 C C . GLY A 1 590 ? -0.890 -6.780 5.215 1.00 43.84 590 GLY A C 1
ATOM 4646 O O . GLY A 1 590 ? -0.411 -6.363 6.269 1.00 43.84 590 GLY A O 1
ATOM 4647 N N . VAL A 1 591 ? -1.656 -6.079 4.372 1.00 30.77 591 VAL A N 1
ATOM 4648 C CA . VAL A 1 591 ? -2.145 -4.704 4.581 1.00 30.77 591 VAL A CA 1
ATOM 4649 C C . VAL A 1 591 ? -2.720 -4.525 5.982 1.00 30.77 591 VAL A C 1
ATOM 4651 O O . VAL A 1 591 ? -3.508 -5.409 6.389 1.00 30.77 591 VAL A O 1
#

Foldseek 3Di:
DVQLVVLVCVCVVVVPACDWQPDRDSVVSLLVSLLVCLLPPLLVSLVSLLRSFDDPVSLCSNLPLLSLLVDDLVSLVVLLVVLVVQLVVLLVCVPPPPCPRDNSLRSNQRSLQSNLSSLQQDDQVVLVVLVVVLLVLLVDPSCQVVQVRRQQSSLSNLLSSLLRHDLVSVQVCVLVLLPRAFSCPPNRDGPLVRHDSSVLSHAPLRAHHPADVVRDVSVVVSLVVLLVQCLDPPLRSVQSSLSSVLVCVVNVNDDPVSLLSSQCSQQPPVQADPLSHGPSNVDQLLSLLVGRHNDPCSSLSSVQSVLQCLLADDDDLLVSLLSQLVNQVSCVVVVNHRDHDPNSLVSNLVSLLCLLPDDDDPVVVVVVVVVPVQVSNLSSLSSSQSSPVPHDYDVVSLVSNVVVQVVQLPDPDDDHNLLCLLVNCVVPVVCNVVSLVSLVVQCPDPALNSNLNSLVSLLNNQVPDDLPDDDDPSSLVVLLVLLQCLLVPVQSNQLSSLVSLLCCLQPNHPVSCVSRVVSLLNSLVVLVVVLDSSDDPDPHDSLSNLLSSQSNLVSCVVSVVVVRPSSVVSVVCLCDRSGSCNVCSNSRDDD